Protein AF-0000000074736321 (afdb_homodimer)

Sequence (574 aa):
MISENGTYMIAEVGINHNGDLDKALEMIRQAKQAGCDAVKFQKRTVEIVYTAEELARARENVFGPTNGDLKRGLEFGRAEYDAIDRTARNLQIDWFASPWDEPSVDFLMAYETPYIKIASAMVTDRQFLEYCAAAGRPLLVSTGMSDLGMIRRSVDIIEKAGGQIACLYHCTSTYPTLDEEINLLGIKTLQKAFPHLEIGFSGHEQGILPSICAATLGACSVERHVTLDRSDWGSDQKASLEMAEMAELVGKVRRFEVVRGDGVLRFYEDEKPIAEKLRRNDTLSAAMISENGTYMIAEVGINHNGDLDKALEMIRQAKQAGCDAVKFQKRTVEIVYTAEELARARENVFGPTNGDLKRGLEFGRAEYDAIDRTARNLQIDWFASPWDEPSVDFLMAYETPYIKIASAMVTDRQFLEYCAAAGRPLLVSTGMSDLGMIRRSVDIIEKAGGQIACLYHCTSTYPTLDEEINLLGIKTLQKAFPHLEIGFSGHEQGILPSICAATLGACSVERHVTLDRSDWGSDQKASLEMAEMAELVGKVRRFEVVRGDGVLRFYEDEKPIAEKLRRNDTLSAA

Organism: NCBI:txid2562239

Nearest PDB structures (foldseek):
  6ppw-assembly1_A  TM=8.979E-01  e=3.698E-22  Neisseria meningitidis serogroup B
  4ipj-assembly1_A-2  TM=8.999E-01  e=3.929E-22  Neisseria meningitidis
  1vli-assembly1_A  TM=8.460E-01  e=2.024E-21  Bacillus subtilis
  8h2c-assembly1_B  TM=8.829E-01  e=2.033E-20  Campylobacter jejuni
  3g8r-assembly1_B  TM=8.635E-01  e=8.803E-18  Chromobacterium violaceum ATCC 12472

Foldseek 3Di:
DQQPPHAQEEAEAELQCQLPLVQVLVVLVLCVVLVHQEYEYAAEDLPVLDPPVQQADADDDPQGGGPVSSVVSSHDDDVSVVVVLVSCVVSVHAYYYEYPDLVRLVVRLVHPGQEHEHDQVCLQPLVVLLSNLVSAHAYEYENEPHDPVSVVVSVVSSVVSVGHHAEYEYEHPDAQDDPVRQPLCVQVVCCVVCVPYQYAYEHQHPAQVSVLVSSVVPHSYYYFYEHCALPDDDDRSVSGHYSVRSSVNVVSSVVCVVVVDDPDDDDDPVCVVVCVVPPDDDCPPVD/DQQPPFAQ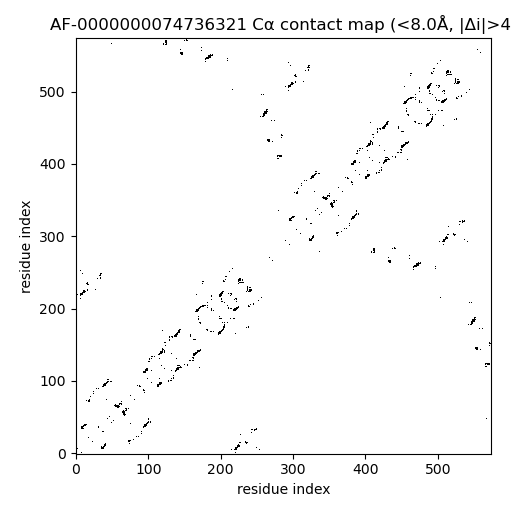EEAEAELLCQLPLVQVLVVLVLCVVLVHQEYEYAAEDLPVLDPPVQQADADDDPQGGGPVSSVVSSHDDDVSVVVVLVSCVVSVHAYYYEYPDLVRLVVRLVGPGQEHEHDQVCLQPLVVLLSNQVSAHAYEYENEPHDPVSVVVSVVSSVVSVGHHAEYEYEHPDAQDDPVRQPLCVQVVCCVVCVPYQYAYEHQHPAQVSVLVSSVVPHSYYYFYEHCALPDDDDRSVSGHYSVRSSVNVVSSVVCVVVVDDPDDDDDPVCVVVCVVPPDDDCPPVD

pLDDT: mean 96.56, std 5.76, range [45.38, 98.94]

Solvent-accessible surface area (backbone atoms only — not comparable to full-atom values): 29345 Å² total; per-residue (Å²): 119,87,34,82,88,44,64,38,32,32,37,28,39,49,64,65,36,67,54,33,64,69,52,40,55,49,50,51,53,47,36,50,72,29,63,34,50,27,38,31,37,62,40,64,47,65,80,74,72,40,51,72,67,59,32,62,35,83,36,82,53,98,62,34,58,20,40,36,32,43,54,56,48,45,52,77,54,70,69,53,50,51,51,49,50,51,51,28,59,76,68,70,33,47,48,37,36,27,45,68,42,71,69,27,46,56,58,53,64,75,47,92,47,77,42,39,35,41,48,32,44,46,55,30,19,46,68,58,39,35,52,52,15,61,69,68,48,35,25,35,37,36,44,15,66,31,29,60,68,54,49,50,49,37,53,48,48,24,46,76,48,64,23,48,68,60,29,41,20,40,33,42,60,36,83,53,29,51,55,81,59,51,23,50,34,30,43,55,42,48,40,68,75,38,71,90,45,45,40,19,34,40,52,23,42,77,77,52,63,67,60,48,44,36,45,61,67,59,26,38,26,42,36,37,38,34,30,92,49,53,84,49,85,65,91,59,26,77,29,24,36,36,54,68,55,46,23,50,43,41,50,53,45,56,50,44,66,44,26,34,48,86,28,72,56,57,58,47,78,79,20,46,67,49,42,69,71,60,34,83,45,82,44,63,78,75,116,118,86,35,79,87,43,67,36,33,31,37,28,39,50,65,65,35,67,56,34,63,69,50,41,54,49,50,51,54,47,37,48,73,28,62,34,50,28,38,31,37,62,37,63,46,64,81,73,73,39,51,72,66,59,32,62,35,83,36,79,53,98,61,34,59,20,41,35,32,43,55,55,48,46,51,76,53,70,70,53,51,50,50,48,51,52,51,29,58,74,68,70,34,48,49,36,36,26,46,66,42,70,70,27,45,57,59,53,65,76,48,92,47,77,42,38,34,41,47,32,46,49,56,32,19,45,69,57,37,35,51,51,16,61,68,67,47,36,25,35,37,36,43,15,67,30,30,60,69,54,49,51,48,36,53,49,48,25,46,76,48,66,22,44,70,60,29,41,20,39,34,43,58,34,84,52,29,50,54,80,58,53,23,51,34,28,43,54,44,46,40,68,76,36,72,91,46,47,38,17,35,41,54,24,41,76,77,53,63,68,59,48,44,36,46,60,67,59,24,36,25,42,35,36,36,33,27,94,49,52,85,49,87,66,90,59,26,76,30,24,35,37,55,69,54,46,22,50,44,43,51,52,47,56,49,45,65,44,27,34,50,85,29,74,57,57,58,48,78,79,21,47,68,48,41,69,70,58,33,82,44,83,43,63,79,76,116

Structure (mmCIF, N/CA/C/O backbone):
data_AF-0000000074736321-model_v1
#
loop_
_entity.id
_entity.type
_entity.pdbx_description
1 polymer 'N-acetylneuraminic acid synthase N-terminal domain-containing protein'
#
loop_
_atom_site.group_PDB
_atom_site.id
_atom_site.type_symbol
_atom_site.label_atom_id
_atom_site.label_alt_id
_atom_site.label_comp_id
_atom_site.label_asym_id
_atom_site.label_entity_id
_atom_site.label_seq_id
_atom_site.pdbx_PDB_ins_code
_atom_site.Cartn_x
_atom_site.Cartn_y
_atom_site.Cartn_z
_atom_site.occupancy
_atom_site.B_iso_or_equiv
_atom_site.auth_seq_id
_atom_site.auth_comp_id
_atom_site.auth_asym_id
_atom_site.auth_atom_id
_atom_site.pdbx_PDB_model_num
ATOM 1 N N . MET A 1 1 ? 19.25 -15.938 -1.344 1 64.81 1 MET A N 1
ATOM 2 C CA . MET A 1 1 ? 18.016 -16.109 -0.595 1 64.81 1 MET A CA 1
ATOM 3 C C . MET A 1 1 ? 16.969 -15.078 -1.022 1 64.81 1 MET A C 1
ATOM 5 O O . MET A 1 1 ? 17.328 -13.977 -1.445 1 64.81 1 MET A O 1
ATOM 9 N N . ILE A 1 2 ? 15.617 -15.531 -0.937 1 76.44 2 ILE A N 1
ATOM 10 C CA . ILE A 1 2 ? 14.523 -14.656 -1.34 1 76.44 2 ILE A CA 1
ATOM 11 C C . ILE A 1 2 ? 14.547 -13.383 -0.496 1 76.44 2 ILE A C 1
ATOM 13 O O . ILE A 1 2 ? 14.805 -13.43 0.71 1 76.44 2 ILE A O 1
ATOM 17 N N . SER A 1 3 ? 14.68 -12.117 -1.034 1 67.38 3 SER A N 1
ATOM 18 C CA . SER A 1 3 ? 14.383 -10.836 -0.403 1 67.38 3 SER A CA 1
ATOM 19 C C . SER A 1 3 ? 15.641 -10.203 0.18 1 67.38 3 SER A C 1
ATOM 21 O O . SER A 1 3 ? 15.562 -9.25 0.965 1 67.38 3 SER A O 1
ATOM 23 N N . GLU A 1 4 ? 16.828 -10.766 0.009 1 70.56 4 GLU A N 1
ATOM 24 C CA . GLU A 1 4 ? 18.031 -10.195 0.586 1 70.56 4 GLU A CA 1
ATOM 25 C C . GLU A 1 4 ? 18.156 -8.711 0.275 1 70.56 4 GLU A C 1
ATOM 27 O O . GLU A 1 4 ? 18.578 -7.922 1.125 1 70.56 4 GLU A O 1
ATOM 32 N N . ASN A 1 5 ? 17.625 -8.344 -0.771 1 73.5 5 ASN A N 1
ATOM 33 C CA . ASN A 1 5 ? 17.828 -6.961 -1.199 1 73.5 5 ASN A CA 1
ATOM 34 C C . ASN A 1 5 ? 16.5 -6.234 -1.369 1 73.5 5 ASN A C 1
ATOM 36 O O . ASN A 1 5 ? 16.438 -5.176 -1.996 1 73.5 5 ASN A O 1
ATOM 40 N N . GLY A 1 6 ? 15.5 -6.812 -0.915 1 92.5 6 GLY A N 1
ATOM 41 C CA . GLY A 1 6 ? 14.18 -6.258 -1.157 1 92.5 6 GLY A CA 1
ATOM 42 C C . GLY A 1 6 ? 13.172 -7.289 -1.628 1 92.5 6 GLY A C 1
ATOM 43 O O . GLY A 1 6 ? 13.445 -8.492 -1.581 1 92.5 6 GLY A O 1
ATOM 44 N N . THR A 1 7 ? 12.062 -6.852 -2.051 1 98.19 7 THR A N 1
ATOM 45 C CA . THR A 1 7 ? 11.008 -7.75 -2.506 1 98.19 7 THR A CA 1
ATOM 46 C C . THR A 1 7 ? 11.43 -8.477 -3.779 1 98.19 7 THR A C 1
ATOM 48 O O . THR A 1 7 ? 11.828 -7.848 -4.758 1 98.19 7 THR A O 1
ATOM 51 N N . TYR A 1 8 ? 11.453 -9.797 -3.777 1 98.62 8 TYR A N 1
ATOM 52 C CA . TYR A 1 8 ? 11.781 -10.633 -4.922 1 98.62 8 TYR A CA 1
ATOM 53 C C . TYR A 1 8 ? 10.641 -10.648 -5.934 1 98.62 8 TYR A C 1
ATOM 55 O O . TYR A 1 8 ? 9.578 -11.211 -5.668 1 98.62 8 TYR A O 1
ATOM 63 N N . MET A 1 9 ? 10.867 -9.992 -7.125 1 98.62 9 MET A N 1
ATOM 64 C CA . MET A 1 9 ? 9.812 -9.789 -8.125 1 98.62 9 MET A CA 1
ATOM 65 C C . MET A 1 9 ? 9.891 -10.852 -9.219 1 98.62 9 MET A C 1
ATOM 67 O O . MET A 1 9 ? 10.906 -10.977 -9.898 1 98.62 9 MET A O 1
ATOM 71 N N . ILE A 1 10 ? 8.773 -11.578 -9.406 1 98.81 10 ILE A N 1
ATOM 72 C CA . ILE A 1 10 ? 8.773 -12.695 -10.344 1 98.81 10 ILE A CA 1
ATOM 73 C C . ILE A 1 10 ? 7.781 -12.422 -11.469 1 98.81 10 ILE A C 1
ATOM 75 O O . ILE A 1 10 ? 6.586 -12.242 -11.227 1 98.81 10 ILE A O 1
ATOM 79 N N . ALA A 1 11 ? 8.289 -12.391 -12.688 1 98.81 11 ALA A N 1
ATOM 80 C CA . ALA A 1 11 ? 7.434 -12.391 -13.875 1 98.81 11 ALA A CA 1
ATOM 81 C C . ALA A 1 11 ? 7.07 -13.812 -14.289 1 98.81 11 ALA A C 1
ATOM 83 O O . ALA A 1 11 ? 7.906 -14.547 -14.828 1 98.81 11 ALA A O 1
ATOM 84 N N . GLU A 1 12 ? 5.863 -14.125 -14.078 1 98.62 12 GLU A N 1
ATOM 85 C CA . GLU A 1 12 ? 5.391 -15.445 -14.5 1 98.62 12 GLU A CA 1
ATOM 86 C C . GLU A 1 12 ? 4.996 -15.445 -15.969 1 98.62 12 GLU A C 1
ATOM 88 O O . GLU A 1 12 ? 3.908 -14.992 -16.328 1 98.62 12 GLU A O 1
ATOM 93 N N . VAL A 1 13 ? 5.781 -16.062 -16.734 1 98.19 13 VAL A N 1
ATOM 94 C CA . VAL A 1 13 ? 5.508 -16.219 -18.156 1 98.19 13 VAL A CA 1
ATOM 95 C C . VAL A 1 13 ? 4.492 -17.344 -18.359 1 98.19 13 VAL A C 1
ATOM 97 O O . VAL A 1 13 ? 3.551 -17.203 -19.141 1 98.19 13 VAL A O 1
ATOM 100 N N . GLY A 1 14 ? 4.734 -18.375 -17.531 1 96.69 14 GLY A N 1
ATOM 101 C CA . GLY A 1 14 ? 3.879 -19.547 -17.703 1 96.69 14 GLY A CA 1
ATOM 102 C C . GLY A 1 14 ? 3.877 -20.062 -19.125 1 96.69 14 GLY A C 1
ATOM 103 O O . GLY A 1 14 ? 4.93 -20.406 -19.672 1 96.69 14 GLY A O 1
ATOM 104 N N . ILE A 1 15 ? 2.746 -20.062 -19.75 1 95.56 15 ILE A N 1
ATOM 105 C CA . ILE A 1 15 ? 2.604 -20.562 -21.109 1 95.56 15 ILE A CA 1
ATOM 106 C C . ILE A 1 15 ? 2.236 -19.406 -22.047 1 95.56 15 ILE A C 1
ATOM 108 O O . ILE A 1 15 ? 1.756 -19.625 -23.156 1 95.56 15 ILE A O 1
ATOM 112 N N . ASN A 1 16 ? 2.414 -18.188 -21.562 1 97.5 16 ASN A N 1
ATOM 113 C CA . ASN A 1 16 ? 2.021 -17.016 -22.344 1 97.5 16 ASN A CA 1
ATOM 114 C C . ASN A 1 16 ? 2.943 -16.812 -23.547 1 97.5 16 ASN A C 1
ATOM 116 O O . ASN A 1 16 ? 2.682 -15.953 -24.391 1 97.5 16 ASN A O 1
ATOM 120 N N . HIS A 1 17 ? 4.008 -17.594 -23.688 1 97.75 17 HIS A N 1
ATOM 121 C CA . HIS A 1 17 ? 4.867 -17.594 -24.859 1 97.75 17 HIS A CA 1
ATOM 122 C C . HIS A 1 17 ? 4.18 -18.266 -26.047 1 97.75 17 HIS A C 1
ATOM 124 O O . HIS A 1 17 ? 4.629 -18.141 -27.188 1 97.75 17 HIS A O 1
ATOM 130 N N . ASN A 1 18 ? 3.154 -19.031 -25.781 1 97.19 18 ASN A N 1
ATOM 131 C CA . ASN A 1 18 ? 2.314 -19.656 -26.812 1 97.19 18 ASN A CA 1
ATOM 132 C C . ASN A 1 18 ? 3.125 -20.547 -27.734 1 97.19 18 ASN A C 1
ATOM 134 O O . ASN A 1 18 ? 2.918 -20.547 -28.953 1 97.19 18 ASN A O 1
ATOM 138 N N . GLY A 1 19 ? 4.059 -21.234 -27.203 1 97.38 19 GLY A N 1
ATOM 139 C CA . GLY A 1 19 ? 4.852 -22.203 -27.938 1 97.38 19 GLY A CA 1
ATOM 140 C C . GLY A 1 19 ? 5.918 -21.562 -28.812 1 97.38 19 GLY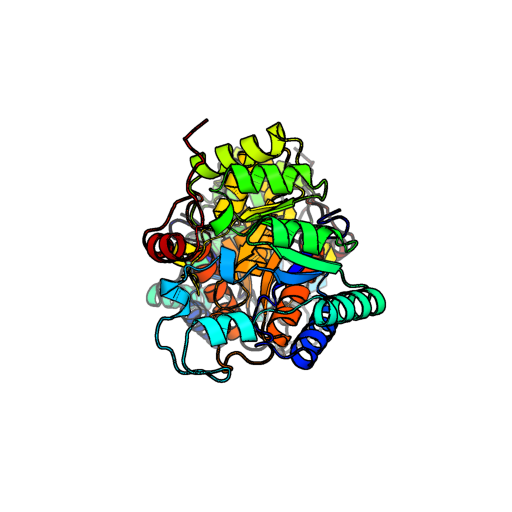 A C 1
ATOM 141 O O . GLY A 1 19 ? 6.586 -22.234 -29.594 1 97.38 19 GLY A O 1
ATOM 142 N N . ASP A 1 20 ? 6.078 -20.281 -28.672 1 97.88 20 ASP A N 1
ATOM 143 C CA . ASP A 1 20 ? 7.027 -19.5 -29.469 1 97.88 20 ASP A CA 1
ATOM 144 C C . ASP A 1 20 ? 8.258 -19.141 -28.641 1 97.88 20 ASP A C 1
ATOM 146 O O . ASP A 1 20 ? 8.188 -18.297 -27.75 1 97.88 20 ASP A O 1
ATOM 150 N N . LEU A 1 21 ? 9.383 -19.734 -29.016 1 98.56 21 LEU A N 1
ATOM 151 C CA . LEU A 1 21 ? 10.609 -19.531 -28.266 1 98.56 21 LEU A CA 1
ATOM 152 C C . LEU A 1 21 ? 11.047 -18.062 -28.328 1 98.56 21 LEU A C 1
ATOM 154 O O . LEU A 1 21 ? 11.5 -17.5 -27.328 1 98.56 21 LEU A O 1
ATOM 158 N N . ASP A 1 22 ? 10.93 -17.438 -29.469 1 98.56 22 ASP A N 1
ATOM 159 C CA . ASP A 1 22 ? 11.336 -16.047 -29.594 1 98.56 22 ASP A CA 1
ATOM 160 C C . ASP A 1 22 ? 10.523 -15.156 -28.656 1 98.56 22 ASP A C 1
ATOM 162 O O . ASP A 1 22 ? 11.062 -14.219 -28.062 1 98.56 22 ASP A O 1
ATOM 166 N N . LYS A 1 23 ? 9.25 -15.445 -28.578 1 98.19 23 LYS A N 1
ATOM 167 C CA . LYS A 1 23 ? 8.391 -14.711 -27.656 1 98.19 23 LYS A CA 1
ATOM 168 C C . LYS A 1 23 ? 8.852 -14.906 -26.219 1 98.19 23 LYS A C 1
ATOM 170 O O . LYS A 1 23 ? 8.914 -13.945 -25.438 1 98.19 23 LYS A O 1
ATOM 175 N N . ALA A 1 24 ? 9.148 -16.125 -25.891 1 98.75 24 ALA A N 1
ATOM 176 C CA . ALA A 1 24 ? 9.617 -16.422 -24.547 1 98.75 24 ALA A CA 1
ATOM 177 C C . ALA A 1 24 ? 10.883 -15.648 -24.203 1 98.75 24 ALA A C 1
ATOM 179 O O . ALA A 1 24 ? 10.992 -15.047 -23.141 1 98.75 24 ALA A O 1
ATOM 180 N N . LEU A 1 25 ? 11.836 -15.664 -25.125 1 98.88 25 LEU A N 1
ATOM 181 C CA . LEU A 1 25 ? 13.109 -14.984 -24.906 1 98.88 25 LEU A CA 1
ATOM 182 C C . LEU A 1 25 ? 12.898 -13.477 -24.797 1 98.88 25 LEU A C 1
ATOM 184 O O . LEU A 1 25 ? 13.547 -12.812 -23.984 1 98.88 25 LEU A O 1
ATOM 188 N N . GLU A 1 26 ? 12 -12.945 -25.609 1 98.81 26 GLU A N 1
ATOM 189 C CA . GLU A 1 26 ? 11.664 -11.531 -25.516 1 98.81 26 GLU A CA 1
ATOM 190 C C . GLU A 1 26 ? 11.055 -11.195 -24.156 1 98.81 26 GLU A C 1
ATOM 192 O O . GLU A 1 26 ? 11.352 -10.141 -23.578 1 98.81 26 GLU A O 1
ATOM 197 N N . MET A 1 27 ? 10.211 -12.047 -23.656 1 98.81 27 MET A N 1
ATOM 198 C CA . MET A 1 27 ? 9.586 -11.828 -22.359 1 98.81 27 MET A CA 1
ATOM 199 C C . MET A 1 27 ? 10.633 -11.836 -21.25 1 98.81 27 MET A C 1
ATOM 201 O O . MET A 1 27 ? 10.531 -11.078 -20.281 1 98.81 27 MET A O 1
ATOM 205 N N . ILE A 1 28 ? 11.672 -12.688 -21.359 1 98.94 28 ILE A N 1
ATOM 206 C CA . ILE A 1 28 ? 12.758 -12.688 -20.391 1 98.94 28 ILE A CA 1
ATOM 207 C C . ILE A 1 28 ? 13.477 -11.344 -20.422 1 98.94 28 ILE A C 1
ATOM 209 O O . ILE A 1 28 ? 13.719 -10.734 -19.375 1 98.94 28 ILE A O 1
ATOM 213 N N . ARG A 1 29 ? 13.773 -10.859 -21.625 1 98.88 29 ARG A N 1
ATOM 214 C CA . ARG A 1 29 ? 14.484 -9.594 -21.781 1 98.88 29 ARG A CA 1
ATOM 215 C C . ARG A 1 29 ? 13.688 -8.445 -21.172 1 98.88 29 ARG A C 1
ATOM 217 O O . ARG A 1 29 ? 14.234 -7.621 -20.438 1 98.88 29 ARG A O 1
ATOM 224 N N . GLN A 1 30 ? 12.414 -8.422 -21.453 1 98.88 30 GLN A N 1
ATOM 225 C CA . GLN A 1 30 ? 11.578 -7.332 -20.969 1 98.88 30 GLN A CA 1
ATOM 226 C C . GLN A 1 30 ? 11.367 -7.43 -19.453 1 98.88 30 GLN A C 1
ATOM 228 O O . GLN A 1 30 ? 11.258 -6.41 -18.781 1 98.88 30 GLN A O 1
ATOM 233 N N . ALA A 1 31 ? 11.266 -8.641 -18.969 1 98.88 31 ALA A N 1
ATOM 234 C CA . ALA A 1 31 ? 11.18 -8.812 -17.516 1 98.88 31 ALA A CA 1
ATOM 235 C C . ALA A 1 31 ? 12.406 -8.234 -16.828 1 98.88 31 ALA A C 1
ATOM 237 O O . ALA A 1 31 ? 12.289 -7.539 -15.812 1 98.88 31 ALA A O 1
ATOM 238 N N . LYS A 1 32 ? 13.578 -8.539 -17.359 1 98.81 32 LYS A N 1
ATOM 239 C CA . LYS A 1 32 ? 14.812 -7.973 -16.828 1 98.81 32 LYS A CA 1
ATOM 240 C C . LYS A 1 32 ? 14.797 -6.449 -16.875 1 98.81 32 LYS A C 1
ATOM 242 O O . LYS A 1 32 ? 15.148 -5.785 -15.906 1 98.81 32 LYS A O 1
ATOM 247 N N . GLN A 1 33 ? 14.383 -5.938 -17.984 1 98.75 33 GLN A N 1
ATOM 248 C CA . GLN A 1 33 ? 14.312 -4.492 -18.172 1 98.75 33 GLN A CA 1
ATOM 249 C C . GLN A 1 33 ? 13.328 -3.867 -17.172 1 98.75 33 GLN A C 1
ATOM 251 O O . GLN A 1 33 ? 13.547 -2.748 -16.703 1 98.75 33 GLN A O 1
ATOM 256 N N . ALA A 1 34 ? 12.281 -4.59 -16.875 1 98.69 34 ALA A N 1
ATOM 257 C CA . ALA A 1 34 ? 11.258 -4.121 -15.945 1 98.69 34 ALA A CA 1
ATOM 258 C C . ALA A 1 34 ? 11.781 -4.133 -14.516 1 98.69 34 ALA A C 1
ATOM 260 O O . ALA A 1 34 ? 11.156 -3.566 -13.617 1 98.69 34 ALA A O 1
ATOM 261 N N . GLY A 1 35 ? 12.922 -4.805 -14.289 1 98 35 GLY A N 1
ATOM 262 C CA . GLY A 1 35 ? 13.531 -4.848 -12.969 1 98 35 GLY A CA 1
ATOM 263 C C . GLY A 1 35 ? 13.164 -6.098 -12.18 1 98 35 GLY A C 1
ATOM 264 O O . GLY A 1 35 ? 13.383 -6.16 -10.969 1 98 35 GLY A O 1
ATOM 265 N N . CYS A 1 36 ? 12.625 -7.094 -12.844 1 98.31 36 CYS A N 1
ATOM 266 C CA . CYS A 1 36 ? 12.289 -8.336 -12.164 1 98.31 36 CYS A CA 1
ATOM 267 C C . CYS A 1 36 ? 13.539 -9.102 -11.758 1 98.31 36 CYS A C 1
ATOM 269 O O . CYS A 1 36 ? 14.586 -8.961 -12.391 1 98.31 36 CYS A O 1
ATOM 271 N N . ASP A 1 37 ? 13.383 -9.867 -10.727 1 98.06 37 ASP A N 1
ATOM 272 C CA . ASP A 1 37 ? 14.477 -10.688 -10.227 1 98.06 37 ASP A CA 1
ATOM 273 C C . ASP A 1 37 ? 14.477 -12.062 -10.883 1 98.06 37 ASP A C 1
ATOM 275 O O . ASP A 1 37 ? 15.516 -12.727 -10.945 1 98.06 37 ASP A O 1
ATOM 279 N N . ALA A 1 38 ? 13.281 -12.453 -11.383 1 98.56 38 ALA A N 1
ATOM 280 C CA . ALA A 1 38 ? 13.164 -13.789 -11.953 1 98.56 38 ALA A CA 1
ATOM 281 C C . ALA A 1 38 ? 12.023 -13.852 -12.969 1 98.56 38 ALA A C 1
ATOM 283 O O . ALA A 1 38 ? 11.109 -13.023 -12.945 1 98.56 38 ALA A O 1
ATOM 284 N N . VAL A 1 39 ? 12.148 -14.82 -13.836 1 98.81 39 VAL A N 1
ATOM 285 C CA . VAL A 1 39 ? 11.055 -15.266 -14.688 1 98.81 39 VAL A CA 1
ATOM 286 C C . VAL A 1 39 ? 10.688 -16.719 -14.352 1 98.81 39 VAL A C 1
ATOM 288 O O . VAL A 1 39 ? 11.555 -17.5 -13.984 1 98.81 39 VAL A O 1
ATOM 291 N N . LYS A 1 40 ? 9.477 -16.938 -14.445 1 98.88 40 LYS A N 1
ATOM 292 C CA . LYS A 1 40 ? 9.016 -18.281 -14.125 1 98.88 40 LYS A CA 1
ATOM 293 C C . LYS A 1 40 ? 8.234 -18.891 -15.281 1 98.88 40 LYS A C 1
ATOM 295 O O . LYS A 1 40 ? 7.441 -18.203 -15.93 1 98.88 40 LYS A O 1
ATOM 300 N N . PHE A 1 41 ? 8.445 -20.172 -15.531 1 98.75 41 PHE A N 1
ATOM 301 C CA . PHE A 1 4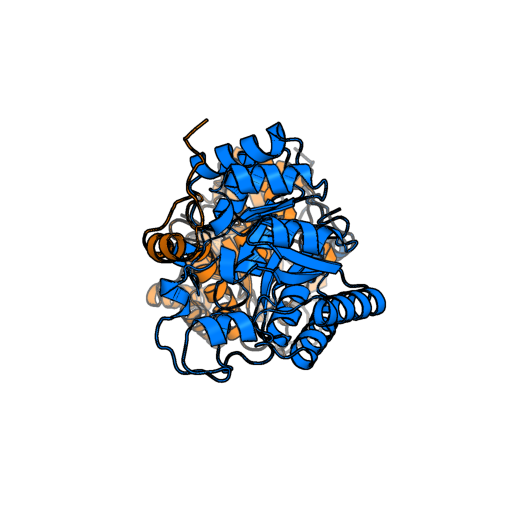1 ? 7.746 -20.938 -16.547 1 98.75 41 PHE A CA 1
ATOM 302 C C . PHE A 1 41 ? 6.988 -22.109 -15.922 1 98.75 41 PHE A C 1
ATOM 304 O O . PHE A 1 41 ? 6.82 -22.156 -14.703 1 98.75 41 PHE A O 1
ATOM 311 N N . GLN A 1 42 ? 6.406 -22.938 -16.766 1 98.31 42 GLN A N 1
ATOM 312 C CA . GLN A 1 42 ? 5.754 -24.188 -16.375 1 98.31 42 GLN A CA 1
ATOM 313 C C . GLN A 1 42 ? 6.305 -25.375 -17.172 1 98.31 42 GLN A C 1
ATOM 315 O O . GLN A 1 42 ? 6.641 -25.234 -18.344 1 98.31 42 GLN A O 1
ATOM 320 N N . LYS A 1 43 ? 6.434 -26.453 -16.547 1 98.56 43 LYS A N 1
ATOM 321 C CA . LYS A 1 43 ? 6.895 -27.672 -17.219 1 98.56 43 LYS A CA 1
ATOM 322 C C . LYS A 1 43 ? 5.996 -28.859 -16.891 1 98.56 43 LYS A C 1
ATOM 324 O O . LYS A 1 43 ? 5.684 -29.094 -15.719 1 98.56 43 LYS A O 1
ATOM 329 N N . ARG A 1 44 ? 5.504 -29.531 -17.844 1 97.56 44 ARG A N 1
ATOM 330 C CA . ARG A 1 44 ? 4.676 -30.719 -17.609 1 97.56 44 ARG A CA 1
ATOM 331 C C . ARG A 1 44 ? 4.961 -31.797 -18.656 1 97.56 44 ARG A C 1
ATOM 333 O O . ARG A 1 44 ? 5.469 -31.5 -19.734 1 97.56 44 ARG A O 1
ATOM 340 N N . THR A 1 45 ? 4.812 -33.031 -18.266 1 97.88 45 THR A N 1
ATOM 341 C CA . THR A 1 45 ? 4.652 -34.125 -19.234 1 97.88 45 THR A CA 1
ATOM 342 C C . THR A 1 45 ? 3.186 -34.281 -19.609 1 97.88 45 THR A C 1
ATOM 344 O O . THR A 1 45 ? 2.377 -34.75 -18.812 1 97.88 45 THR A O 1
ATOM 347 N N . VAL A 1 46 ? 2.932 -33.969 -20.891 1 97.44 46 VAL A N 1
ATOM 348 C CA . VAL A 1 46 ? 1.556 -33.812 -21.344 1 97.44 46 VAL A CA 1
ATOM 349 C C . VAL A 1 46 ? 0.775 -35.094 -21.109 1 97.44 46 VAL A C 1
ATOM 351 O O . VAL A 1 46 ? -0.335 -35.062 -20.562 1 97.44 46 VAL A O 1
ATOM 354 N N . GLU A 1 47 ? 1.378 -36.219 -21.328 1 96.44 47 GLU A N 1
ATOM 355 C CA . GLU A 1 47 ? 0.696 -37.5 -21.281 1 96.44 47 GLU A CA 1
ATOM 356 C C . GLU A 1 47 ? 0.51 -37.969 -19.844 1 96.44 47 GLU A C 1
ATOM 358 O O . GLU A 1 47 ? -0.24 -38.906 -19.578 1 96.44 47 GLU A O 1
ATOM 363 N N . ILE A 1 48 ? 1.146 -37.281 -18.922 1 95.88 48 ILE A N 1
ATOM 364 C CA . ILE A 1 48 ? 0.991 -37.625 -17.5 1 95.88 48 ILE A CA 1
ATOM 365 C C . ILE A 1 48 ? -0.044 -36.688 -16.859 1 95.88 48 ILE A C 1
ATOM 367 O O . ILE A 1 48 ? -0.881 -37.156 -16.078 1 95.88 48 ILE A O 1
ATOM 371 N N . VAL A 1 49 ? -0.04 -35.438 -17.234 1 95.31 49 VAL A N 1
ATOM 372 C CA . VAL A 1 49 ? -0.875 -34.438 -16.609 1 95.31 49 VAL A CA 1
ATOM 373 C C . VAL A 1 49 ? -2.305 -34.531 -17.125 1 95.31 49 VAL A C 1
ATOM 375 O O . VAL A 1 49 ? -3.264 -34.281 -16.406 1 95.31 49 VAL A O 1
ATOM 378 N N . TYR A 1 50 ? -2.436 -34.969 -18.391 1 95.06 50 TYR A N 1
ATOM 379 C CA . TYR A 1 50 ? -3.756 -35.031 -19.016 1 95.06 50 TYR A CA 1
ATOM 380 C C . TYR A 1 50 ? -4.113 -36.469 -19.391 1 95.06 50 TYR A C 1
ATOM 382 O O . TYR A 1 50 ? -3.256 -37.219 -19.859 1 95.06 50 TYR A O 1
ATOM 390 N N . THR A 1 51 ? -5.371 -36.75 -19.25 1 95.06 51 THR A N 1
ATOM 391 C CA . THR A 1 51 ? -5.84 -38.094 -19.641 1 95.06 51 THR A CA 1
ATOM 392 C C . THR A 1 51 ? -5.914 -38.219 -21.156 1 95.06 51 THR A C 1
ATOM 394 O O . THR A 1 51 ? -5.977 -37.188 -21.875 1 95.06 51 THR A O 1
ATOM 397 N N . ALA A 1 52 ? -5.938 -39.438 -21.547 1 96.62 52 ALA A N 1
ATOM 398 C CA . ALA A 1 52 ? -6.086 -39.688 -22.984 1 96.62 52 ALA A CA 1
ATOM 399 C C . ALA A 1 52 ? -7.383 -39.094 -23.516 1 96.62 52 ALA A C 1
ATOM 401 O O 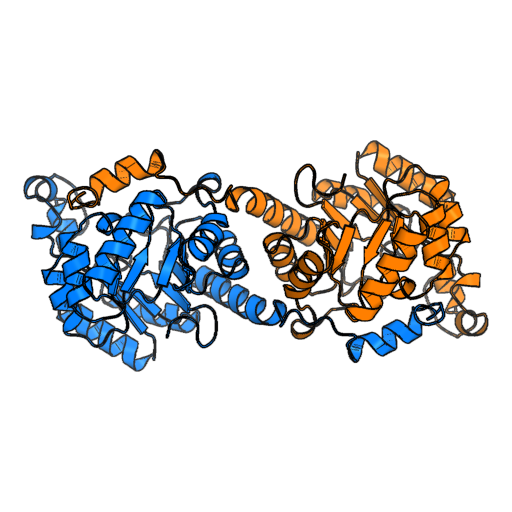. ALA A 1 52 ? -7.422 -38.594 -24.641 1 96.62 52 ALA A O 1
ATOM 402 N N . GLU A 1 53 ? -8.391 -39.188 -22.719 1 96.5 53 GLU A N 1
ATOM 403 C CA . GLU A 1 53 ? -9.688 -38.625 -23.094 1 96.5 53 GLU A CA 1
ATOM 404 C C . GLU A 1 53 ? -9.609 -37.125 -23.281 1 96.5 53 GLU A C 1
ATOM 406 O O . GLU A 1 53 ? -10.117 -36.562 -24.266 1 96.5 53 GLU A O 1
ATOM 411 N N . GLU A 1 54 ? -9.008 -36.438 -22.344 1 95.5 54 GLU A N 1
ATOM 412 C CA . GLU A 1 54 ? -8.852 -35 -22.438 1 95.5 54 GLU A CA 1
ATOM 413 C C . GLU A 1 54 ? -8.016 -34.594 -23.656 1 95.5 54 GLU A C 1
ATOM 415 O O . GLU A 1 54 ? -8.336 -33.625 -24.344 1 95.5 54 GLU A O 1
ATOM 420 N N . LEU A 1 55 ? -7.02 -35.312 -23.953 1 97.38 55 LEU A N 1
ATOM 421 C CA . LEU A 1 55 ? -6.125 -35 -25.078 1 97.38 55 LEU A CA 1
ATOM 422 C C . LEU A 1 55 ? -6.828 -35.25 -26.406 1 97.38 55 LEU A C 1
ATOM 424 O O . LEU A 1 55 ? -6.543 -34.562 -27.391 1 97.38 55 LEU A O 1
ATOM 428 N N . ALA A 1 56 ? -7.785 -36.125 -26.375 1 97.56 56 ALA A N 1
ATOM 429 C CA . ALA A 1 56 ? -8.477 -36.469 -27.609 1 97.56 56 ALA A CA 1
ATOM 430 C C . ALA A 1 56 ? -9.656 -35.531 -27.859 1 97.56 56 ALA A C 1
ATOM 432 O O . ALA A 1 56 ? -10.211 -35.531 -28.969 1 97.56 56 ALA A O 1
ATOM 433 N N . ARG A 1 57 ? -9.984 -34.812 -26.859 1 97.44 57 ARG A N 1
ATOM 434 C CA . ARG A 1 57 ? -11.125 -33.906 -27 1 97.44 57 ARG A CA 1
ATOM 435 C C . ARG A 1 57 ? -10.938 -32.969 -28.172 1 97.44 57 ARG A C 1
ATOM 437 O O . ARG A 1 57 ? -9.852 -32.406 -28.344 1 97.44 57 ARG A O 1
ATOM 444 N N . ALA A 1 58 ? -12.047 -32.781 -28.953 1 97.25 58 ALA A N 1
ATOM 445 C CA . ALA A 1 58 ? -12 -31.859 -30.094 1 97.25 58 ALA A CA 1
ATOM 446 C C . ALA A 1 58 ? -11.906 -30.406 -29.641 1 97.25 58 ALA A C 1
ATOM 448 O O . ALA A 1 58 ? -12.742 -29.953 -28.844 1 97.25 58 ALA A O 1
ATOM 449 N N . ARG A 1 59 ? -10.859 -29.734 -30.141 1 95.88 59 ARG A N 1
ATOM 450 C CA . ARG A 1 59 ? -10.602 -28.328 -29.875 1 95.88 59 ARG A CA 1
ATOM 451 C C . ARG A 1 59 ? -9.719 -27.719 -30.969 1 95.88 59 ARG A C 1
ATOM 453 O O . ARG A 1 59 ? -8.5 -27.859 -30.938 1 95.88 59 ARG A O 1
ATOM 460 N N . GLU A 1 60 ? -10.375 -27.016 -31.875 1 96.12 60 GLU A N 1
ATOM 461 C CA . GLU A 1 60 ? -9.609 -26.391 -32.969 1 96.12 60 GLU A CA 1
ATOM 462 C C . GLU A 1 60 ? -8.68 -25.312 -32.406 1 96.12 60 GLU A C 1
ATOM 464 O O . GLU A 1 60 ? -9.102 -24.438 -31.656 1 96.12 60 GLU A O 1
ATOM 469 N N . ASN A 1 61 ? -7.379 -25.328 -32.75 1 94.94 61 ASN A N 1
ATOM 470 C CA . ASN A 1 61 ? -6.387 -24.344 -32.344 1 94.94 61 ASN A CA 1
ATOM 471 C C . ASN A 1 61 ? -5.234 -24.234 -33.344 1 94.94 61 ASN A C 1
ATOM 473 O O . ASN A 1 61 ? -5.246 -24.891 -34.375 1 94.94 61 ASN A O 1
ATOM 477 N N . VAL A 1 62 ? -4.281 -23.484 -33.094 1 94.88 62 VAL A N 1
ATOM 478 C CA . VAL A 1 62 ? -3.223 -23.141 -34.031 1 94.88 62 VAL A CA 1
ATOM 479 C C . VAL A 1 62 ? -2.312 -24.344 -34.25 1 94.88 62 VAL A C 1
ATOM 481 O O . VAL A 1 62 ? -1.588 -24.422 -35.219 1 94.88 62 VAL A O 1
ATOM 484 N N . PHE A 1 63 ? -2.334 -25.391 -33.344 1 97.25 63 PHE A N 1
ATOM 485 C CA . PHE A 1 63 ? -1.414 -26.516 -33.406 1 97.25 63 PHE A CA 1
ATOM 486 C C . PHE A 1 63 ? -2.107 -27.75 -33.969 1 97.25 63 PHE A C 1
ATOM 488 O O . PHE A 1 63 ? -1.456 -28.75 -34.281 1 97.25 63 PHE A O 1
ATOM 495 N N . GLY A 1 64 ? -3.461 -27.688 -34.062 1 97.62 64 GLY A N 1
ATOM 496 C CA . GLY A 1 64 ? -4.199 -28.828 -34.562 1 97.62 64 GLY A CA 1
ATOM 497 C C . GLY A 1 64 ? -5.633 -28.891 -34.062 1 97.62 64 GLY A C 1
ATOM 498 O O . GLY A 1 64 ? -6.133 -27.922 -33.5 1 97.62 64 GLY A O 1
ATOM 499 N N . PRO A 1 65 ? -6.309 -30 -34.25 1 97.81 65 PRO A N 1
ATOM 500 C CA . PRO A 1 65 ? -7.754 -30.078 -34.031 1 97.81 65 PRO A CA 1
ATOM 501 C C . PRO A 1 65 ? -8.109 -30.594 -32.625 1 97.81 65 PRO A C 1
ATOM 503 O O . PRO A 1 65 ? -9.289 -30.688 -32.281 1 97.81 65 PRO A O 1
ATOM 506 N N . THR A 1 66 ? -7.117 -30.938 -31.797 1 97.94 66 THR A N 1
ATOM 507 C CA . THR A 1 66 ? -7.453 -31.531 -30.5 1 97.94 66 THR A CA 1
ATOM 508 C C . THR A 1 66 ? -6.832 -30.734 -29.375 1 97.94 66 THR A C 1
ATOM 510 O O . THR A 1 66 ? -5.91 -29.938 -29.594 1 97.94 66 THR A O 1
ATOM 513 N N . ASN A 1 67 ? -7.383 -30.984 -28.172 1 97 67 ASN A N 1
ATOM 514 C CA . ASN A 1 67 ? -6.77 -30.391 -27 1 97 67 ASN A CA 1
ATOM 515 C C . ASN A 1 67 ? -5.328 -30.859 -26.812 1 97 67 ASN A C 1
ATOM 517 O O . ASN A 1 67 ? -4.48 -30.094 -26.344 1 97 67 ASN A O 1
ATOM 521 N N . GLY A 1 68 ? -5.102 -32.062 -27.172 1 97.75 68 GLY A N 1
ATOM 522 C CA . GLY A 1 68 ? -3.756 -32.625 -27.109 1 97.75 68 GLY A CA 1
ATOM 523 C C . GLY A 1 68 ? -2.768 -31.875 -27.984 1 97.75 68 GLY A C 1
ATOM 524 O O . GLY A 1 68 ? -1.626 -31.641 -27.578 1 97.75 68 GLY A O 1
ATOM 525 N N . ASP A 1 69 ? -3.223 -31.5 -29.141 1 97.94 69 ASP A N 1
ATOM 526 C CA . ASP A 1 69 ? -2.371 -30.719 -30.031 1 97.94 69 ASP A CA 1
ATOM 527 C C . ASP A 1 69 ? -1.973 -29.391 -29.375 1 97.94 69 ASP A C 1
ATOM 529 O O . ASP A 1 69 ? -0.809 -28.984 -29.438 1 97.94 69 ASP A O 1
ATOM 533 N N . LEU A 1 70 ? -2.922 -28.828 -28.766 1 97.25 70 LEU A N 1
ATOM 534 C CA . LEU A 1 70 ? -2.672 -27.562 -28.109 1 97.25 70 LEU A CA 1
ATOM 535 C C . LEU A 1 70 ? -1.66 -27.719 -26.984 1 97.25 70 LEU A C 1
ATOM 537 O O . LEU A 1 70 ? -0.687 -26.969 -26.891 1 97.25 70 LEU A O 1
ATOM 541 N N . LYS A 1 71 ? -1.903 -28.734 -26.125 1 97.31 71 LYS A N 1
ATOM 542 C CA . LYS A 1 71 ? -1.039 -28.953 -24.969 1 97.31 71 LYS A CA 1
ATOM 543 C C . LYS A 1 71 ? 0.387 -29.281 -25.391 1 97.31 71 LYS A C 1
ATOM 545 O O . LYS A 1 71 ? 1.349 -28.766 -24.828 1 97.31 71 LYS A O 1
ATOM 550 N N . ARG A 1 72 ? 0.543 -30.078 -26.406 1 97.81 72 ARG A N 1
ATOM 551 C CA . ARG A 1 72 ? 1.862 -30.438 -26.906 1 97.81 72 ARG A CA 1
ATOM 552 C C . ARG A 1 72 ? 2.539 -29.266 -27.594 1 97.81 72 ARG A C 1
ATOM 554 O O . ARG A 1 72 ? 3.752 -29.078 -27.469 1 97.81 72 ARG A O 1
ATOM 561 N N . GLY A 1 73 ? 1.744 -28.484 -28.297 1 97.25 73 GLY A N 1
ATOM 562 C CA . GLY A 1 73 ? 2.277 -27.312 -28.969 1 97.25 73 GLY A CA 1
ATOM 563 C C . GLY A 1 73 ? 2.783 -26.25 -28 1 97.25 73 GLY A C 1
ATOM 564 O O . GLY A 1 73 ? 3.717 -25.516 -28.328 1 97.25 73 GLY A O 1
ATOM 565 N N . LEU A 1 74 ? 2.232 -26.188 -26.797 1 97.12 74 LEU A N 1
ATOM 566 C CA . LEU A 1 74 ? 2.572 -25.188 -25.797 1 97.12 74 LEU A CA 1
ATOM 567 C C . LEU A 1 74 ? 3.744 -25.656 -24.938 1 97.12 74 LEU A C 1
ATOM 569 O O . LEU A 1 74 ? 4.336 -24.859 -24.203 1 97.12 74 LEU A O 1
ATOM 573 N N . GLU A 1 75 ? 4.062 -26.922 -25.031 1 97.94 75 GLU A N 1
ATOM 574 C CA . GLU A 1 75 ? 5.074 -27.5 -24.156 1 97.94 75 GLU A CA 1
ATOM 575 C C . GLU A 1 75 ? 6.469 -27.391 -24.766 1 97.94 75 GLU A C 1
ATOM 577 O O . GLU A 1 75 ? 6.715 -27.891 -25.859 1 97.94 75 GLU A O 1
ATOM 582 N N . PHE A 1 76 ? 7.352 -26.703 -24.047 1 98.25 76 PHE A N 1
ATOM 583 C CA . PHE A 1 76 ? 8.742 -26.609 -24.469 1 98.25 76 PHE A CA 1
ATOM 584 C C . PHE A 1 76 ? 9.523 -27.844 -24.078 1 98.25 76 PHE A C 1
ATOM 586 O O . PHE A 1 76 ? 9.195 -28.5 -23.078 1 98.25 76 PHE A O 1
ATOM 593 N N . GLY A 1 77 ? 10.508 -28.188 -24.875 1 97.75 77 GLY A N 1
ATOM 594 C CA . GLY A 1 77 ? 11.422 -29.281 -24.594 1 97.75 77 GLY A CA 1
ATOM 595 C C . GLY A 1 77 ? 12.82 -28.812 -24.219 1 97.75 77 GLY A C 1
ATOM 596 O O . GLY A 1 77 ? 13.008 -27.672 -23.812 1 97.75 77 GLY A O 1
ATOM 597 N N . ARG A 1 78 ? 13.75 -29.719 -24.281 1 98.31 78 ARG A N 1
ATOM 598 C CA . ARG A 1 78 ? 15.125 -29.484 -23.844 1 98.31 78 ARG A CA 1
ATOM 599 C C . ARG A 1 78 ? 15.758 -28.328 -24.609 1 98.31 78 ARG A C 1
ATOM 601 O O . ARG A 1 78 ? 16.391 -27.453 -24 1 98.31 78 ARG A O 1
ATOM 608 N N . ALA A 1 79 ? 15.531 -28.25 -25.875 1 98.44 79 ALA A N 1
ATOM 609 C CA . ALA A 1 79 ? 16.156 -27.219 -26.688 1 98.44 79 ALA A CA 1
ATOM 610 C C . ALA A 1 79 ? 15.695 -25.828 -26.266 1 98.44 79 ALA A C 1
ATOM 612 O O . ALA A 1 79 ? 16.516 -24.906 -26.141 1 98.44 79 ALA A O 1
ATOM 613 N N . GLU A 1 80 ? 14.414 -25.672 -26.109 1 98.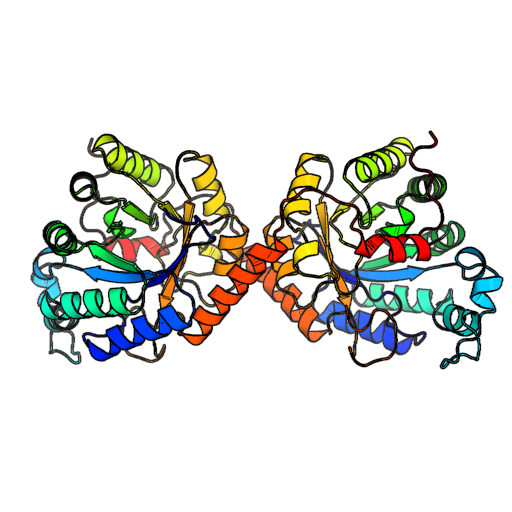62 80 GLU A N 1
ATOM 614 C CA . GLU A 1 80 ? 13.852 -24.391 -25.703 1 98.62 80 GLU A CA 1
ATOM 615 C C . GLU A 1 80 ? 14.359 -24 -24.312 1 98.62 80 GLU A C 1
ATOM 617 O O . GLU A 1 80 ? 14.758 -22.844 -24.094 1 98.62 80 GLU A O 1
ATOM 622 N N . TYR A 1 81 ? 14.414 -24.922 -23.344 1 98.81 81 TYR A N 1
ATOM 623 C CA . TYR A 1 81 ? 14.836 -24.594 -21.984 1 98.81 81 TYR A CA 1
ATOM 624 C C . TYR A 1 81 ? 16.328 -24.328 -21.922 1 98.81 81 TYR A C 1
ATOM 626 O O . TYR A 1 81 ? 16.797 -23.531 -21.109 1 98.81 81 TYR A O 1
ATOM 634 N N . ASP A 1 82 ? 17.109 -25.016 -22.828 1 98.88 82 ASP A N 1
ATOM 635 C CA . ASP A 1 82 ? 18.516 -24.656 -22.953 1 98.88 82 ASP A CA 1
ATOM 636 C C . ASP A 1 82 ? 18.688 -23.203 -23.359 1 98.88 82 ASP A C 1
ATOM 638 O O . ASP A 1 82 ? 19.562 -22.5 -22.828 1 98.88 82 ASP A O 1
ATOM 642 N N . ALA A 1 83 ? 17.891 -22.781 -24.312 1 98.81 83 ALA A N 1
ATOM 643 C CA . ALA A 1 83 ? 17.938 -21.391 -24.766 1 98.81 83 ALA A CA 1
ATOM 644 C C . ALA A 1 83 ? 17.5 -20.438 -23.672 1 98.81 83 ALA A C 1
ATOM 646 O O . ALA A 1 83 ? 18.094 -19.375 -23.484 1 98.81 83 ALA A O 1
ATOM 647 N N . ILE A 1 84 ? 16.484 -20.781 -22.953 1 98.88 84 ILE A N 1
ATOM 648 C CA . ILE A 1 84 ? 16 -19.984 -21.828 1 98.88 84 ILE A CA 1
ATOM 649 C C . ILE A 1 84 ? 17.109 -19.844 -20.781 1 98.88 84 ILE A C 1
ATOM 651 O O . ILE A 1 84 ? 17.391 -18.734 -20.312 1 98.88 84 ILE A O 1
ATOM 655 N N . ASP A 1 85 ? 17.734 -20.938 -20.422 1 98.88 85 ASP A N 1
ATOM 656 C CA . ASP A 1 85 ? 18.797 -20.969 -19.422 1 98.88 85 ASP A CA 1
ATOM 657 C C . ASP A 1 85 ? 19.953 -20.047 -19.844 1 98.88 85 ASP A C 1
ATOM 659 O O . ASP A 1 85 ? 20.422 -19.234 -19.047 1 98.88 85 ASP A O 1
ATOM 663 N N . ARG A 1 86 ? 20.344 -20.203 -21.062 1 98.69 86 ARG A N 1
ATOM 664 C CA . ARG A 1 86 ? 21.438 -19.406 -21.594 1 98.69 86 ARG A CA 1
ATOM 665 C C . ARG A 1 86 ? 21.094 -17.922 -21.562 1 98.69 86 ARG A C 1
ATOM 667 O O . ARG A 1 86 ? 21.891 -17.094 -21.141 1 98.69 86 ARG A O 1
ATOM 674 N N . THR A 1 87 ? 19.906 -17.609 -22.047 1 98.81 87 THR A N 1
ATOM 675 C CA . THR A 1 87 ? 19.469 -16.219 -22.094 1 98.81 87 THR A CA 1
ATOM 676 C C . THR A 1 87 ? 19.391 -15.617 -20.703 1 98.81 87 THR A C 1
ATOM 678 O O . THR A 1 87 ? 19.859 -14.5 -20.469 1 98.81 87 THR A O 1
ATOM 681 N N . ALA A 1 88 ? 18.812 -16.312 -19.797 1 98.69 88 ALA A N 1
ATOM 682 C CA . ALA A 1 88 ? 18.672 -15.844 -18.422 1 98.69 88 ALA A CA 1
ATOM 683 C C . ALA A 1 88 ? 20.047 -15.617 -17.781 1 98.69 88 ALA A C 1
ATOM 685 O O . ALA A 1 88 ? 20.25 -14.609 -17.094 1 98.69 88 ALA A O 1
ATOM 686 N N . ARG A 1 89 ? 20.953 -16.516 -17.969 1 98.31 89 ARG A N 1
ATOM 687 C CA . ARG A 1 89 ? 22.312 -16.391 -17.438 1 98.31 89 ARG A CA 1
ATOM 688 C C . ARG A 1 89 ? 23 -15.133 -18 1 98.31 89 ARG A C 1
ATOM 690 O O . ARG A 1 89 ? 23.609 -14.375 -17.25 1 98.31 89 ARG A O 1
ATOM 697 N N . ASN A 1 90 ? 22.859 -14.969 -19.25 1 98.56 90 ASN A N 1
ATOM 698 C CA . ASN A 1 90 ? 23.469 -13.805 -19.906 1 98.56 90 ASN A CA 1
ATOM 699 C C . ASN A 1 90 ? 22.906 -12.5 -19.359 1 98.56 90 ASN A C 1
ATOM 701 O O . ASN A 1 90 ? 23.641 -11.516 -19.203 1 98.56 90 ASN A O 1
ATOM 705 N N . LEU A 1 91 ? 21.641 -12.461 -19.094 1 98.62 91 LEU A N 1
ATOM 706 C CA . LEU A 1 91 ? 20.969 -11.258 -18.609 1 98.62 91 LEU A CA 1
ATOM 707 C C . LEU A 1 91 ? 21.062 -11.133 -17.094 1 98.62 91 LEU A C 1
ATOM 709 O O . LEU A 1 91 ? 20.641 -10.133 -16.531 1 98.62 91 LEU A O 1
ATOM 713 N N . GLN A 1 92 ? 21.516 -12.148 -16.469 1 97.81 92 GLN A N 1
ATOM 714 C CA . GLN A 1 92 ? 21.641 -12.195 -15.008 1 97.81 92 GLN A CA 1
ATOM 715 C C . GLN A 1 92 ? 20.281 -12.047 -14.336 1 97.81 92 GLN A C 1
ATOM 717 O O . GLN A 1 92 ? 20.109 -11.219 -13.438 1 97.81 92 GLN A O 1
ATOM 722 N N . ILE A 1 93 ? 19.391 -12.789 -14.773 1 98.25 93 ILE A N 1
ATOM 723 C CA . ILE A 1 93 ? 18.062 -12.922 -14.172 1 98.25 93 ILE A CA 1
ATOM 724 C C . ILE A 1 93 ? 17.797 -14.391 -13.828 1 98.25 93 ILE A C 1
ATOM 726 O O . ILE A 1 93 ? 18.172 -15.281 -14.586 1 98.25 93 ILE A O 1
ATOM 730 N N . ASP A 1 94 ? 17.203 -14.633 -12.703 1 98.25 94 ASP A N 1
ATOM 731 C CA . ASP A 1 94 ? 16.859 -16 -12.336 1 98.25 94 ASP A CA 1
ATOM 732 C C . ASP A 1 94 ? 15.742 -16.547 -13.219 1 98.25 94 ASP A C 1
ATOM 734 O O . ASP A 1 94 ? 14.898 -15.781 -13.695 1 98.25 94 ASP A O 1
ATOM 738 N N . TRP A 1 95 ? 15.789 -17.797 -13.445 1 98.69 95 TRP A N 1
ATOM 739 C CA . TRP A 1 95 ? 14.617 -18.469 -14.008 1 98.69 95 TRP A CA 1
ATOM 740 C C . TRP A 1 95 ? 14.352 -19.797 -13.305 1 98.69 95 TRP A C 1
ATOM 742 O O . TRP A 1 95 ? 15.273 -20.391 -12.734 1 98.69 95 TRP A O 1
ATOM 752 N N . PHE A 1 96 ? 13.172 -20.141 -13.195 1 98.69 96 PHE A N 1
ATOM 753 C CA . PHE A 1 96 ? 12.727 -21.453 -12.719 1 98.69 96 PHE A CA 1
ATOM 754 C C . PHE A 1 96 ? 11.344 -21.781 -13.266 1 98.69 96 PHE A C 1
ATOM 756 O O . PHE A 1 96 ? 10.828 -21.078 -14.141 1 98.69 96 PHE A O 1
ATOM 763 N N . ALA A 1 97 ? 10.773 -22.891 -12.852 1 98.81 97 ALA A N 1
ATOM 764 C CA . ALA A 1 97 ? 9.477 -23.297 -13.383 1 98.81 97 ALA A CA 1
ATOM 765 C C . ALA A 1 97 ? 8.68 -24.094 -12.352 1 98.81 97 ALA A C 1
ATOM 767 O O . ALA A 1 97 ? 9.227 -24.516 -11.328 1 98.81 97 ALA A O 1
ATOM 768 N N . SER A 1 98 ? 7.473 -24.188 -12.578 1 98.69 98 SER A N 1
ATOM 769 C CA . SER A 1 98 ? 6.598 -25.094 -11.852 1 98.69 98 SER A CA 1
ATOM 770 C C . SER A 1 98 ? 6.469 -26.438 -12.578 1 98.69 98 SER A C 1
ATOM 772 O O . SER A 1 98 ? 5.867 -26.516 -13.648 1 98.69 98 SER A O 1
ATOM 774 N N . PRO A 1 99 ? 7.016 -27.484 -12 1 98.69 99 PRO A N 1
ATOM 775 C CA . PRO A 1 99 ? 6.73 -28.812 -12.547 1 98.69 99 PRO A CA 1
ATOM 776 C C . PRO A 1 99 ? 5.355 -29.328 -12.148 1 98.69 99 PRO A C 1
ATOM 778 O O . PRO A 1 99 ? 4.906 -29.109 -11.023 1 98.69 99 PRO A O 1
ATOM 781 N N . TRP A 1 100 ? 4.754 -30.078 -13.078 1 98.38 100 TRP A N 1
ATOM 782 C CA . TRP A 1 100 ? 3.402 -30.562 -12.82 1 98.38 100 TRP A CA 1
ATOM 783 C C . TRP A 1 100 ? 3.383 -32.094 -12.688 1 98.38 100 TRP A C 1
ATOM 785 O O . TRP A 1 100 ? 2.312 -32.688 -12.641 1 98.38 100 TRP A O 1
ATOM 795 N N . ASP A 1 101 ? 4.57 -32.688 -12.711 1 98.06 101 ASP A N 1
ATOM 796 C CA . ASP A 1 101 ? 4.75 -34.125 -12.539 1 98.06 101 ASP A CA 1
ATOM 797 C C . ASP A 1 101 ? 6.203 -34.469 -12.195 1 98.06 101 ASP A C 1
ATOM 799 O O . ASP A 1 101 ? 7.086 -33.625 -12.32 1 98.06 101 ASP A O 1
ATOM 803 N N . GLU A 1 102 ? 6.441 -35.656 -11.742 1 98.31 102 GLU A N 1
ATOM 804 C CA . GLU A 1 102 ? 7.758 -36.062 -11.25 1 98.31 102 GLU A CA 1
ATOM 805 C C . GLU A 1 102 ? 8.805 -36 -12.359 1 98.31 102 GLU A C 1
ATOM 807 O O . GLU A 1 102 ? 9.898 -35.469 -12.164 1 98.31 102 GLU A O 1
ATOM 812 N N . PRO A 1 103 ? 8.5 -36.469 -13.594 1 98.62 103 PRO A N 1
ATOM 813 C CA . PRO A 1 103 ? 9.492 -36.344 -14.664 1 98.62 103 PRO A CA 1
ATOM 814 C C . PRO A 1 103 ? 9.867 -34.906 -14.945 1 98.62 103 PRO A C 1
ATOM 816 O O . PRO A 1 103 ? 11 -34.625 -15.328 1 98.62 103 PRO A O 1
ATOM 819 N N . SER A 1 104 ? 8.906 -34 -14.82 1 98.69 104 SER A N 1
ATOM 820 C CA . SER A 1 104 ? 9.188 -32.594 -15.023 1 98.69 104 SER A CA 1
ATOM 821 C C . SER A 1 104 ? 10.109 -32.031 -13.938 1 98.69 104 SER A C 1
ATOM 823 O O . SER A 1 104 ? 10.922 -31.156 -14.195 1 98.69 104 SER A O 1
ATOM 825 N N . VAL A 1 105 ? 10 -32.531 -12.68 1 98.75 105 VAL A N 1
ATOM 826 C CA . VAL A 1 105 ? 10.953 -32.188 -11.633 1 98.75 105 VAL A CA 1
ATOM 827 C C . VAL A 1 105 ? 12.359 -32.625 -12.047 1 98.75 105 VAL A C 1
ATOM 829 O O . VAL A 1 105 ? 13.297 -31.828 -12 1 98.75 105 VAL A O 1
ATOM 832 N N . ASP A 1 106 ? 12.445 -33.875 -12.5 1 98.62 106 ASP A N 1
ATOM 833 C CA . ASP A 1 106 ? 13.742 -34.406 -12.93 1 98.62 106 ASP A CA 1
ATOM 834 C C . ASP A 1 106 ? 14.32 -33.562 -14.07 1 98.62 106 ASP A C 1
ATOM 836 O O . ASP A 1 106 ? 15.523 -33.281 -14.086 1 98.62 106 ASP A O 1
ATOM 840 N N . PHE A 1 107 ? 13.477 -33.219 -14.977 1 98.56 107 PHE A N 1
ATOM 841 C CA . PHE A 1 107 ? 13.883 -32.375 -16.094 1 98.56 107 PHE A CA 1
ATOM 842 C C . PHE A 1 107 ? 14.508 -31.078 -15.602 1 98.56 107 PHE A C 1
ATOM 844 O O . PHE A 1 107 ? 15.57 -30.672 -16.094 1 98.56 107 PHE A O 1
ATOM 851 N N . LEU A 1 108 ? 13.891 -30.422 -14.664 1 98.5 108 LEU A N 1
ATOM 852 C CA . LEU A 1 108 ? 14.32 -29.125 -14.18 1 98.5 108 LEU A CA 1
ATOM 853 C C . LEU A 1 108 ? 15.602 -29.234 -13.367 1 98.5 108 LEU A C 1
ATOM 855 O O . LEU A 1 108 ? 16.391 -28.281 -13.297 1 98.5 108 LEU A O 1
ATOM 859 N N . MET A 1 109 ? 15.836 -30.422 -12.75 1 98.12 109 MET A N 1
ATOM 860 C CA . MET A 1 109 ? 17.031 -30.625 -11.93 1 98.12 109 MET A CA 1
ATOM 861 C C . MET A 1 109 ? 18.281 -30.672 -12.789 1 98.12 109 MET A C 1
ATOM 863 O O . MET A 1 109 ? 19.406 -30.594 -12.281 1 98.12 109 MET A O 1
ATOM 867 N N . ALA A 1 110 ? 18.078 -30.781 -14.07 1 97.44 110 ALA A N 1
ATOM 868 C CA . ALA A 1 110 ? 19.219 -30.75 -14.984 1 97.44 110 ALA A CA 1
ATOM 869 C C . ALA A 1 110 ? 19.781 -29.328 -15.094 1 97.44 110 ALA A C 1
ATOM 871 O O . ALA A 1 110 ? 20.891 -29.141 -15.609 1 97.44 110 ALA A O 1
ATOM 872 N N . TYR A 1 111 ? 19.047 -28.375 -14.633 1 98.38 111 TYR A N 1
ATOM 873 C CA . TYR A 1 111 ? 19.469 -26.969 -14.648 1 98.38 111 TYR A CA 1
ATOM 874 C C . TYR A 1 111 ? 19.812 -26.484 -13.25 1 98.38 111 TYR A C 1
ATOM 876 O O . TYR A 1 111 ? 19.438 -27.125 -12.258 1 98.38 111 TYR A O 1
ATOM 884 N N . GLU A 1 112 ? 20.547 -25.406 -13.156 1 97.06 112 GLU A N 1
ATOM 885 C CA . GLU A 1 112 ? 20.906 -24.828 -11.867 1 97.06 112 GLU A CA 1
ATOM 886 C C . GLU A 1 112 ? 19.969 -23.688 -11.492 1 97.06 112 GLU A C 1
ATOM 888 O O . GLU A 1 112 ? 20.406 -22.594 -11.141 1 97.06 112 GLU A O 1
ATOM 893 N N . THR A 1 113 ? 18.703 -23.984 -11.555 1 97 113 THR A N 1
ATOM 894 C CA . THR A 1 113 ? 17.719 -23 -11.141 1 97 113 THR A CA 1
ATOM 895 C C . THR A 1 113 ? 17.703 -22.859 -9.625 1 97 113 THR A C 1
ATOM 897 O O . THR A 1 113 ? 17.906 -23.828 -8.898 1 97 113 THR A O 1
ATOM 900 N N . PRO A 1 114 ? 17.438 -21.672 -9.117 1 97.5 114 PRO A N 1
ATOM 901 C CA . PRO A 1 114 ? 17.5 -21.469 -7.668 1 97.5 114 PRO A CA 1
ATOM 902 C C . PRO A 1 114 ? 16.328 -22.094 -6.926 1 97.5 114 PRO A C 1
ATOM 904 O O . PRO A 1 114 ? 16.438 -22.406 -5.734 1 97.5 114 PRO A O 1
ATOM 907 N N . TYR A 1 115 ? 15.18 -22.344 -7.684 1 98.31 115 TYR A N 1
ATOM 908 C CA . TYR A 1 115 ? 13.969 -22.797 -6.996 1 98.31 115 TYR A CA 1
ATOM 909 C C . TYR A 1 115 ? 13.18 -23.766 -7.867 1 98.31 115 TYR A C 1
ATOM 911 O O . TYR A 1 115 ? 13.359 -23.797 -9.086 1 98.31 115 TYR A O 1
ATOM 919 N N . ILE A 1 116 ? 12.375 -24.547 -7.199 1 98.56 116 ILE A N 1
ATOM 920 C CA . ILE A 1 116 ? 11.219 -25.219 -7.793 1 98.56 116 ILE A CA 1
ATOM 921 C C . ILE A 1 116 ? 9.938 -24.578 -7.27 1 98.56 116 ILE A C 1
ATOM 923 O O . ILE A 1 116 ? 9.773 -24.391 -6.059 1 98.56 116 ILE A O 1
ATOM 927 N N . LYS A 1 117 ? 9.117 -24.188 -8.172 1 98.75 117 LYS A N 1
ATOM 928 C CA . LYS A 1 117 ? 7.84 -23.609 -7.754 1 98.75 117 LYS A CA 1
ATOM 929 C C . LYS A 1 117 ? 6.746 -24.672 -7.715 1 98.75 117 LYS A C 1
ATOM 931 O O . LYS A 1 117 ? 6.559 -25.406 -8.688 1 98.75 117 LYS A O 1
ATOM 936 N N . ILE A 1 118 ? 6.07 -24.766 -6.609 1 98.75 118 ILE A N 1
ATOM 937 C CA . ILE A 1 118 ? 4.914 -25.656 -6.496 1 98.75 118 ILE A CA 1
ATOM 938 C C . ILE A 1 118 ? 3.631 -24.844 -6.711 1 98.75 118 ILE A C 1
ATOM 940 O O . ILE A 1 118 ? 3.291 -23.984 -5.906 1 98.75 118 ILE A O 1
ATOM 944 N N . ALA A 1 119 ? 2.957 -25.188 -7.785 1 98.19 119 ALA A N 1
ATOM 945 C CA . ALA A 1 119 ? 1.691 -24.516 -8.086 1 98.19 119 ALA A CA 1
ATOM 946 C C . ALA A 1 119 ? 0.631 -24.859 -7.043 1 98.19 119 ALA A C 1
ATOM 948 O O . ALA A 1 119 ? 0.64 -25.953 -6.473 1 98.19 119 ALA A O 1
ATOM 949 N N . SER A 1 120 ? -0.312 -23.969 -6.891 1 98.06 120 SER A N 1
ATOM 950 C CA . SER A 1 120 ? -1.385 -24.141 -5.914 1 98.06 120 SER A CA 1
ATOM 951 C C . SER A 1 120 ? -2.104 -25.469 -6.117 1 98.06 120 SER A C 1
ATOM 953 O O . SER A 1 120 ? -2.438 -26.156 -5.145 1 98.06 120 SER A O 1
ATOM 955 N N . ALA A 1 121 ? -2.289 -25.859 -7.324 1 97.06 121 ALA A N 1
ATOM 956 C CA . ALA A 1 121 ? -3.051 -27.062 -7.633 1 97.06 121 ALA A CA 1
ATOM 957 C C . ALA A 1 121 ? -2.322 -28.312 -7.148 1 97.06 121 ALA A C 1
ATOM 959 O O . ALA A 1 121 ? -2.943 -29.359 -6.922 1 97.06 121 ALA A O 1
ATOM 960 N N . MET A 1 122 ? -1.019 -28.188 -6.926 1 97.31 122 MET A N 1
ATOM 961 C CA . MET A 1 122 ? -0.198 -29.375 -6.68 1 97.31 122 MET A CA 1
ATOM 962 C C . MET A 1 122 ? 0.011 -29.594 -5.184 1 97.31 122 MET A C 1
ATOM 964 O O . MET A 1 122 ? 0.566 -30.609 -4.773 1 97.31 122 MET A O 1
ATOM 968 N N . VAL A 1 123 ? -0.473 -28.703 -4.348 1 97.06 123 VAL A N 1
ATOM 969 C CA . VAL A 1 123 ? -0.103 -28.719 -2.936 1 97.06 123 VAL A CA 1
ATOM 970 C C . VAL A 1 123 ? -0.912 -29.781 -2.203 1 97.06 123 VAL A C 1
ATOM 972 O O . VAL A 1 123 ? -0.655 -30.078 -1.031 1 97.06 123 VAL A O 1
ATOM 975 N N . THR A 1 124 ? -1.854 -30.406 -2.908 1 96.38 124 THR A N 1
ATOM 976 C CA . THR A 1 124 ? -2.643 -31.453 -2.266 1 96.38 124 THR A CA 1
ATOM 977 C C . THR A 1 124 ? -2.066 -32.844 -2.574 1 96.38 124 THR A C 1
ATOM 979 O O . THR A 1 124 ? -2.541 -33.844 -2.047 1 96.38 124 THR A O 1
ATOM 982 N N . ASP A 1 125 ? -1.116 -32.938 -3.42 1 97.38 125 ASP A N 1
ATOM 983 C CA . ASP A 1 125 ? -0.529 -34.188 -3.875 1 97.38 125 ASP A CA 1
ATOM 984 C C . ASP A 1 125 ? 0.673 -34.594 -3.018 1 97.38 125 ASP A C 1
ATOM 986 O O . ASP A 1 125 ? 1.807 -34.188 -3.318 1 97.38 125 ASP A O 1
ATOM 990 N N . ARG A 1 126 ? 0.422 -35.375 -2 1 97.75 126 ARG A N 1
ATOM 991 C CA . ARG A 1 126 ? 1.456 -35.719 -1.033 1 97.75 126 ARG A CA 1
ATOM 992 C C . ARG A 1 126 ? 2.684 -36.312 -1.729 1 97.75 126 ARG A C 1
ATOM 994 O O . ARG A 1 126 ? 3.811 -35.906 -1.458 1 97.75 126 ARG A O 1
ATOM 1001 N N . GLN A 1 127 ? 2.467 -37.281 -2.561 1 97.44 127 GLN A N 1
ATOM 1002 C CA . GLN A 1 127 ? 3.578 -37.938 -3.236 1 97.44 127 GLN A CA 1
ATOM 1003 C C . GLN A 1 127 ? 4.406 -36.938 -4.039 1 97.44 127 GLN A C 1
ATOM 1005 O O . GLN A 1 127 ? 5.637 -37 -4.027 1 97.44 127 GLN A O 1
ATOM 1010 N N . PHE A 1 128 ? 3.746 -36.094 -4.734 1 98.19 128 PHE A N 1
ATOM 1011 C CA . PHE A 1 128 ? 4.43 -35.062 -5.531 1 98.19 128 PHE A CA 1
ATOM 1012 C C . PHE A 1 128 ? 5.234 -34.125 -4.637 1 98.19 128 PHE A C 1
ATOM 1014 O O . PHE A 1 128 ? 6.379 -33.781 -4.949 1 98.19 128 PHE A O 1
ATOM 1021 N N . LEU A 1 129 ? 4.625 -33.688 -3.545 1 98.56 129 LEU A N 1
ATOM 1022 C CA . LEU A 1 129 ? 5.301 -32.812 -2.605 1 98.56 129 LEU A CA 1
ATOM 1023 C C . LEU A 1 129 ? 6.559 -33.469 -2.045 1 98.56 129 LEU A C 1
ATOM 1025 O O . LEU A 1 129 ? 7.609 -32.844 -1.963 1 98.56 129 LEU A O 1
ATOM 1029 N N . GLU A 1 130 ? 6.441 -34.719 -1.68 1 98.5 130 GLU A N 1
ATOM 1030 C CA . GLU A 1 130 ? 7.59 -35.469 -1.166 1 98.5 130 GLU A CA 1
ATOM 1031 C C . GLU A 1 130 ? 8.672 -35.594 -2.229 1 98.5 130 GLU A C 1
ATOM 1033 O O . GLU A 1 130 ? 9.867 -35.5 -1.924 1 98.5 130 GLU A O 1
ATOM 1038 N N . TYR A 1 131 ? 8.211 -35.812 -3.439 1 98.62 131 TYR A N 1
ATOM 1039 C CA . TYR A 1 131 ? 9.148 -35.938 -4.551 1 98.62 131 TYR A CA 1
ATOM 1040 C C . TYR A 1 131 ? 9.922 -34.625 -4.742 1 98.62 131 TYR A C 1
ATOM 1042 O O . TYR A 1 131 ? 11.141 -34.656 -4.898 1 98.62 131 TYR A O 1
ATOM 1050 N N . CYS A 1 132 ? 9.25 -33.5 -4.75 1 98.69 132 CYS A N 1
ATOM 1051 C CA . CYS A 1 132 ? 9.883 -32.188 -4.879 1 98.69 132 CYS A CA 1
ATOM 1052 C C . CYS A 1 132 ? 10.828 -31.938 -3.713 1 98.69 132 CYS A C 1
ATOM 1054 O O . CYS A 1 132 ? 11.93 -31.406 -3.906 1 98.69 132 CYS A O 1
ATOM 1056 N N . ALA A 1 133 ? 10.406 -32.281 -2.537 1 98.56 133 ALA A N 1
ATOM 1057 C CA . ALA A 1 133 ? 11.242 -32.125 -1.352 1 98.56 133 ALA A CA 1
ATOM 1058 C C . ALA A 1 133 ? 12.547 -32.875 -1.486 1 98.56 133 ALA A C 1
ATOM 1060 O O . ALA A 1 133 ? 13.617 -32.375 -1.147 1 98.56 133 ALA A O 1
ATOM 1061 N N . ALA A 1 134 ? 12.461 -34.031 -1.98 1 98.12 134 ALA A N 1
ATOM 1062 C CA . ALA A 1 134 ? 13.609 -34.938 -2.086 1 98.12 134 ALA A CA 1
ATOM 1063 C C . ALA A 1 134 ? 14.586 -34.438 -3.146 1 98.12 134 ALA A C 1
ATOM 1065 O O . ALA A 1 134 ? 15.766 -34.812 -3.137 1 98.12 134 ALA A O 1
ATOM 1066 N N . ALA A 1 135 ? 14.102 -33.625 -4.062 1 97.69 135 ALA A N 1
ATOM 1067 C CA . ALA A 1 135 ? 14.945 -33.125 -5.145 1 97.69 135 ALA A CA 1
ATOM 1068 C C . ALA A 1 135 ? 16.047 -32.219 -4.602 1 97.69 135 ALA A C 1
ATOM 1070 O O . ALA A 1 135 ? 17.047 -31.969 -5.277 1 97.69 135 ALA A O 1
ATOM 1071 N N . GLY A 1 136 ? 15.82 -31.578 -3.441 1 96.75 136 GLY A N 1
ATOM 1072 C CA . GLY A 1 136 ? 16.875 -30.859 -2.744 1 96.75 136 GLY A CA 1
ATOM 1073 C C . GLY A 1 136 ? 16.938 -29.391 -3.104 1 96.75 136 GLY A C 1
ATOM 1074 O O . GLY A 1 136 ? 17.75 -28.641 -2.547 1 96.75 136 GLY A O 1
ATOM 1075 N N . ARG A 1 137 ? 16.203 -28.969 -4.023 1 97.81 137 ARG A N 1
ATOM 1076 C CA . ARG A 1 137 ? 16.125 -27.562 -4.395 1 97.81 137 ARG A CA 1
ATOM 1077 C C . ARG A 1 137 ? 15.109 -26.812 -3.529 1 97.81 137 ARG A C 1
ATOM 1079 O O . ARG A 1 137 ? 14.031 -27.344 -3.24 1 97.81 137 ARG A O 1
ATOM 1086 N N . PRO A 1 138 ? 15.484 -25.562 -3 1 98.44 138 PRO A N 1
ATOM 1087 C CA . PRO A 1 138 ? 14.477 -24.812 -2.234 1 98.44 138 PRO A CA 1
ATOM 1088 C C . PRO A 1 138 ? 13.164 -24.641 -2.99 1 98.44 138 PRO A C 1
ATOM 1090 O O . PRO A 1 138 ? 13.172 -24.438 -4.207 1 98.44 138 PRO A O 1
ATOM 1093 N N . LEU A 1 139 ? 12.055 -24.703 -2.223 1 98.81 139 LEU A N 1
ATOM 1094 C CA . LEU A 1 139 ? 10.727 -24.703 -2.834 1 98.81 139 LEU A CA 1
ATOM 1095 C C . LEU A 1 139 ? 10.031 -23.359 -2.613 1 98.81 139 LEU A C 1
ATOM 1097 O O . LEU A 1 139 ? 10.125 -22.781 -1.529 1 98.81 139 LEU A O 1
ATOM 1101 N N . LEU A 1 140 ? 9.469 -22.812 -3.646 1 98.81 140 LEU A N 1
ATOM 1102 C CA . LEU A 1 140 ? 8.453 -21.781 -3.566 1 98.81 140 LEU A CA 1
ATOM 1103 C C . LEU A 1 140 ? 7.055 -22.375 -3.688 1 98.81 140 LEU A C 1
ATOM 1105 O O . LEU A 1 140 ? 6.75 -23.062 -4.66 1 98.81 140 LEU A O 1
ATOM 1109 N N . VAL A 1 141 ? 6.168 -22.109 -2.697 1 98.88 141 VAL A N 1
ATOM 1110 C CA . VAL A 1 141 ? 4.922 -22.859 -2.633 1 98.88 141 VAL A CA 1
ATOM 1111 C C . VAL A 1 141 ? 3.734 -21.891 -2.615 1 98.88 141 VAL A C 1
ATOM 1113 O O . VAL A 1 141 ? 3.584 -21.109 -1.685 1 98.88 141 VAL A O 1
ATOM 1116 N N . SER A 1 142 ? 2.896 -21.953 -3.604 1 98.62 142 SER A N 1
ATOM 1117 C CA . SER A 1 142 ? 1.649 -21.203 -3.596 1 98.62 142 SER A CA 1
ATOM 1118 C C . SER A 1 142 ? 0.537 -21.969 -2.895 1 98.62 142 SER A C 1
ATOM 1120 O O . SER A 1 142 ? 0.494 -23.203 -2.955 1 98.62 142 SER A O 1
ATOM 1122 N N . THR A 1 143 ? -0.407 -21.25 -2.383 1 97.94 143 THR A N 1
ATOM 1123 C CA . THR A 1 143 ? -1.351 -21.906 -1.488 1 97.94 143 THR A CA 1
ATOM 1124 C C . THR A 1 143 ? -2.789 -21.625 -1.916 1 97.94 143 THR A C 1
ATOM 1126 O O . THR A 1 143 ? -3.695 -21.594 -1.082 1 97.94 143 THR A O 1
ATOM 1129 N N . GLY A 1 144 ? -3.025 -21.297 -3.162 1 97.69 144 GLY A N 1
ATOM 1130 C CA . GLY A 1 144 ? -4.383 -21.141 -3.66 1 97.69 144 GLY A CA 1
ATOM 1131 C C . GLY A 1 144 ? -5.207 -22.406 -3.574 1 97.69 144 GLY A C 1
ATOM 1132 O O . GLY A 1 144 ? -4.656 -23.5 -3.41 1 97.69 144 GLY A O 1
ATOM 1133 N N . MET A 1 145 ? -6.488 -22.234 -3.557 1 97.44 145 MET A N 1
ATOM 1134 C CA . MET A 1 145 ? -7.426 -23.359 -3.49 1 97.44 145 MET A CA 1
ATOM 1135 C C . MET A 1 145 ? -7.215 -24.172 -2.215 1 97.44 145 MET A C 1
ATOM 1137 O O . MET A 1 145 ? -7.199 -25.391 -2.254 1 97.44 145 MET A O 1
ATOM 1141 N N . SER A 1 146 ? -6.875 -23.562 -1.157 1 97.31 146 SER A N 1
ATOM 1142 C CA . SER A 1 146 ? -6.613 -24.234 0.109 1 97.31 146 SER A CA 1
ATOM 1143 C C . SER A 1 146 ? -7.055 -23.375 1.293 1 97.31 146 SER A C 1
ATOM 1145 O O . SER A 1 146 ? -6.965 -22.156 1.247 1 97.31 146 SER A O 1
ATOM 1147 N N . ASP A 1 147 ? -7.582 -24 2.363 1 97.25 147 ASP A N 1
ATOM 1148 C CA . ASP A 1 147 ? -7.742 -23.344 3.654 1 97.25 147 ASP A CA 1
ATOM 1149 C C . ASP A 1 147 ? -6.5 -23.531 4.527 1 97.25 147 ASP A C 1
ATOM 1151 O O . ASP A 1 147 ? -5.535 -24.172 4.109 1 97.25 147 ASP A O 1
ATOM 1155 N N . LEU A 1 148 ? -6.504 -22.984 5.688 1 98.25 148 LEU A N 1
ATOM 1156 C CA . LEU A 1 148 ? -5.316 -22.969 6.535 1 98.25 148 LEU A CA 1
ATOM 1157 C C . LEU A 1 148 ? -4.938 -24.391 6.945 1 98.25 148 LEU A C 1
ATOM 1159 O O . LEU A 1 148 ? -3.75 -24.719 7.051 1 98.25 148 LEU A O 1
ATOM 1163 N N . GLY A 1 149 ? -5.934 -25.234 7.234 1 97.94 149 GLY A N 1
ATOM 1164 C CA . GLY A 1 149 ? -5.652 -26.609 7.574 1 97.94 149 GLY A CA 1
ATOM 1165 C C . GLY A 1 149 ? -4.914 -27.359 6.477 1 97.94 149 GLY A C 1
ATOM 1166 O O . GLY A 1 149 ? -3.953 -28.078 6.75 1 97.94 149 GLY A O 1
ATOM 1167 N N . MET A 1 150 ? -5.316 -27.188 5.27 1 97.5 150 MET A N 1
ATOM 1168 C CA . MET A 1 150 ? -4.664 -27.812 4.117 1 97.5 150 MET A CA 1
ATOM 1169 C C . MET A 1 150 ? -3.232 -27.312 3.971 1 97.5 150 MET A C 1
ATOM 1171 O O . MET A 1 150 ? -2.316 -28.094 3.73 1 97.5 150 MET A O 1
ATOM 1175 N N . ILE A 1 151 ? -3.033 -26.031 4.16 1 98.5 151 ILE A N 1
ATOM 1176 C CA . ILE A 1 151 ? -1.711 -25.422 4.035 1 98.5 151 ILE A CA 1
ATOM 1177 C C . ILE A 1 151 ? -0.779 -26 5.098 1 98.5 151 ILE A C 1
ATOM 1179 O O . ILE A 1 151 ? 0.362 -26.359 4.801 1 98.5 151 ILE A O 1
ATOM 1183 N N . ARG A 1 152 ? -1.271 -26.156 6.285 1 98.31 152 ARG A N 1
ATOM 1184 C CA . ARG A 1 152 ? -0.481 -26.734 7.367 1 98.31 152 ARG A CA 1
ATOM 1185 C C . ARG A 1 152 ? -0.025 -28.141 7.016 1 98.31 152 ARG A C 1
ATOM 1187 O O . ARG A 1 152 ? 1.137 -28.5 7.227 1 98.31 152 ARG A O 1
ATOM 1194 N N . ARG A 1 153 ? -0.929 -28.891 6.504 1 98.06 153 ARG A N 1
ATOM 1195 C CA . ARG A 1 153 ? -0.6 -30.266 6.137 1 98.06 153 ARG A CA 1
ATOM 1196 C C . ARG A 1 153 ? 0.445 -30.297 5.027 1 98.06 153 ARG A C 1
ATOM 1198 O O . ARG A 1 153 ? 1.374 -31.109 5.066 1 98.06 153 ARG A O 1
ATOM 1205 N N . SER A 1 154 ? 0.281 -29.422 4.027 1 98.25 154 SER A N 1
ATOM 1206 C CA . SER A 1 154 ? 1.237 -29.375 2.926 1 98.25 154 SER A CA 1
ATOM 1207 C C . SER A 1 154 ? 2.631 -29 3.422 1 98.25 154 SER A C 1
ATOM 1209 O O . SER A 1 154 ? 3.621 -29.625 3.031 1 98.25 154 SER A O 1
ATOM 1211 N N . VAL A 1 155 ? 2.709 -27.953 4.273 1 98.69 155 VAL A N 1
ATOM 1212 C CA . VAL A 1 155 ? 3.979 -27.516 4.84 1 98.69 155 VAL A CA 1
ATOM 1213 C C . VAL A 1 155 ? 4.605 -28.641 5.648 1 98.69 155 VAL A C 1
ATOM 1215 O O . VAL A 1 155 ? 5.797 -28.922 5.508 1 98.69 155 VAL A O 1
ATOM 1218 N N . ASP A 1 156 ? 3.779 -29.344 6.426 1 98.12 156 ASP A N 1
ATOM 1219 C CA . ASP A 1 156 ? 4.254 -30.453 7.25 1 98.12 156 ASP A CA 1
ATOM 1220 C C . ASP A 1 156 ? 4.84 -31.562 6.387 1 98.12 156 ASP A C 1
ATOM 1222 O O . ASP A 1 156 ? 5.922 -32.094 6.68 1 98.12 156 ASP A O 1
ATOM 1226 N N . ILE A 1 157 ? 4.172 -31.922 5.355 1 98.12 157 ILE A N 1
ATOM 1227 C CA . ILE A 1 157 ? 4.602 -33 4.461 1 98.12 157 ILE A CA 1
ATOM 1228 C C . ILE A 1 157 ? 5.957 -32.625 3.852 1 98.12 157 ILE A C 1
ATOM 1230 O O . ILE A 1 157 ? 6.871 -33.469 3.84 1 98.12 157 ILE A O 1
ATOM 1234 N N . ILE A 1 158 ? 6.117 -31.406 3.359 1 98.62 158 ILE A N 1
ATOM 1235 C CA . ILE A 1 158 ? 7.344 -30.969 2.707 1 98.62 158 ILE A CA 1
ATOM 1236 C C . ILE A 1 158 ? 8.5 -31 3.705 1 98.62 158 ILE A C 1
ATOM 1238 O O . ILE A 1 158 ? 9.562 -31.547 3.414 1 98.62 158 ILE A O 1
ATOM 1242 N N . GLU A 1 159 ? 8.242 -30.469 4.855 1 98.38 159 GLU A N 1
ATOM 1243 C CA . GLU A 1 159 ? 9.312 -30.344 5.84 1 98.38 159 GLU A CA 1
ATOM 1244 C C . GLU A 1 159 ? 9.695 -31.703 6.406 1 98.38 159 GLU A C 1
ATOM 1246 O O . GLU A 1 159 ? 10.883 -31.984 6.605 1 98.38 159 GLU A O 1
ATOM 1251 N N . LYS A 1 160 ? 8.742 -32.562 6.672 1 97.69 160 LYS A N 1
ATOM 1252 C CA . LYS A 1 160 ? 9.023 -33.906 7.172 1 97.69 160 LYS A CA 1
ATOM 1253 C C . LYS A 1 160 ? 9.828 -34.719 6.152 1 97.69 160 LYS A C 1
ATOM 1255 O O . LYS A 1 160 ? 10.633 -35.562 6.527 1 97.69 160 LYS A O 1
ATOM 1260 N N . ALA A 1 161 ? 9.602 -34.438 4.91 1 98 161 ALA A N 1
ATOM 1261 C CA . ALA A 1 161 ? 10.32 -35.125 3.84 1 98 161 ALA A CA 1
ATOM 1262 C C . ALA A 1 161 ? 11.711 -34.531 3.631 1 98 161 ALA A C 1
ATOM 1264 O O . ALA A 1 161 ? 12.453 -34.969 2.748 1 98 161 ALA A O 1
ATOM 1265 N N . GLY A 1 162 ? 12.055 -33.5 4.363 1 98.06 162 GLY A N 1
ATOM 1266 C CA . GLY A 1 162 ? 13.375 -32.906 4.312 1 98.06 162 GLY A CA 1
ATOM 1267 C C . GLY A 1 162 ? 13.469 -31.734 3.344 1 98.06 162 GLY A C 1
ATOM 1268 O O . GLY A 1 162 ? 14.555 -31.234 3.066 1 98.06 162 GLY A O 1
ATOM 1269 N N . GLY A 1 163 ? 12.336 -31.344 2.824 1 98.44 163 GLY A N 1
ATOM 1270 C CA . GLY A 1 163 ? 12.32 -30.234 1.889 1 98.44 163 GLY A CA 1
ATOM 1271 C C . GLY A 1 163 ? 12.484 -28.891 2.562 1 98.44 163 GLY A C 1
ATOM 1272 O O . GLY A 1 163 ? 12.117 -28.719 3.73 1 98.44 163 GLY A O 1
ATOM 1273 N N . GLN A 1 164 ? 13.062 -27.938 1.831 1 98 164 GLN A N 1
ATOM 1274 C CA . GLN A 1 164 ? 13.195 -26.547 2.285 1 98 164 GLN A CA 1
ATOM 1275 C C . GLN A 1 164 ? 12.195 -25.641 1.579 1 98 164 GLN A C 1
ATOM 1277 O O . GLN A 1 164 ? 12.227 -25.516 0.354 1 98 164 GLN A O 1
ATOM 1282 N N . ILE A 1 165 ? 11.391 -25.062 2.357 1 98.56 165 ILE A N 1
ATOM 1283 C CA . ILE A 1 165 ? 10.492 -24.047 1.81 1 98.56 165 ILE A CA 1
ATOM 1284 C C . ILE A 1 165 ? 11.141 -22.672 1.905 1 98.56 165 ILE A C 1
ATOM 1286 O O . ILE A 1 165 ? 11.305 -22.125 3.002 1 98.56 165 ILE A O 1
ATOM 1290 N N . ALA A 1 166 ? 11.484 -22.141 0.771 1 98.06 166 ALA A N 1
ATOM 1291 C CA . ALA A 1 166 ? 12.109 -20.812 0.733 1 98.06 166 ALA A CA 1
ATOM 1292 C C . ALA A 1 166 ? 11.078 -19.703 0.928 1 98.06 166 ALA A C 1
ATOM 1294 O O . ALA A 1 166 ? 11.391 -18.641 1.472 1 98.06 166 ALA A O 1
ATOM 1295 N N . CYS A 1 167 ? 9.844 -19.938 0.421 1 98.44 167 CYS A N 1
ATOM 1296 C CA . CYS A 1 167 ? 8.781 -18.953 0.526 1 98.44 167 CYS A CA 1
ATOM 1297 C C . CYS A 1 167 ? 7.414 -19.609 0.328 1 98.44 167 CYS A C 1
ATOM 1299 O O . CYS A 1 167 ? 7.25 -20.469 -0.538 1 98.44 167 CYS A O 1
ATOM 1301 N N . LEU A 1 168 ? 6.523 -19.281 1.147 1 98.69 168 LEU A N 1
ATOM 1302 C CA . LEU A 1 168 ? 5.113 -19.641 1.039 1 98.69 168 LEU A CA 1
ATOM 1303 C C . LEU A 1 168 ? 4.293 -18.484 0.507 1 98.69 168 LEU A C 1
ATOM 1305 O O . LEU A 1 168 ? 4.355 -17.375 1.045 1 98.69 168 LEU A O 1
ATOM 1309 N N . TYR A 1 169 ? 3.521 -18.703 -0.574 1 98.81 169 TYR A N 1
ATOM 1310 C CA . TYR A 1 169 ? 2.828 -17.594 -1.219 1 98.81 169 TYR A CA 1
ATOM 1311 C C . TYR A 1 169 ? 1.338 -17.625 -0.905 1 98.81 169 TYR A C 1
ATOM 1313 O O . TYR A 1 169 ? 0.656 -18.609 -1.195 1 98.81 169 TYR A O 1
ATOM 1321 N N . HIS A 1 170 ? 0.851 -16.5 -0.344 1 98.88 170 HIS A N 1
ATOM 1322 C CA . HIS A 1 170 ? -0.592 -16.281 -0.369 1 98.88 170 HIS A CA 1
ATOM 1323 C C . HIS A 1 170 ? -1.104 -16.141 -1.798 1 98.88 170 HIS A C 1
ATOM 1325 O O . HIS A 1 170 ? -0.515 -15.414 -2.602 1 98.88 170 HIS A O 1
ATOM 1331 N N . CYS A 1 171 ? -2.166 -16.859 -2.086 1 98.06 171 CYS A N 1
ATOM 1332 C CA . CYS A 1 171 ? -2.689 -16.906 -3.447 1 98.06 171 CYS A CA 1
ATOM 1333 C C . CYS A 1 171 ? -4.164 -17.297 -3.453 1 98.06 171 CYS A C 1
ATOM 1335 O O . CYS A 1 171 ? -4.59 -18.141 -2.662 1 98.06 171 CYS A O 1
ATOM 1337 N N . THR A 1 172 ? -4.93 -16.609 -4.23 1 96.69 172 THR A N 1
ATOM 1338 C CA . THR A 1 172 ? -6.254 -17.047 -4.645 1 96.69 172 THR A CA 1
ATOM 1339 C C . THR A 1 172 ? -6.262 -17.422 -6.129 1 96.69 172 THR A C 1
ATOM 1341 O O . THR A 1 172 ? -5.914 -16.594 -6.977 1 96.69 172 THR A O 1
ATOM 1344 N N . SER A 1 173 ? -6.684 -18.609 -6.367 1 95.19 173 SER A N 1
ATOM 1345 C CA . SER A 1 173 ? -6.5 -19.141 -7.707 1 95.19 173 SER A CA 1
ATOM 1346 C C . SER A 1 173 ? -7.766 -19 -8.547 1 95.19 173 SER A C 1
ATOM 1348 O O . SER A 1 173 ? -8.352 -19.984 -8.984 1 95.19 173 SER A O 1
ATOM 1350 N N . THR A 1 174 ? -8.227 -17.812 -8.789 1 93.81 174 THR A N 1
ATOM 1351 C CA . THR A 1 174 ? -9.195 -17.422 -9.797 1 93.81 174 THR A CA 1
ATOM 1352 C C . THR A 1 174 ? -8.578 -16.422 -10.773 1 93.81 174 THR A C 1
ATOM 1354 O O . THR A 1 174 ? -7.645 -15.695 -10.422 1 93.81 174 THR A O 1
ATOM 1357 N N . TYR A 1 175 ? -9.078 -16.422 -12.094 1 89.44 175 TYR A N 1
ATOM 1358 C CA . TYR A 1 175 ? -8.336 -15.742 -13.156 1 89.44 175 TYR A CA 1
ATOM 1359 C C . TYR A 1 175 ? -9.273 -14.922 -14.039 1 89.44 175 TYR A C 1
ATOM 1361 O O . TYR A 1 175 ? -9.828 -15.445 -15.008 1 89.44 175 TYR A O 1
ATOM 1369 N N . PRO A 1 176 ? -9.422 -13.695 -13.836 1 93.25 176 PRO A N 1
ATOM 1370 C CA . PRO A 1 176 ? -8.781 -12.898 -12.789 1 93.25 176 PRO A CA 1
ATOM 1371 C C . PRO A 1 176 ? -9.453 -13.047 -11.43 1 93.25 176 PRO A C 1
ATOM 1373 O O . PRO A 1 176 ? -10.633 -13.391 -11.359 1 93.25 176 PRO A O 1
ATOM 1376 N N . THR A 1 177 ? -8.641 -12.852 -10.445 1 96.38 177 THR A N 1
ATOM 1377 C CA . THR A 1 177 ? -9.203 -12.883 -9.102 1 96.38 177 THR A CA 1
ATOM 1378 C C . THR A 1 177 ? -10.055 -11.648 -8.844 1 96.38 177 THR A C 1
ATOM 1380 O O . THR A 1 177 ? -9.609 -10.523 -9.086 1 96.38 177 THR A O 1
ATOM 1383 N N . LEU A 1 178 ? -11.289 -11.883 -8.344 1 96.75 178 LEU A N 1
ATOM 1384 C CA . LEU A 1 178 ? -12.141 -10.758 -7.957 1 96.75 178 LEU A CA 1
ATOM 1385 C C . LEU A 1 178 ? -11.594 -10.07 -6.707 1 96.75 178 LEU A C 1
ATOM 1387 O O . LEU A 1 178 ? -11.031 -10.727 -5.832 1 96.75 178 LEU A O 1
ATOM 1391 N N . ASP A 1 179 ? -11.852 -8.781 -6.633 1 98.12 179 ASP A N 1
ATOM 1392 C CA . ASP A 1 179 ? -11.344 -7.996 -5.512 1 98.12 179 ASP A CA 1
ATOM 1393 C C . ASP A 1 179 ? -11.742 -8.625 -4.18 1 98.12 179 ASP A C 1
ATOM 1395 O O . ASP A 1 179 ? -10.922 -8.742 -3.268 1 98.12 179 ASP A O 1
ATOM 1399 N N . GLU A 1 180 ? -12.953 -9.125 -4.043 1 97.81 180 GLU A N 1
ATOM 1400 C CA . GLU A 1 180 ? -13.508 -9.641 -2.795 1 97.81 180 GLU A CA 1
ATOM 1401 C C . GLU A 1 180 ? -12.867 -10.977 -2.416 1 97.81 180 GLU A C 1
ATOM 1403 O O . GLU A 1 180 ? -13.023 -11.438 -1.283 1 97.81 180 GLU A O 1
ATOM 1408 N N . GLU A 1 181 ? -12.078 -11.516 -3.367 1 97.88 181 GLU A N 1
ATOM 1409 C CA . GLU A 1 181 ? -11.484 -12.828 -3.131 1 97.88 181 GLU A CA 1
ATOM 1410 C C . GLU A 1 181 ? -9.984 -12.727 -2.889 1 97.88 181 GLU A C 1
ATOM 1412 O O . GLU A 1 181 ? -9.352 -13.695 -2.473 1 97.88 181 GLU A O 1
ATOM 1417 N N . ILE A 1 182 ? -9.375 -11.594 -3.127 1 98.31 182 ILE A N 1
ATOM 1418 C CA . ILE A 1 182 ? -7.926 -11.438 -3.053 1 98.31 182 ILE A CA 1
ATOM 1419 C C . ILE A 1 182 ? -7.453 -11.68 -1.621 1 98.31 182 ILE A C 1
ATOM 1421 O O . ILE A 1 182 ? -6.531 -12.461 -1.389 1 98.31 182 ILE A O 1
ATOM 1425 N N . ASN A 1 183 ? -8.109 -11 -0.621 1 98.44 183 ASN A N 1
ATOM 1426 C CA . ASN A 1 183 ? -7.902 -11.219 0.807 1 98.44 183 ASN A CA 1
ATOM 1427 C C . ASN A 1 183 ? -6.43 -11.078 1.19 1 98.44 183 ASN A C 1
ATOM 1429 O O . ASN A 1 183 ? -5.844 -12 1.765 1 98.44 183 ASN A O 1
ATOM 1433 N N . LEU A 1 184 ? -5.848 -9.906 1.055 1 98.81 184 LEU A N 1
ATOM 1434 C CA . LEU A 1 184 ? -4.422 -9.664 1.254 1 98.81 184 LEU A CA 1
ATOM 1435 C C . LEU 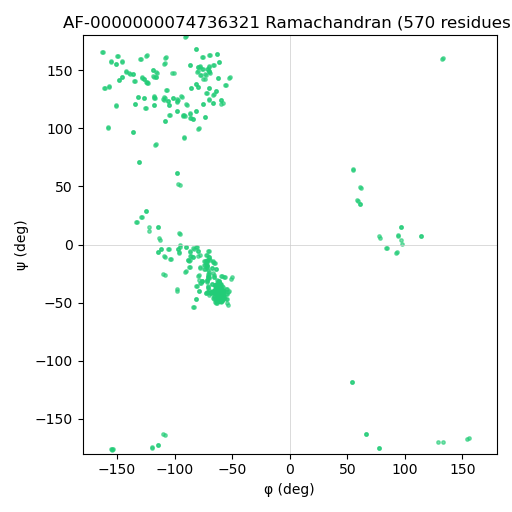A 1 184 ? -4.027 -9.922 2.703 1 98.81 184 LEU A C 1
ATOM 1437 O O . LEU A 1 184 ? -2.863 -10.219 2.99 1 98.81 184 LEU A O 1
ATOM 1441 N N . LEU A 1 185 ? -5.008 -9.883 3.627 1 98.69 185 LEU A N 1
ATOM 1442 C CA . LEU A 1 185 ? -4.676 -10.148 5.023 1 98.69 185 LEU A CA 1
ATOM 1443 C C . LEU A 1 185 ? -4.32 -11.617 5.23 1 98.69 185 LEU A C 1
ATOM 1445 O O . LEU A 1 185 ? -3.787 -11.984 6.281 1 98.69 185 LEU A O 1
ATOM 1449 N N . GLY A 1 186 ? -4.57 -12.414 4.215 1 98.75 186 GLY A N 1
ATOM 1450 C CA . GLY A 1 186 ? -4.047 -13.766 4.23 1 98.75 186 GLY A CA 1
ATOM 1451 C C . GLY A 1 186 ? -2.539 -13.82 4.387 1 98.75 186 GLY A C 1
ATOM 1452 O O . GLY A 1 186 ? -2.002 -14.781 4.941 1 98.75 186 GLY A O 1
ATOM 1453 N N . ILE A 1 187 ? -1.817 -12.805 3.949 1 98.81 187 ILE A N 1
ATOM 1454 C CA . ILE A 1 187 ? -0.372 -12.703 4.121 1 98.81 187 ILE A CA 1
ATOM 1455 C C . ILE A 1 187 ? -0.027 -12.695 5.609 1 98.81 187 ILE A C 1
ATOM 1457 O O . ILE A 1 187 ? 0.838 -13.453 6.055 1 98.81 187 ILE A O 1
ATOM 1461 N N . LYS A 1 188 ? -0.75 -11.898 6.359 1 98.62 188 LYS A N 1
ATOM 1462 C CA . LYS A 1 188 ? -0.522 -11.812 7.801 1 98.62 188 LYS A CA 1
ATOM 1463 C C . LYS A 1 188 ? -0.881 -13.125 8.492 1 98.62 188 LYS A C 1
ATOM 1465 O O . LYS A 1 188 ? -0.194 -13.555 9.422 1 98.62 188 LYS A O 1
ATOM 1470 N N . THR A 1 189 ? -1.957 -13.742 8.055 1 98.88 189 THR A N 1
ATOM 1471 C CA . THR A 1 189 ? -2.361 -15.031 8.609 1 98.88 189 THR A CA 1
ATOM 1472 C C . THR A 1 189 ? -1.256 -16.062 8.43 1 98.88 189 THR A C 1
ATOM 1474 O O . THR A 1 189 ? -0.91 -16.781 9.375 1 98.88 189 THR A O 1
ATOM 1477 N N . LEU A 1 190 ? -0.684 -16.109 7.285 1 98.88 190 LEU A N 1
ATOM 1478 C CA . LEU A 1 190 ? 0.385 -17.062 7.016 1 98.88 190 LEU A CA 1
ATOM 1479 C C . LEU A 1 190 ? 1.634 -16.719 7.82 1 98.88 190 LEU A C 1
ATOM 1481 O O . LEU A 1 190 ? 2.305 -17.609 8.344 1 98.88 190 LEU A O 1
ATOM 1485 N N . GLN A 1 191 ? 1.987 -15.414 7.91 1 98.69 191 GLN A N 1
ATOM 1486 C CA . GLN A 1 191 ? 3.137 -15 8.703 1 98.69 191 GLN A CA 1
ATOM 1487 C C . GLN A 1 191 ? 2.99 -15.453 10.156 1 98.69 191 GLN A C 1
ATOM 1489 O O . GLN A 1 191 ? 3.965 -15.875 10.781 1 98.69 191 GLN A O 1
ATOM 1494 N N . LYS A 1 192 ? 1.789 -15.352 10.68 1 98.62 192 LYS A N 1
ATOM 1495 C CA . LYS A 1 192 ? 1.523 -15.75 12.055 1 98.62 192 LYS A CA 1
ATOM 1496 C C . LYS A 1 192 ? 1.548 -17.266 12.203 1 98.62 192 LYS A C 1
ATOM 1498 O O . LYS A 1 192 ? 2.09 -17.797 13.18 1 98.62 192 LYS A O 1
ATOM 1503 N N . ALA A 1 193 ? 0.973 -17.984 11.258 1 98.75 193 ALA A N 1
ATOM 1504 C CA . ALA A 1 193 ? 0.851 -19.438 11.32 1 98.75 193 ALA A CA 1
ATOM 1505 C C . ALA A 1 193 ? 2.203 -20.109 11.109 1 98.75 193 ALA A C 1
ATOM 1507 O O . ALA A 1 193 ? 2.459 -21.188 11.656 1 98.75 193 ALA A O 1
ATOM 1508 N N . PHE A 1 194 ? 3.07 -19.5 10.32 1 98.75 194 PHE A N 1
ATOM 1509 C CA . PHE A 1 194 ? 4.367 -20.062 9.977 1 98.75 194 PHE A CA 1
ATOM 1510 C C . PHE A 1 194 ? 5.48 -19.047 10.188 1 98.75 194 PHE A C 1
ATOM 1512 O O . PHE A 1 194 ? 6.137 -18.625 9.227 1 98.75 194 PHE A O 1
ATOM 1519 N N . PRO A 1 195 ? 5.82 -18.719 11.391 1 98.19 195 PRO A N 1
ATOM 1520 C CA . PRO A 1 195 ? 6.781 -17.641 11.68 1 98.19 195 PRO A CA 1
ATOM 1521 C C . PRO A 1 195 ? 8.195 -17.984 11.211 1 98.19 195 PRO A C 1
ATOM 1523 O O . PRO A 1 195 ? 9.039 -17.094 11.094 1 98.19 195 PRO A O 1
ATOM 1526 N N . HIS A 1 196 ? 8.422 -19.266 10.922 1 97.88 196 HIS A N 1
ATOM 1527 C CA . HIS A 1 196 ? 9.75 -19.688 10.5 1 97.88 196 HIS A CA 1
ATOM 1528 C C . HIS A 1 196 ? 9.906 -19.609 8.984 1 97.88 196 HIS A C 1
ATOM 1530 O O . HIS A 1 196 ? 10.984 -19.859 8.453 1 97.88 196 HIS A O 1
ATOM 1536 N N . LEU A 1 197 ? 8.828 -19.219 8.25 1 98.12 197 LEU A N 1
ATOM 1537 C CA . LEU A 1 197 ? 8.867 -19.188 6.793 1 98.12 197 LEU A CA 1
ATOM 1538 C C . LEU A 1 197 ? 8.703 -17.75 6.285 1 98.12 197 LEU A C 1
ATOM 1540 O O . LEU A 1 197 ? 8.031 -16.938 6.922 1 98.12 197 LEU A O 1
ATOM 1544 N N . GLU A 1 198 ? 9.344 -17.469 5.148 1 97.5 198 GLU A N 1
ATOM 1545 C CA . GLU A 1 198 ? 9.055 -16.234 4.418 1 97.5 198 GLU A CA 1
ATOM 1546 C C . GLU A 1 198 ? 7.719 -16.328 3.684 1 97.5 198 GLU A C 1
ATOM 1548 O O . GLU A 1 198 ? 7.375 -17.391 3.15 1 97.5 198 GLU A O 1
ATOM 1553 N N . ILE A 1 199 ? 6.977 -15.234 3.658 1 98.56 199 ILE A N 1
ATOM 1554 C CA . ILE A 1 199 ? 5.656 -15.234 3.035 1 98.56 199 ILE A CA 1
ATOM 1555 C C . ILE A 1 199 ? 5.641 -14.266 1.853 1 98.56 199 ILE A C 1
ATOM 1557 O O . ILE A 1 199 ? 6.094 -13.125 1.97 1 98.56 199 ILE A O 1
ATOM 1561 N N . GLY A 1 200 ? 5.246 -14.727 0.701 1 98.62 200 GLY A N 1
ATOM 1562 C CA . GLY A 1 200 ? 5.078 -13.914 -0.494 1 98.62 200 GLY A CA 1
ATOM 1563 C C . GLY A 1 200 ? 3.637 -13.82 -0.955 1 98.62 200 GLY A C 1
ATOM 1564 O O . GLY A 1 200 ? 2.721 -14.219 -0.23 1 98.62 200 GLY A O 1
ATOM 1565 N N . PHE A 1 201 ? 3.457 -13.219 -2.137 1 98.88 201 PHE A N 1
ATOM 1566 C CA . PHE A 1 201 ? 2.141 -13.055 -2.742 1 98.88 201 PHE A CA 1
ATOM 1567 C C . PHE A 1 201 ? 2.174 -13.43 -4.219 1 98.88 201 PHE A C 1
ATOM 1569 O O . PHE A 1 201 ? 3.025 -12.945 -4.969 1 98.88 201 PHE A O 1
ATOM 1576 N N . SER A 1 202 ? 1.398 -14.375 -4.621 1 98.69 202 SER A N 1
ATOM 1577 C CA . SER A 1 202 ? 1.181 -14.742 -6.02 1 98.69 202 SER A CA 1
ATOM 1578 C C . SER A 1 202 ? -0.213 -14.336 -6.484 1 98.69 202 SER A C 1
ATOM 1580 O O . SER A 1 202 ? -1.203 -14.984 -6.133 1 98.69 202 SER A O 1
ATOM 1582 N N . GLY A 1 203 ? -0.259 -13.289 -7.289 1 97.44 203 GLY A N 1
ATOM 1583 C CA . GLY A 1 203 ? -1.542 -12.672 -7.59 1 97.44 203 GLY A CA 1
ATOM 1584 C C . GLY A 1 203 ? -2.002 -12.922 -9.016 1 97.44 203 GLY A C 1
ATOM 1585 O O . GLY A 1 203 ? -1.184 -13.156 -9.906 1 97.44 203 GLY A O 1
ATOM 1586 N N . HIS A 1 204 ? -3.332 -12.852 -9.219 1 97.25 204 HIS A N 1
ATOM 1587 C CA . HIS A 1 204 ? -3.992 -12.984 -10.516 1 97.25 204 HIS A CA 1
ATOM 1588 C C . HIS A 1 204 ? -5.023 -11.875 -10.719 1 97.25 204 HIS A C 1
ATOM 1590 O O . HIS A 1 204 ? -5.969 -12.039 -11.5 1 97.25 204 HIS A O 1
ATOM 1596 N N . GLU A 1 205 ? -4.887 -10.836 -9.977 1 96.81 205 GLU A N 1
ATOM 1597 C CA . GLU A 1 205 ? -5.859 -9.75 -9.977 1 96.81 205 GLU A CA 1
ATOM 1598 C C . GLU A 1 205 ? -5.637 -8.805 -11.148 1 96.81 205 GLU A C 1
ATOM 1600 O O . GLU A 1 205 ? -4.605 -8.875 -11.82 1 96.81 205 GLU A O 1
ATOM 1605 N N . GLN A 1 206 ? -6.641 -7.973 -11.312 1 95.75 206 GLN A N 1
ATOM 1606 C CA . GLN A 1 206 ? -6.488 -6.891 -12.273 1 95.75 206 GLN A CA 1
ATOM 1607 C C . GLN A 1 206 ? -5.719 -5.719 -11.672 1 95.75 206 GLN A C 1
ATOM 1609 O O . GLN A 1 206 ? -5.926 -5.367 -10.508 1 95.75 206 GLN A O 1
ATOM 1614 N N . GLY A 1 207 ? -4.82 -5.188 -12.508 1 96.81 207 GLY A N 1
ATOM 1615 C CA . GLY A 1 207 ? -4.086 -4.012 -12.07 1 96.81 207 GLY A CA 1
ATOM 1616 C C . GLY A 1 207 ? -2.975 -4.336 -11.094 1 96.81 207 GLY A C 1
ATOM 1617 O O . GLY A 1 207 ? -2.717 -5.504 -10.797 1 96.81 207 GLY A O 1
ATOM 1618 N N . ILE A 1 208 ? -2.316 -3.299 -10.57 1 98.62 208 ILE A N 1
ATOM 1619 C CA . ILE A 1 208 ? -1.097 -3.561 -9.812 1 98.62 208 ILE A CA 1
ATOM 1620 C C . ILE A 1 208 ? -1.308 -3.184 -8.352 1 98.62 208 ILE A C 1
ATOM 1622 O O . ILE A 1 208 ? -0.492 -3.527 -7.492 1 98.62 208 ILE A O 1
ATOM 1626 N N . LEU A 1 209 ? -2.498 -2.555 -7.969 1 98.81 209 LEU A N 1
ATOM 1627 C CA . LEU A 1 209 ? -2.691 -2.012 -6.625 1 98.81 209 LEU A CA 1
ATOM 1628 C C . LEU A 1 209 ? -2.588 -3.111 -5.574 1 98.81 209 LEU A C 1
ATOM 1630 O O . LEU A 1 209 ? -1.834 -2.982 -4.605 1 98.81 209 LEU A O 1
ATOM 1634 N N . PRO A 1 210 ? -3.285 -4.254 -5.762 1 98.81 210 PRO A N 1
ATOM 1635 C CA . PRO A 1 210 ? -3.193 -5.277 -4.723 1 98.81 210 PRO A CA 1
ATOM 1636 C C . PRO A 1 210 ? -1.771 -5.801 -4.531 1 98.81 210 PRO A C 1
ATOM 1638 O O . PRO A 1 210 ? -1.374 -6.121 -3.406 1 98.81 210 PRO A O 1
ATOM 1641 N N . SER A 1 211 ? -0.984 -5.84 -5.617 1 98.88 211 SER A N 1
ATOM 1642 C CA . SER A 1 211 ? 0.396 -6.301 -5.527 1 98.88 211 SER A CA 1
ATOM 1643 C C . SER A 1 211 ? 1.256 -5.328 -4.73 1 98.88 211 SER A C 1
ATOM 1645 O O . SER A 1 211 ? 2.094 -5.742 -3.928 1 98.88 211 SER A O 1
ATOM 1647 N N . ILE A 1 212 ? 1.033 -4.047 -4.961 1 98.94 212 ILE A N 1
ATOM 1648 C CA . ILE A 1 212 ? 1.736 -3.027 -4.191 1 98.94 212 ILE A CA 1
ATOM 1649 C C . ILE A 1 212 ? 1.395 -3.172 -2.709 1 98.94 212 ILE A C 1
ATOM 1651 O O . ILE A 1 212 ? 2.285 -3.152 -1.854 1 98.94 212 ILE A O 1
ATOM 1655 N N . CYS A 1 213 ? 0.11 -3.34 -2.428 1 98.94 213 CYS A N 1
ATOM 1656 C CA . CYS A 1 213 ? -0.354 -3.48 -1.053 1 98.94 213 CYS A CA 1
ATOM 1657 C C . CYS A 1 213 ? 0.193 -4.754 -0.42 1 98.94 213 CYS A C 1
ATOM 1659 O O . CYS A 1 213 ? 0.501 -4.777 0.773 1 98.94 213 CYS A O 1
ATOM 1661 N N . ALA A 1 214 ? 0.329 -5.809 -1.226 1 98.94 214 ALA A N 1
ATOM 1662 C CA . ALA A 1 214 ? 0.906 -7.051 -0.717 1 98.94 214 ALA A CA 1
ATOM 1663 C C . ALA A 1 214 ? 2.338 -6.832 -0.234 1 98.94 214 ALA A C 1
ATOM 1665 O O . ALA A 1 214 ? 2.697 -7.25 0.869 1 98.94 214 ALA A O 1
ATOM 1666 N N . ALA A 1 215 ? 3.133 -6.191 -1.056 1 98.69 215 ALA A N 1
ATOM 1667 C CA . ALA A 1 215 ? 4.496 -5.855 -0.646 1 98.69 215 ALA A CA 1
ATOM 1668 C C . ALA A 1 215 ? 4.492 -4.984 0.608 1 98.69 215 ALA A C 1
ATOM 1670 O O . ALA A 1 215 ? 5.305 -5.188 1.512 1 98.69 215 ALA A O 1
ATOM 1671 N N . THR A 1 216 ? 3.541 -4.07 0.645 1 98.75 216 THR A N 1
ATOM 1672 C CA . THR A 1 216 ? 3.406 -3.162 1.778 1 98.75 216 THR A CA 1
ATOM 1673 C C . THR A 1 216 ? 3.092 -3.936 3.057 1 98.75 216 THR A C 1
ATOM 1675 O O . THR A 1 216 ? 3.576 -3.584 4.133 1 98.75 216 THR A O 1
ATOM 1678 N N . LEU A 1 217 ? 2.354 -5.027 2.947 1 98.56 217 LEU A N 1
ATOM 1679 C CA . LEU A 1 217 ? 1.938 -5.828 4.094 1 98.56 217 LEU A CA 1
ATOM 1680 C C . LEU A 1 217 ? 3.033 -6.812 4.496 1 98.56 217 LEU A C 1
ATOM 1682 O O . LEU A 1 217 ? 2.869 -7.578 5.445 1 98.56 217 LEU A O 1
ATOM 1686 N N . GLY A 1 218 ? 4.129 -6.848 3.734 1 97.25 218 GLY A N 1
ATOM 1687 C CA . GLY A 1 218 ? 5.281 -7.617 4.176 1 97.25 218 GLY A CA 1
ATOM 1688 C C . GLY A 1 218 ? 5.574 -8.812 3.291 1 97.25 218 GLY A C 1
ATOM 1689 O O . GLY A 1 218 ? 6.398 -9.664 3.639 1 97.25 218 GLY A O 1
ATOM 1690 N N . ALA A 1 219 ? 4.867 -8.938 2.17 1 98.5 219 ALA A N 1
ATOM 1691 C CA . ALA A 1 219 ? 5.25 -9.992 1.238 1 98.5 219 ALA A CA 1
ATOM 1692 C C . ALA A 1 219 ? 6.691 -9.812 0.765 1 98.5 219 ALA A C 1
ATOM 1694 O O . ALA A 1 219 ? 7.043 -8.766 0.216 1 98.5 219 ALA A O 1
ATOM 1695 N N . CYS A 1 220 ? 7.5 -10.828 0.957 1 97.94 220 CYS A N 1
ATOM 1696 C CA . CYS A 1 220 ? 8.914 -10.719 0.62 1 97.94 220 CYS A CA 1
ATOM 1697 C C . CYS A 1 220 ? 9.148 -11 -0.86 1 97.94 220 CYS A C 1
ATOM 1699 O O . CYS A 1 220 ? 10.234 -10.758 -1.379 1 97.94 220 CYS A O 1
ATOM 1701 N N . SER A 1 221 ? 8.109 -11.5 -1.521 1 98.69 221 SER A N 1
ATOM 1702 C CA . SER A 1 221 ? 8.133 -11.797 -2.949 1 98.69 221 SER A CA 1
ATOM 1703 C C . SER A 1 221 ? 6.762 -11.594 -3.578 1 98.69 221 SER A C 1
ATOM 1705 O O . SER A 1 221 ? 5.738 -11.867 -2.949 1 98.69 221 SER A O 1
ATOM 1707 N N . VAL A 1 222 ? 6.754 -11.07 -4.789 1 98.81 222 VAL A N 1
ATOM 1708 C CA . VAL A 1 222 ? 5.52 -10.867 -5.539 1 98.81 222 VAL A CA 1
ATOM 1709 C C . VAL A 1 222 ? 5.633 -11.531 -6.91 1 98.81 222 VAL A C 1
ATOM 1711 O O . VAL A 1 222 ? 6.617 -11.32 -7.625 1 98.81 222 VAL A O 1
ATOM 1714 N N . GLU A 1 223 ? 4.688 -12.352 -7.18 1 98.81 223 GLU A N 1
ATOM 1715 C CA . GLU A 1 223 ? 4.621 -13.047 -8.461 1 98.81 223 GLU A CA 1
ATOM 1716 C C . GLU A 1 223 ? 3.355 -12.664 -9.227 1 98.81 223 GLU A C 1
ATOM 1718 O O . GLU A 1 223 ? 2.254 -12.703 -8.68 1 98.81 223 GLU A O 1
ATOM 1723 N N . ARG A 1 224 ? 3.523 -12.25 -10.469 1 98.69 224 ARG A N 1
ATOM 1724 C CA . ARG A 1 224 ? 2.412 -11.906 -11.352 1 98.69 224 ARG A CA 1
ATOM 1725 C C . ARG A 1 224 ? 2.611 -12.508 -12.742 1 98.69 224 ARG A C 1
ATOM 1727 O O . ARG A 1 224 ? 3.725 -12.5 -13.273 1 98.69 224 ARG A O 1
ATOM 1734 N N . HIS A 1 225 ? 1.492 -13.008 -13.344 1 98.56 225 HIS A N 1
ATOM 1735 C CA . HIS A 1 225 ? 1.544 -13.359 -14.758 1 98.56 225 HIS A CA 1
ATOM 1736 C C . HIS A 1 225 ? 1.845 -12.133 -15.617 1 98.56 225 HIS A C 1
ATOM 1738 O O . HIS A 1 225 ? 1.334 -11.039 -15.352 1 98.56 225 HIS A O 1
ATOM 1744 N N . VAL A 1 226 ? 2.635 -12.391 -16.688 1 98.69 226 VAL A N 1
ATOM 1745 C CA . VAL A 1 226 ? 2.957 -11.305 -17.609 1 98.69 226 VAL A CA 1
ATOM 1746 C C . VAL A 1 226 ? 2.68 -11.742 -19.047 1 98.69 226 VAL A C 1
ATOM 1748 O O . VAL A 1 226 ? 2.596 -12.938 -19.328 1 98.69 226 VAL A O 1
ATOM 1751 N N . THR A 1 227 ? 2.529 -10.773 -19.906 1 98.31 227 THR A N 1
ATOM 1752 C CA . THR A 1 227 ? 2.326 -10.992 -21.344 1 98.31 227 THR A CA 1
ATOM 1753 C C . THR A 1 227 ? 2.879 -9.828 -22.156 1 98.31 227 THR A C 1
ATOM 1755 O O . THR A 1 227 ? 3.07 -8.734 -21.625 1 98.31 227 THR A O 1
ATOM 1758 N N . LEU A 1 228 ? 3.203 -10.117 -23.375 1 97.75 228 LEU A N 1
ATOM 1759 C CA . LEU A 1 228 ? 3.578 -9.047 -24.297 1 97.75 228 LEU A CA 1
ATOM 1760 C C . LEU A 1 228 ? 2.346 -8.297 -24.781 1 97.75 228 LEU A C 1
ATOM 1762 O O . LEU A 1 228 ? 2.422 -7.109 -25.094 1 97.75 228 LEU A O 1
ATOM 1766 N N . ASP A 1 229 ? 1.257 -9.078 -24.859 1 95.88 229 ASP A N 1
ATOM 1767 C CA . ASP A 1 229 ? -0.004 -8.539 -25.359 1 95.88 229 ASP A CA 1
ATOM 1768 C C . ASP A 1 229 ? -1.196 -9.258 -24.734 1 95.88 229 ASP A C 1
ATOM 1770 O O . ASP A 1 229 ? -1.446 -10.43 -25.016 1 95.88 229 ASP A O 1
ATOM 1774 N N . ARG A 1 230 ? -2.002 -8.484 -24.047 1 94.12 230 ARG A N 1
ATOM 1775 C CA . ARG A 1 230 ? -3.109 -9.078 -23.297 1 94.12 230 ARG A CA 1
ATOM 1776 C C . ARG A 1 230 ? -4.199 -9.57 -24.25 1 94.12 230 ARG A C 1
ATOM 1778 O O . ARG A 1 230 ? -5.023 -10.406 -23.875 1 94.12 230 ARG A O 1
ATOM 1785 N N . SER A 1 231 ? -4.246 -9.125 -25.453 1 93.25 231 SER A N 1
ATOM 1786 C CA . SER A 1 231 ? -5.27 -9.508 -26.422 1 93.25 231 SER A CA 1
ATOM 1787 C C . SER A 1 231 ? -4.883 -10.781 -27.172 1 93.25 231 SER A C 1
ATOM 1789 O O . SER A 1 231 ? -5.664 -11.305 -27.969 1 93.25 231 SER A O 1
ATOM 1791 N N . ASP A 1 232 ? -3.707 -11.25 -26.938 1 93.5 232 ASP A N 1
ATOM 1792 C CA . ASP A 1 232 ? -3.273 -12.5 -27.562 1 93.5 232 ASP A CA 1
ATOM 1793 C C . ASP A 1 232 ? -4.141 -13.672 -27.109 1 93.5 232 ASP A C 1
ATOM 1795 O O . ASP A 1 232 ? -4.887 -13.562 -26.141 1 93.5 232 ASP A O 1
ATOM 1799 N N . TRP A 1 233 ? -4.074 -14.75 -27.828 1 91.75 233 TRP A N 1
ATOM 1800 C CA . TRP A 1 233 ? -4.859 -15.922 -27.453 1 91.75 233 TRP A CA 1
ATOM 1801 C C . TRP A 1 233 ? -4.195 -16.656 -26.297 1 91.75 233 TRP A C 1
ATOM 1803 O O . TRP A 1 233 ? -2.975 -16.594 -26.125 1 91.75 233 TRP A O 1
ATOM 1813 N N . GLY A 1 234 ? -4.988 -17.359 -25.516 1 90 234 GLY A N 1
ATOM 1814 C CA . GLY A 1 234 ? -4.484 -18.109 -24.375 1 90 234 GLY A CA 1
ATOM 1815 C C . GLY A 1 234 ? -5.285 -17.891 -23.109 1 90 234 GLY A C 1
ATOM 1816 O O . GLY A 1 234 ? -5.891 -16.844 -22.922 1 90 234 GLY A O 1
ATOM 1817 N N . SER A 1 235 ? -5.164 -18.766 -22.219 1 82.44 235 SER A N 1
ATOM 1818 C CA . SER A 1 235 ? -6.035 -18.812 -21.047 1 82.44 235 SER A CA 1
ATOM 1819 C C . SER A 1 235 ? -5.602 -17.781 -20 1 82.44 235 SER A C 1
ATOM 1821 O O . SER A 1 235 ? -6.43 -17.281 -19.234 1 82.44 235 SER A O 1
ATOM 1823 N N . ASP A 1 236 ? -4.301 -17.438 -20.016 1 87.38 236 ASP A N 1
ATOM 1824 C CA . ASP A 1 236 ? -3.803 -16.656 -18.875 1 87.38 236 ASP A CA 1
ATOM 1825 C C . ASP A 1 236 ? -3.584 -15.195 -19.266 1 87.38 236 ASP A C 1
ATOM 1827 O O . ASP A 1 236 ? -3.262 -14.359 -18.422 1 87.38 236 ASP A O 1
ATOM 1831 N N . GLN A 1 237 ? -3.793 -14.867 -20.547 1 88.81 237 GLN A N 1
ATOM 1832 C CA . GLN A 1 237 ? -3.439 -13.547 -21.062 1 88.81 237 GLN A CA 1
ATOM 1833 C C . GLN A 1 237 ? -4.227 -12.453 -20.344 1 88.81 237 GLN A C 1
ATOM 1835 O O . GLN A 1 237 ? -3.66 -11.43 -19.953 1 88.81 237 GLN A O 1
ATOM 1840 N N . LYS A 1 238 ? -5.477 -12.758 -20.078 1 86.88 238 LYS A N 1
ATOM 1841 C CA . LYS A 1 238 ? -6.375 -11.742 -19.547 1 86.88 238 LYS A CA 1
ATOM 1842 C C . LYS A 1 238 ? -6.004 -11.383 -18.109 1 86.88 238 LYS A C 1
ATOM 1844 O O . LYS A 1 238 ? -6.191 -10.242 -17.672 1 86.88 238 LYS A O 1
ATOM 1849 N N . ALA A 1 239 ? -5.438 -12.305 -17.406 1 90.81 239 ALA A N 1
ATOM 1850 C CA . ALA A 1 239 ? -5.082 -12.078 -16 1 90.81 239 ALA A CA 1
ATOM 1851 C C . ALA A 1 239 ? -3.631 -11.633 -15.867 1 90.81 239 ALA A C 1
ATOM 1853 O O . ALA A 1 239 ? -3.111 -11.516 -14.758 1 90.81 239 ALA A O 1
ATOM 1854 N N . SER A 1 240 ? -2.992 -11.344 -16.984 1 97.31 240 SER A N 1
ATOM 1855 C CA . SER A 1 240 ? -1.565 -11.039 -17 1 97.31 240 SER A CA 1
ATOM 1856 C C . SER A 1 240 ? -1.326 -9.531 -17.078 1 97.31 240 SER A C 1
ATOM 1858 O O . SER A 1 240 ? -2.133 -8.797 -17.656 1 97.31 240 SER A O 1
ATOM 1860 N N . LEU A 1 241 ? -0.281 -9.078 -16.484 1 98.38 241 LEU A N 1
ATOM 1861 C CA . LEU A 1 241 ? 0.214 -7.723 -16.688 1 98.38 241 LEU A CA 1
ATOM 1862 C C . LEU A 1 241 ? 1 -7.613 -17.984 1 98.38 241 LEU A C 1
ATOM 1864 O O . LEU A 1 241 ? 1.789 -8.5 -18.312 1 98.38 241 LEU A O 1
ATOM 1868 N N . GLU A 1 242 ? 0.718 -6.57 -18.688 1 98.5 242 GLU A N 1
ATOM 1869 C CA . GLU A 1 242 ? 1.685 -6.258 -19.734 1 98.5 242 GLU A CA 1
ATOM 1870 C C . GLU A 1 242 ? 3.004 -5.77 -19.141 1 98.5 242 GLU A C 1
ATOM 1872 O O . GLU A 1 242 ? 3.045 -5.328 -17.984 1 98.5 242 GLU A O 1
ATOM 1877 N N . MET A 1 243 ? 4.055 -5.805 -19.984 1 98.62 243 MET A N 1
ATOM 1878 C CA . MET A 1 243 ? 5.402 -5.609 -19.453 1 98.62 243 MET A CA 1
ATOM 1879 C C . MET A 1 243 ? 5.566 -4.203 -18.891 1 98.62 243 MET A C 1
ATOM 1881 O O . MET A 1 243 ? 6.258 -4.012 -17.891 1 98.62 243 MET A O 1
ATOM 1885 N N . ALA A 1 244 ? 4.938 -3.25 -19.484 1 98.5 244 ALA A N 1
ATOM 1886 C CA . ALA A 1 244 ? 4.996 -1.887 -18.969 1 98.5 244 ALA A CA 1
ATOM 1887 C C . ALA A 1 244 ? 4.344 -1.799 -17.594 1 98.5 244 ALA A C 1
ATOM 1889 O O . ALA A 1 244 ? 4.82 -1.065 -16.719 1 98.5 244 ALA A O 1
ATOM 1890 N N . GLU A 1 245 ? 3.244 -2.477 -17.391 1 98.69 245 GLU A N 1
ATOM 1891 C CA . GLU A 1 245 ? 2.58 -2.521 -16.094 1 98.69 245 GLU A CA 1
ATOM 1892 C C . GLU A 1 245 ? 3.453 -3.215 -15.047 1 98.69 245 GLU A C 1
ATOM 1894 O O . GLU A 1 245 ? 3.486 -2.803 -13.883 1 98.69 245 GLU A O 1
ATOM 1899 N N . MET A 1 246 ? 4.148 -4.277 -15.492 1 98.88 246 MET A N 1
ATOM 1900 C CA . MET A 1 246 ? 5.074 -4.953 -14.586 1 98.88 246 MET A CA 1
ATOM 1901 C C . MET A 1 246 ? 6.203 -4.016 -14.172 1 98.88 246 MET A C 1
ATOM 1903 O O . MET A 1 246 ? 6.586 -3.984 -13 1 98.88 246 MET A O 1
ATOM 1907 N N . ALA A 1 247 ? 6.707 -3.271 -15.102 1 98.88 247 ALA A N 1
ATOM 1908 C CA . ALA A 1 247 ? 7.75 -2.297 -14.797 1 98.88 247 ALA A CA 1
ATOM 1909 C C . ALA A 1 247 ? 7.258 -1.259 -13.789 1 98.88 247 ALA A C 1
ATOM 1911 O O . ALA A 1 247 ? 7.98 -0.888 -12.867 1 98.88 247 ALA A O 1
ATOM 1912 N N . GLU A 1 248 ? 6.039 -0.83 -14.023 1 98.88 248 GLU A N 1
ATOM 1913 C CA . GLU A 1 248 ? 5.434 0.116 -13.094 1 98.88 248 GLU A CA 1
ATOM 1914 C C . GLU A 1 248 ? 5.316 -0.486 -11.695 1 98.88 248 GLU A C 1
ATOM 1916 O O . GLU A 1 248 ? 5.633 0.17 -10.703 1 98.88 248 GLU A O 1
ATOM 1921 N N . LEU A 1 249 ? 4.867 -1.698 -11.648 1 98.88 249 LEU A N 1
ATOM 1922 C CA . LEU A 1 249 ? 4.734 -2.391 -10.367 1 98.88 249 LEU A CA 1
ATOM 1923 C C . LEU A 1 249 ? 6.078 -2.479 -9.656 1 98.88 249 LEU A C 1
ATOM 1925 O O . LEU A 1 249 ? 6.184 -2.145 -8.477 1 98.88 249 LEU A O 1
ATOM 1929 N N . VAL A 1 250 ? 7.113 -2.879 -10.352 1 98.75 250 VAL A N 1
ATOM 1930 C CA . VAL A 1 250 ? 8.445 -2.996 -9.766 1 98.75 250 VAL A CA 1
ATOM 1931 C C . VAL A 1 250 ? 8.906 -1.635 -9.242 1 98.75 250 VAL A C 1
ATOM 1933 O O . VAL A 1 250 ? 9.398 -1.526 -8.117 1 98.75 250 VAL A O 1
ATOM 1936 N N . GLY A 1 251 ? 8.719 -0.66 -10.078 1 98.69 251 GLY A N 1
ATOM 1937 C CA . GLY A 1 251 ? 9.094 0.683 -9.664 1 98.69 251 GLY A CA 1
ATOM 1938 C C . GLY A 1 251 ? 8.406 1.134 -8.391 1 98.69 251 GLY A C 1
ATOM 1939 O O . GLY A 1 251 ? 9.039 1.712 -7.508 1 98.69 251 GLY A O 1
ATOM 1940 N N . LYS A 1 252 ? 7.102 0.912 -8.289 1 98.81 252 LYS A N 1
ATOM 1941 C CA . LYS A 1 252 ? 6.328 1.305 -7.113 1 98.81 252 LYS A CA 1
ATOM 1942 C C . LYS A 1 252 ? 6.777 0.529 -5.879 1 98.81 252 LYS A C 1
ATOM 1944 O O . LYS A 1 252 ? 6.875 1.093 -4.785 1 98.81 252 LYS A O 1
ATOM 1949 N N . VAL A 1 253 ? 7.07 -0.741 -6.035 1 98.81 253 VAL A N 1
ATOM 1950 C CA . VAL A 1 253 ? 7.535 -1.556 -4.918 1 98.81 253 VAL A CA 1
ATOM 1951 C C . VAL A 1 253 ? 8.898 -1.06 -4.449 1 98.81 253 VAL A C 1
ATOM 1953 O O . VAL A 1 253 ? 9.156 -0.959 -3.246 1 98.81 253 VAL A O 1
ATOM 1956 N N . ARG A 1 254 ? 9.828 -0.773 -5.379 1 98.5 254 ARG A N 1
ATOM 1957 C CA . ARG A 1 254 ? 11.133 -0.242 -5.016 1 98.5 254 ARG A CA 1
ATOM 1958 C C . ARG A 1 254 ? 11 1.087 -4.281 1 98.5 254 ARG A C 1
ATOM 1960 O O . ARG A 1 254 ? 11.711 1.334 -3.303 1 98.5 254 ARG A O 1
ATOM 1967 N N . ARG A 1 255 ? 10.078 1.979 -4.734 1 98.56 255 ARG A N 1
ATOM 1968 C CA . ARG A 1 255 ? 9.859 3.227 -4.012 1 98.56 255 ARG A CA 1
ATOM 1969 C C . ARG A 1 255 ? 9.32 2.961 -2.609 1 98.56 255 ARG A C 1
ATOM 1971 O O . ARG A 1 255 ? 9.742 3.598 -1.644 1 98.56 255 ARG A O 1
ATOM 1978 N N . PHE A 1 256 ? 8.398 2.045 -2.514 1 98.69 256 PHE A N 1
ATOM 1979 C CA . PHE A 1 256 ? 7.883 1.697 -1.192 1 98.69 256 PHE A CA 1
ATOM 1980 C C . PHE A 1 256 ? 9.023 1.297 -0.26 1 98.69 256 PHE A C 1
ATOM 1982 O O . PHE A 1 256 ? 9.031 1.676 0.913 1 98.69 256 PHE A O 1
ATOM 1989 N N . GLU A 1 257 ? 9.938 0.531 -0.771 1 98.31 257 GLU A N 1
ATOM 1990 C CA . GLU A 1 257 ? 11.047 0.05 0.046 1 98.31 257 GLU A CA 1
ATOM 1991 C C . GLU A 1 257 ? 11.852 1.21 0.618 1 98.31 257 GLU A C 1
ATOM 1993 O O . GLU A 1 257 ? 12.438 1.094 1.696 1 98.31 257 GLU A O 1
ATOM 1998 N N . VAL A 1 258 ? 11.836 2.289 -0.057 1 98.38 258 VAL A N 1
ATOM 1999 C CA . VAL A 1 258 ? 12.523 3.48 0.436 1 98.38 258 VAL A CA 1
ATOM 2000 C C . VAL A 1 258 ? 11.641 4.199 1.454 1 98.38 258 VAL A C 1
ATOM 2002 O O . VAL A 1 258 ? 12.078 4.488 2.57 1 98.38 258 VAL A O 1
ATOM 2005 N N . VAL A 1 259 ? 10.328 4.406 1.139 1 98.5 259 VAL A N 1
ATOM 2006 C CA . VAL A 1 259 ? 9.461 5.254 1.953 1 98.5 259 VAL A CA 1
ATOM 2007 C C . VAL A 1 259 ? 9.023 4.496 3.205 1 98.5 259 VAL A C 1
ATOM 2009 O O . VAL A 1 259 ? 8.57 5.105 4.176 1 98.5 259 VAL A O 1
ATOM 2012 N N . ARG A 1 260 ? 9.102 3.203 3.197 1 97.88 260 ARG A N 1
ATOM 2013 C CA . ARG A 1 260 ? 8.75 2.383 4.352 1 97.88 260 ARG A CA 1
ATOM 2014 C C . ARG A 1 260 ? 9.586 2.768 5.57 1 97.88 260 ARG A C 1
ATOM 2016 O O . ARG A 1 260 ? 9.078 2.809 6.691 1 97.88 260 ARG A O 1
ATOM 2023 N N . GLY A 1 261 ? 10.945 3.057 5.367 1 97.38 261 GLY A N 1
ATOM 2024 C CA . GLY A 1 261 ? 11.859 3.475 6.414 1 97.38 261 GLY A CA 1
ATOM 2025 C C . GLY A 1 261 ? 12.109 2.4 7.457 1 97.38 261 GLY A C 1
ATOM 2026 O O . GLY A 1 261 ? 11.914 1.213 7.191 1 97.38 261 GLY A O 1
ATOM 2027 N N . ASP A 1 262 ? 12.648 2.779 8.656 1 97.56 262 ASP A N 1
ATOM 2028 C CA . ASP A 1 262 ? 13.078 1.815 9.664 1 97.56 262 ASP A CA 1
ATOM 2029 C C . ASP A 1 262 ? 12.188 1.87 10.898 1 97.56 262 ASP A C 1
ATOM 2031 O O . ASP A 1 262 ? 12.367 1.099 11.844 1 97.56 262 ASP A O 1
ATOM 2035 N N . GLY A 1 263 ? 11.211 2.799 10.945 1 98.06 263 GLY A N 1
ATOM 2036 C CA . GLY A 1 263 ? 10.234 2.879 12.023 1 98.06 263 GLY A CA 1
ATOM 2037 C C . GLY A 1 263 ? 10.742 3.641 13.234 1 98.06 263 GLY A C 1
ATOM 2038 O O . GLY A 1 263 ? 10 3.852 14.195 1 98.06 263 GLY A O 1
ATOM 2039 N N . VAL A 1 264 ? 12 4.078 13.195 1 98.25 264 VAL A N 1
ATOM 2040 C CA . VAL A 1 264 ? 12.523 4.871 14.297 1 98.25 264 VAL A CA 1
ATOM 2041 C C . VAL A 1 264 ? 12.094 6.328 14.141 1 98.25 264 VAL A C 1
ATOM 2043 O O . VAL A 1 264 ? 12.477 6.992 13.172 1 98.25 264 VAL A O 1
ATOM 2046 N N . LEU A 1 265 ? 11.289 6.793 15.055 1 97.81 265 LEU A N 1
ATOM 2047 C CA . LEU A 1 265 ? 10.805 8.164 14.992 1 97.81 265 LEU A CA 1
ATOM 2048 C C . LEU A 1 265 ? 11.898 9.148 15.414 1 97.81 265 LEU A C 1
ATOM 2050 O O . LEU A 1 265 ? 12.445 9.031 16.516 1 97.81 265 LEU A O 1
ATOM 2054 N N . ARG A 1 266 ? 12.195 10.031 14.438 1 96.19 266 ARG A N 1
ATOM 2055 C CA . ARG A 1 266 ? 13.289 10.977 14.633 1 96.19 266 ARG A CA 1
ATOM 2056 C C . ARG A 1 266 ? 12.828 12.406 14.359 1 96.19 266 ARG A C 1
ATOM 2058 O O . ARG A 1 266 ? 11.922 12.633 13.562 1 96.19 266 ARG A O 1
ATOM 2065 N N . PHE A 1 267 ? 13.406 13.297 15.172 1 97.12 267 PHE A N 1
ATOM 2066 C CA . PHE A 1 267 ? 13.375 14.703 14.789 1 97.12 267 PHE A CA 1
ATOM 2067 C C . PHE A 1 267 ? 14.445 15 13.742 1 97.12 267 PHE A C 1
ATOM 2069 O O . PHE A 1 267 ? 15.602 15.242 14.078 1 97.12 267 PHE A O 1
ATOM 2076 N N . TYR A 1 268 ? 14.031 15.055 12.477 1 96.69 268 TYR A N 1
ATOM 2077 C CA . TYR A 1 268 ? 14.977 15.141 11.367 1 96.69 268 TYR A CA 1
ATOM 2078 C C . TYR A 1 268 ? 15.648 16.516 11.328 1 96.69 268 TYR A C 1
ATOM 2080 O O . TYR A 1 268 ? 15.039 17.516 11.68 1 96.69 268 TYR A O 1
ATOM 2088 N N . GLU A 1 269 ? 16.875 16.531 10.82 1 97.06 269 GLU A N 1
ATOM 2089 C CA . GLU A 1 269 ? 17.625 17.766 10.672 1 97.06 269 GLU A CA 1
ATOM 2090 C C . GLU A 1 269 ? 16.875 18.75 9.773 1 97.06 269 GLU A C 1
ATOM 2092 O O . GLU A 1 269 ? 16.844 19.953 10.055 1 97.06 269 GLU A O 1
ATOM 2097 N N . ASP A 1 270 ? 16.188 18.219 8.742 1 96.69 270 ASP A N 1
ATOM 2098 C CA . ASP A 1 270 ? 15.484 19.062 7.781 1 96.69 270 ASP A CA 1
ATOM 2099 C C . ASP A 1 270 ? 14.211 19.641 8.391 1 96.69 270 ASP A C 1
ATOM 2101 O O . ASP A 1 270 ? 13.633 20.594 7.852 1 96.69 270 ASP A O 1
ATOM 2105 N N . GLU A 1 271 ? 13.758 19.109 9.547 1 97.31 271 GLU A N 1
ATOM 2106 C CA . GLU A 1 271 ? 12.562 19.594 10.219 1 97.31 271 GLU A CA 1
ATOM 2107 C C . GLU A 1 271 ? 12.906 20.75 11.172 1 97.31 271 GLU A C 1
ATOM 2109 O O . GLU A 1 271 ? 12.023 21.516 11.562 1 97.31 271 GLU A O 1
ATOM 2114 N N . LYS A 1 272 ? 14.156 20.875 11.547 1 96.75 272 LYS A N 1
ATOM 2115 C CA . LYS A 1 272 ? 14.555 21.797 12.602 1 96.75 272 LYS A CA 1
ATOM 2116 C C . LYS A 1 272 ? 14.266 23.25 12.195 1 96.75 272 LYS A C 1
ATOM 2118 O O . LYS A 1 272 ? 13.672 24 12.961 1 96.75 272 LYS A O 1
ATOM 2123 N N . PRO A 1 273 ? 14.672 23.625 10.93 1 96.06 273 PRO A N 1
ATOM 2124 C CA . PRO A 1 273 ? 14.328 25 10.547 1 96.06 273 PRO A CA 1
ATOM 2125 C C . PRO A 1 273 ? 12.828 25.25 10.523 1 96.06 273 PRO A C 1
ATOM 2127 O O . PRO A 1 273 ? 12.375 26.359 10.797 1 96.06 273 PRO A O 1
ATOM 2130 N N . ILE A 1 274 ? 12.062 24.25 10.211 1 95.12 274 ILE A N 1
ATOM 2131 C CA . ILE A 1 274 ? 10.602 24.359 10.188 1 95.12 274 ILE A CA 1
ATOM 2132 C C . ILE A 1 274 ? 10.07 24.5 11.609 1 95.12 274 ILE A C 1
ATOM 2134 O O . ILE A 1 274 ? 9.227 25.359 11.875 1 95.12 274 ILE A O 1
ATOM 2138 N N . ALA A 1 275 ? 10.625 23.734 12.5 1 96.06 275 ALA A N 1
ATOM 2139 C CA . ALA A 1 275 ? 10.25 23.812 13.906 1 96.06 275 ALA A CA 1
ATOM 2140 C C . ALA A 1 275 ? 10.57 25.203 14.469 1 96.06 275 ALA A C 1
ATOM 2142 O O . ALA A 1 275 ? 9.758 25.781 15.195 1 96.06 275 ALA A O 1
ATOM 2143 N N . GLU A 1 276 ? 11.695 25.703 14.141 1 94.12 276 GLU A N 1
ATOM 2144 C CA . GLU A 1 276 ? 12.109 27.031 14.617 1 94.12 276 GLU A CA 1
ATOM 2145 C C . GLU A 1 276 ? 11.148 28.109 14.141 1 94.12 276 GLU A C 1
ATOM 2147 O O . GLU A 1 276 ? 10.852 29.062 14.875 1 94.12 276 GLU A O 1
ATOM 2152 N N . LYS A 1 277 ? 10.68 27.859 13 1 91 277 LYS A N 1
ATOM 2153 C CA . LYS A 1 277 ? 9.797 28.844 12.383 1 91 277 LYS A CA 1
ATOM 2154 C C . LYS A 1 277 ? 8.383 28.734 12.93 1 91 277 LYS A C 1
ATOM 2156 O O . LYS A 1 277 ? 7.703 29.75 13.141 1 91 277 LYS A O 1
ATOM 2161 N N . LEU A 1 278 ? 7.914 27.5 13.234 1 93.12 278 LEU A N 1
ATOM 2162 C CA . LEU A 1 278 ? 6.48 27.297 13.406 1 93.12 278 LEU A CA 1
ATOM 2163 C C . LEU A 1 278 ? 6.141 27.031 14.875 1 93.12 278 LEU A C 1
ATOM 2165 O O . LEU A 1 278 ? 5.012 27.281 15.305 1 93.12 278 LEU A O 1
ATOM 2169 N N . ARG A 1 279 ? 7.078 26.531 15.625 1 94.62 279 ARG A N 1
ATOM 2170 C CA . ARG A 1 279 ? 6.773 26.219 17.016 1 94.62 279 ARG A CA 1
ATOM 2171 C C . ARG A 1 279 ? 6.586 27.5 17.828 1 94.62 279 ARG A C 1
ATOM 2173 O O . ARG A 1 279 ? 7.387 28.438 17.719 1 94.62 279 ARG A O 1
ATOM 2180 N N . ARG A 1 280 ? 5.59 27.516 18.594 1 90.25 280 ARG A N 1
ATOM 2181 C CA . ARG A 1 280 ? 5.324 28.656 19.453 1 90.25 280 ARG A CA 1
ATOM 2182 C C . ARG A 1 280 ? 6.133 28.562 20.75 1 90.25 280 ARG A C 1
ATOM 2184 O O . ARG A 1 280 ? 6.812 29.516 21.141 1 90.25 280 ARG A O 1
ATOM 2191 N N . ASN A 1 281 ? 5.961 27.375 21.422 1 89.12 281 ASN A N 1
ATOM 2192 C CA . ASN A 1 281 ? 6.691 27.094 22.656 1 89.12 281 ASN A CA 1
ATOM 2193 C C . ASN A 1 281 ? 7.172 25.641 22.703 1 89.12 281 ASN A C 1
ATOM 2195 O O . ASN A 1 281 ? 6.582 24.766 22.062 1 89.12 281 ASN A O 1
ATOM 2199 N N . ASP A 1 282 ? 8.305 25.469 23.344 1 90.31 282 ASP A N 1
ATOM 2200 C CA . ASP A 1 282 ? 8.805 24.125 23.625 1 90.31 282 ASP A CA 1
ATOM 2201 C C . ASP A 1 282 ? 8.891 23.875 25.125 1 90.31 282 ASP A C 1
ATOM 2203 O O . ASP A 1 282 ? 9.961 24.047 25.719 1 90.31 282 ASP A O 1
ATOM 2207 N N . THR A 1 283 ? 7.762 23.438 25.719 1 91.44 283 THR A N 1
ATOM 2208 C CA . THR A 1 283 ? 7.664 23.312 27.172 1 91.44 283 THR A CA 1
ATOM 2209 C C . THR A 1 283 ? 7.254 21.891 27.562 1 91.44 283 THR A C 1
ATOM 2211 O O . THR A 1 283 ? 6.547 21.688 28.547 1 91.44 283 THR A O 1
ATOM 2214 N N . LEU A 1 284 ? 7.617 20.953 26.75 1 87.75 284 LEU A N 1
ATOM 2215 C CA . LEU A 1 284 ? 7.242 19.578 27.062 1 87.75 284 LEU A CA 1
ATOM 2216 C C . LEU A 1 284 ? 7.949 19.094 28.312 1 87.75 284 LEU A C 1
ATOM 2218 O O . LEU A 1 284 ? 7.375 18.344 29.094 1 87.75 284 LEU A O 1
ATOM 2222 N N . SER A 1 285 ? 9.344 19.359 28.406 1 73.5 285 SER A N 1
ATOM 2223 C CA . SER A 1 285 ? 10.172 18.859 29.5 1 73.5 285 SER A CA 1
ATOM 2224 C C . SER A 1 285 ? 9.844 19.547 30.812 1 73.5 285 SER A C 1
ATOM 2226 O O . SER A 1 285 ? 10.125 19.016 31.891 1 73.5 285 SER A O 1
ATOM 2228 N N . ALA A 1 286 ? 9.305 20.766 30.922 1 59.62 286 ALA A N 1
ATOM 2229 C CA . ALA A 1 286 ? 9.219 21.547 32.156 1 59.62 286 ALA A CA 1
ATOM 2230 C C . ALA A 1 286 ? 8.273 20.875 33.156 1 59.62 286 ALA A C 1
ATOM 2232 O O . ALA A 1 286 ? 8.258 21.219 34.344 1 59.62 286 ALA A O 1
ATOM 2233 N N . ALA A 1 287 ? 7.383 19.906 33 1 46.19 287 ALA A N 1
ATOM 2234 C CA . ALA A 1 287 ? 6.695 19.5 34.219 1 46.19 287 ALA A CA 1
ATOM 2235 C C . ALA A 1 287 ? 7.562 18.562 35.062 1 46.19 287 ALA A C 1
ATOM 2237 O O . ALA A 1 287 ? 8.242 17.688 34.531 1 46.19 287 ALA A O 1
ATOM 2238 N N . MET B 1 1 ? -17.172 8.461 14.758 1 65.69 1 MET B N 1
ATOM 2239 C CA . MET B 1 1 ? -15.789 8.156 15.141 1 65.69 1 MET B CA 1
ATOM 2240 C C . MET B 1 1 ? -14.93 7.914 13.906 1 65.69 1 MET B C 1
ATOM 2242 O O . MET B 1 1 ? -15.43 7.484 12.867 1 65.69 1 MET B O 1
ATOM 2246 N N . ILE B 1 2 ? -13.57 8.273 14.062 1 77.69 2 ILE B N 1
ATOM 2247 C CA . ILE B 1 2 ? -12.633 8.078 12.961 1 77.69 2 ILE B CA 1
ATOM 2248 C C . ILE B 1 2 ? -12.609 6.609 12.562 1 77.69 2 ILE B C 1
ATOM 2250 O O . ILE B 1 2 ? -12.68 5.723 13.414 1 77.69 2 ILE B O 1
ATOM 2254 N N . SER B 1 3 ? -12.906 6.172 11.281 1 67.44 3 SER B N 1
ATOM 2255 C CA . SER B 1 3 ? -12.617 4.871 10.688 1 67.44 3 SER B CA 1
ATOM 2256 C C . SER B 1 3 ? -13.828 3.949 10.758 1 67.44 3 SER B C 1
ATOM 2258 O O . SER B 1 3 ? -13.727 2.756 10.461 1 67.44 3 SER B O 1
ATOM 2260 N N . GLU B 1 4 ? -14.945 4.379 11.297 1 70.75 4 GLU B N 1
ATOM 2261 C CA . GLU B 1 4 ? -16.094 3.496 11.422 1 70.75 4 GLU B CA 1
ATOM 2262 C C . GLU B 1 4 ? -16.422 2.824 10.086 1 70.75 4 GLU B C 1
ATOM 2264 O O . GLU B 1 4 ? -16.781 1.645 10.055 1 70.75 4 GLU B O 1
ATOM 2269 N N . ASN B 1 5 ? -16.141 3.471 9.086 1 73.12 5 ASN B N 1
ATOM 2270 C CA . ASN B 1 5 ? -16.562 2.951 7.785 1 73.12 5 ASN B CA 1
ATOM 2271 C C . ASN B 1 5 ? -15.359 2.766 6.852 1 73.12 5 ASN B C 1
ATOM 2273 O O . ASN B 1 5 ? -15.523 2.697 5.633 1 73.12 5 ASN B O 1
ATOM 2277 N N . GLY B 1 6 ? -14.242 2.791 7.398 1 92.5 6 GLY B N 1
ATOM 2278 C CA . GLY B 1 6 ? -13.062 2.76 6.559 1 92.5 6 GLY B CA 1
ATOM 2279 C C . GLY B 1 6 ? -12.07 3.865 6.883 1 92.5 6 GLY B C 1
ATOM 2280 O O . GLY B 1 6 ? -12.211 4.555 7.895 1 92.5 6 GLY B O 1
ATOM 2281 N N . THR B 1 7 ? -11.109 4.027 6.07 1 98.19 7 THR B N 1
ATOM 2282 C CA . THR B 1 7 ? -10.086 5.043 6.293 1 98.19 7 THR B CA 1
ATOM 2283 C C . THR B 1 7 ? -10.68 6.445 6.176 1 98.19 7 THR B C 1
ATOM 2285 O O . THR B 1 7 ? -11.32 6.773 5.18 1 98.19 7 THR B O 1
ATOM 2288 N N . TYR B 1 8 ? -10.578 7.258 7.199 1 98.62 8 TYR B N 1
ATOM 2289 C CA . TYR B 1 8 ? -11.039 8.641 7.23 1 98.62 8 TYR B CA 1
ATOM 2290 C C . TYR B 1 8 ? -10.125 9.539 6.418 1 98.62 8 TYR B C 1
ATOM 2292 O O . TYR B 1 8 ? -8.977 9.781 6.801 1 98.62 8 TYR B O 1
ATOM 2300 N N . MET B 1 9 ? -10.633 10.039 5.238 1 98.69 9 MET B N 1
ATOM 2301 C CA . MET B 1 9 ? -9.828 10.781 4.277 1 98.69 9 MET B CA 1
ATOM 2302 C C . MET B 1 9 ? -10.016 12.289 4.461 1 98.69 9 MET B C 1
ATOM 2304 O O . MET B 1 9 ? -11.125 12.797 4.355 1 98.69 9 MET B O 1
ATOM 2308 N N . ILE B 1 10 ? -8.891 13 4.699 1 98.81 10 ILE B N 1
ATOM 2309 C CA . ILE B 1 10 ? -8.969 14.422 5.008 1 98.81 10 ILE B CA 1
ATOM 2310 C C . ILE B 1 10 ? -8.242 15.219 3.93 1 98.81 10 ILE B C 1
ATOM 2312 O O . ILE B 1 10 ? -7.047 15.031 3.705 1 98.81 10 ILE B O 1
ATOM 2316 N N . ALA B 1 11 ? -8.984 16.094 3.271 1 98.81 11 ALA B N 1
ATOM 2317 C CA . ALA B 1 11 ? -8.375 17.109 2.396 1 98.81 11 ALA B CA 1
ATOM 2318 C C . ALA B 1 11 ? -7.969 18.344 3.184 1 98.81 11 ALA B C 1
ATOM 2320 O O . ALA B 1 11 ? -8.82 19.141 3.596 1 98.81 11 ALA B O 1
ATOM 2321 N N . GLU B 1 12 ? -6.719 18.484 3.314 1 98.62 12 GLU B N 1
ATOM 2322 C CA . GLU B 1 12 ? -6.215 19.672 3.998 1 98.62 12 GLU B CA 1
ATOM 2323 C C . GLU B 1 12 ? -6.117 20.859 3.041 1 98.62 12 GLU B C 1
ATOM 2325 O O . GLU B 1 12 ? -5.16 20.969 2.27 1 98.62 12 GLU B O 1
ATOM 2330 N N . VAL B 1 13 ? -6.973 21.766 3.215 1 98.19 13 VAL B N 1
ATOM 2331 C CA . VAL B 1 13 ? -6.965 23 2.438 1 98.19 13 VAL B CA 1
ATOM 2332 C C . VAL B 1 13 ? -5.906 23.953 2.994 1 98.19 13 VAL B C 1
ATOM 2334 O O . VAL B 1 13 ? -5.152 24.562 2.232 1 98.19 13 VAL B O 1
ATOM 2337 N N . GLY B 1 14 ? -5.887 23.922 4.344 1 96.69 14 GLY B N 1
ATOM 2338 C CA . GLY B 1 14 ? -4.977 24.875 4.977 1 96.69 14 GLY B CA 1
ATOM 2339 C C . GLY B 1 14 ? -5.195 26.297 4.531 1 96.69 14 GLY B C 1
ATOM 2340 O O . GLY B 1 14 ? -6.301 26.828 4.66 1 96.69 14 GLY B O 1
ATOM 2341 N N . ILE B 1 15 ? -4.207 26.891 3.924 1 95.56 15 ILE B N 1
ATOM 2342 C CA . ILE B 1 15 ? -4.285 28.266 3.467 1 95.56 15 ILE B CA 1
ATOM 2343 C C . ILE B 1 15 ? -4.219 28.312 1.94 1 95.56 15 ILE B C 1
ATOM 2345 O O . ILE B 1 15 ? -3.953 29.359 1.354 1 95.56 15 ILE B O 1
ATOM 2349 N N . ASN B 1 16 ? -4.418 27.172 1.32 1 97.5 16 ASN B N 1
ATOM 2350 C CA . ASN B 1 16 ? -4.301 27.078 -0.132 1 97.5 16 ASN B CA 1
ATOM 2351 C C . ASN B 1 16 ? -5.457 27.797 -0.829 1 97.5 16 ASN B C 1
ATOM 2353 O O . ASN B 1 16 ? -5.445 27.953 -2.051 1 97.5 16 ASN B O 1
ATOM 2357 N N . HIS B 1 17 ? -6.449 28.297 -0.087 1 97.75 17 HIS B N 1
ATOM 2358 C CA . HIS B 1 17 ? -7.516 29.125 -0.628 1 97.75 17 HIS B CA 1
ATOM 2359 C C . HIS B 1 17 ? -7.016 30.531 -0.945 1 97.75 17 HIS B C 1
ATOM 2361 O O . HIS B 1 17 ? -7.688 31.297 -1.639 1 97.75 17 HIS B O 1
ATOM 2367 N N . ASN B 1 18 ? -5.891 30.906 -0.381 1 97.19 18 ASN B N 1
ATOM 2368 C CA . ASN B 1 18 ? -5.215 32.156 -0.675 1 97.19 18 ASN B CA 1
ATOM 2369 C C . ASN B 1 18 ? -6.105 33.375 -0.376 1 97.19 18 ASN B C 1
ATOM 2371 O O . ASN B 1 18 ? -6.145 34.312 -1.152 1 97.19 18 ASN B O 1
ATOM 2375 N N . GLY B 1 19 ? -6.848 33.281 0.662 1 97.38 19 GLY B N 1
ATOM 2376 C CA . GLY B 1 19 ? -7.68 34.406 1.116 1 97.38 19 GLY B CA 1
ATOM 2377 C C . GLY B 1 19 ? -8.945 34.562 0.3 1 97.38 19 GLY B C 1
ATOM 2378 O O . GLY B 1 19 ? -9.695 35.531 0.488 1 97.38 19 GLY B O 1
ATOM 2379 N N . ASP B 1 20 ? -9.195 33.656 -0.581 1 97.88 20 ASP B N 1
ATOM 2380 C CA . ASP B 1 20 ? -10.352 33.688 -1.475 1 97.88 20 ASP B CA 1
ATOM 2381 C C . ASP B 1 20 ? -11.43 32.688 -1.028 1 97.88 20 ASP B C 1
ATOM 2383 O O . ASP B 1 20 ? -11.258 31.484 -1.176 1 97.88 20 ASP B O 1
ATOM 2387 N N . LEU B 1 21 ? -12.539 33.25 -0.566 1 98.56 21 LEU B N 1
ATOM 2388 C CA . LEU B 1 21 ? -13.609 32.438 -0.04 1 98.56 21 LEU B CA 1
ATOM 2389 C C . LEU B 1 21 ? -14.18 31.516 -1.13 1 98.56 21 LEU B C 1
ATOM 2391 O O . LEU B 1 21 ? -14.484 30.359 -0.879 1 98.56 21 LEU B O 1
ATOM 2395 N N . ASP B 1 22 ? -14.352 32.031 -2.318 1 98.56 22 ASP B N 1
ATOM 2396 C CA . ASP B 1 22 ? -14.898 31.219 -3.404 1 98.56 22 ASP B CA 1
ATOM 2397 C C . ASP B 1 22 ? -14.008 30.016 -3.693 1 98.56 22 ASP B C 1
ATOM 2399 O O . ASP B 1 22 ? -14.508 28.922 -3.961 1 98.56 22 ASP B O 1
ATOM 2403 N N . LYS B 1 23 ? -12.734 30.25 -3.668 1 98.19 23 LYS B N 1
ATOM 2404 C CA . LYS B 1 23 ? -11.781 29.156 -3.846 1 98.19 23 LYS B CA 1
ATOM 2405 C C . LYS B 1 23 ? -11.93 28.109 -2.746 1 98.19 23 LYS B C 1
ATOM 2407 O O . LYS B 1 23 ? -11.93 26.922 -3.02 1 98.19 23 LYS B O 1
ATOM 2412 N N . ALA B 1 24 ? -12.039 28.594 -1.553 1 98.69 24 ALA B N 1
ATOM 2413 C CA . ALA B 1 24 ? -12.203 27.688 -0.418 1 98.69 24 ALA B CA 1
ATOM 2414 C C . ALA B 1 24 ? -13.453 26.828 -0.582 1 98.69 24 ALA B C 1
ATOM 2416 O O . ALA B 1 24 ? -13.406 25.609 -0.382 1 98.69 24 ALA B O 1
ATOM 2417 N N . LEU B 1 25 ? -14.562 27.469 -0.93 1 98.88 25 LEU B N 1
ATOM 2418 C CA . LEU B 1 25 ? -15.82 26.75 -1.081 1 98.88 25 LEU B CA 1
ATOM 2419 C C . LEU B 1 25 ? -15.742 25.734 -2.227 1 98.88 25 LEU B C 1
ATOM 2421 O O . LEU B 1 25 ? -16.281 24.641 -2.131 1 98.88 25 LEU B O 1
ATOM 2425 N N . GLU B 1 26 ? -15.055 26.141 -3.301 1 98.81 26 GLU B N 1
ATOM 2426 C CA . GLU B 1 26 ? -14.844 25.219 -4.414 1 98.81 26 GLU B CA 1
ATOM 2427 C C . GLU B 1 26 ? -14.023 24 -3.982 1 98.81 26 GLU B C 1
ATOM 2429 O O . GLU B 1 26 ? -14.297 22.875 -4.395 1 98.81 26 GLU B O 1
ATOM 2434 N N . MET B 1 27 ? -13.031 24.234 -3.182 1 98.81 27 MET B N 1
ATOM 2435 C CA . MET B 1 27 ? -12.188 23.141 -2.695 1 98.81 27 MET B CA 1
ATOM 2436 C C . MET B 1 27 ? -12.992 22.188 -1.82 1 98.81 27 MET B C 1
ATOM 2438 O O . MET B 1 27 ? -12.781 20.969 -1.854 1 98.81 27 MET B O 1
ATOM 2442 N N . ILE B 1 28 ? -13.945 22.703 -1.028 1 98.94 28 ILE B N 1
ATOM 2443 C CA . ILE B 1 28 ? -14.82 21.844 -0.237 1 98.94 28 ILE B CA 1
ATOM 2444 C C . ILE B 1 28 ? -15.656 20.969 -1.164 1 98.94 28 ILE B C 1
ATOM 2446 O O . ILE B 1 28 ? -15.75 19.75 -0.958 1 98.94 28 ILE B O 1
ATOM 2450 N N . ARG B 1 29 ? -16.219 21.562 -2.189 1 98.88 29 ARG B N 1
ATOM 2451 C CA . ARG B 1 29 ? -17.062 20.828 -3.133 1 98.88 29 ARG B CA 1
ATOM 2452 C C . ARG B 1 29 ? -16.281 19.719 -3.818 1 98.88 29 ARG B C 1
ATOM 2454 O O . ARG B 1 29 ? -16.75 18.594 -3.908 1 98.88 29 ARG B O 1
ATOM 2461 N N . GLN B 1 30 ? -15.094 20.047 -4.254 1 98.88 30 GLN B N 1
ATOM 2462 C CA . GLN B 1 30 ? -14.281 19.078 -4.973 1 98.88 30 GLN B CA 1
ATOM 2463 C C . GLN B 1 30 ? -13.781 17.984 -4.035 1 98.88 30 GLN B C 1
ATOM 2465 O O . GLN B 1 30 ? -13.641 16.828 -4.438 1 98.88 30 GLN B O 1
ATOM 2470 N N . ALA B 1 31 ? -13.469 18.359 -2.814 1 98.88 31 ALA B N 1
ATOM 2471 C CA . ALA B 1 31 ? -13.086 17.344 -1.837 1 98.88 31 ALA B CA 1
ATOM 2472 C C . ALA B 1 31 ? -14.203 16.328 -1.628 1 98.88 31 ALA B C 1
ATOM 2474 O O . ALA B 1 31 ? -13.961 15.125 -1.589 1 98.88 31 ALA B O 1
ATOM 2475 N N . LYS B 1 32 ? -15.422 16.828 -1.492 1 98.81 32 LYS B N 1
ATOM 2476 C CA . LYS B 1 32 ? -16.578 15.945 -1.368 1 98.81 32 LYS B CA 1
ATOM 2477 C C . LYS B 1 32 ? -16.719 15.039 -2.588 1 98.81 32 LYS B C 1
ATOM 2479 O O . LYS B 1 32 ? -16.938 13.836 -2.451 1 98.81 32 LYS B O 1
ATOM 2484 N N . GLN B 1 33 ? -16.578 15.625 -3.729 1 98.75 33 GLN B N 1
ATOM 2485 C CA . GLN B 1 33 ? -16.688 14.875 -4.973 1 98.75 33 GLN B CA 1
ATOM 2486 C C . GLN B 1 33 ? -15.594 13.805 -5.059 1 98.75 33 GLN B C 1
ATOM 2488 O O . GLN B 1 33 ? -15.812 12.727 -5.605 1 98.75 33 GLN B O 1
ATOM 2493 N N . ALA B 1 34 ? -14.438 14.125 -4.531 1 98.69 34 ALA B N 1
ATOM 2494 C CA . ALA B 1 34 ? -13.305 13.203 -4.535 1 98.69 34 ALA B CA 1
ATOM 2495 C C . ALA B 1 34 ? -13.531 12.047 -3.564 1 98.69 34 ALA B C 1
ATOM 2497 O O . ALA B 1 34 ? -12.797 11.055 -3.59 1 98.69 34 ALA B O 1
ATOM 2498 N N . GLY B 1 35 ? -14.531 12.18 -2.676 1 98.06 35 GLY B N 1
ATOM 2499 C CA . GLY B 1 35 ? -14.859 11.125 -1.734 1 98.06 35 GLY B CA 1
ATOM 2500 C C . GLY B 1 35 ? -14.234 11.32 -0.367 1 98.06 35 GLY B C 1
ATOM 2501 O O . GLY B 1 35 ? -14.203 10.398 0.446 1 98.06 35 GLY B O 1
ATOM 2502 N N . CYS B 1 36 ? -13.75 12.508 -0.093 1 98.31 36 CYS B N 1
ATOM 2503 C CA . CYS B 1 36 ? -13.164 12.781 1.216 1 98.31 36 CYS B CA 1
ATOM 2504 C C . CYS B 1 36 ? -14.242 12.82 2.295 1 98.31 36 CYS B C 1
ATOM 2506 O O . CYS B 1 36 ? -15.398 13.125 2.012 1 98.31 36 CYS B O 1
ATOM 2508 N N . ASP B 1 37 ? -13.812 12.516 3.477 1 98.12 37 ASP B N 1
ATOM 2509 C CA . ASP B 1 37 ? -14.711 12.531 4.629 1 98.12 37 ASP B CA 1
ATOM 2510 C C . ASP B 1 37 ? -14.711 13.906 5.305 1 98.12 37 ASP B C 1
ATOM 2512 O O . ASP B 1 37 ? -15.664 14.266 5.988 1 98.12 37 ASP B O 1
ATOM 2516 N N . ALA B 1 38 ? -13.594 14.648 5.074 1 98.56 38 ALA B N 1
ATOM 2517 C CA . ALA B 1 38 ? -13.469 15.938 5.75 1 98.56 38 ALA B CA 1
ATOM 2518 C C . ALA B 1 38 ? -12.555 16.875 4.969 1 98.56 38 ALA B C 1
ATOM 2520 O O . ALA B 1 38 ? -11.734 16.422 4.164 1 98.56 38 ALA B O 1
ATOM 2521 N N . VAL B 1 39 ? -12.742 18.141 5.227 1 98.81 39 VAL B N 1
ATOM 2522 C CA . VAL B 1 39 ? -11.797 19.188 4.848 1 98.81 39 VAL B CA 1
ATOM 2523 C C . VAL B 1 39 ? -11.242 19.859 6.102 1 98.81 39 VAL B C 1
ATOM 2525 O O . VAL B 1 39 ? -11.938 19.984 7.109 1 98.81 39 VAL B O 1
ATOM 2528 N N . LYS B 1 40 ? -10.055 20.188 5.984 1 98.81 40 LYS B N 1
ATOM 2529 C CA . LYS B 1 40 ? -9.414 20.812 7.137 1 98.81 40 LYS B CA 1
ATOM 2530 C C . LYS B 1 40 ? -8.812 22.172 6.766 1 98.81 40 LYS B C 1
ATOM 2532 O O . LYS B 1 40 ? -8.242 22.312 5.688 1 98.81 40 LYS B O 1
ATOM 2537 N N . PHE B 1 41 ? -8.953 23.125 7.648 1 98.75 41 PHE B N 1
ATOM 2538 C CA . PHE B 1 41 ? -8.398 24.469 7.504 1 98.75 41 PHE B CA 1
ATOM 2539 C C . PHE B 1 41 ? -7.422 24.781 8.633 1 98.75 41 PHE B C 1
ATOM 2541 O O . PHE B 1 41 ? -7.02 23.875 9.383 1 98.75 41 PHE B O 1
ATOM 2548 N N . GLN B 1 42 ? -6.934 26 8.672 1 98.31 42 GLN B N 1
ATOM 2549 C CA . GLN B 1 42 ? -6.105 26.531 9.742 1 98.31 42 GLN B CA 1
ATOM 2550 C C . GLN B 1 42 ? -6.684 27.844 10.289 1 98.31 42 GLN B C 1
ATOM 2552 O O . GLN B 1 42 ? -7.242 28.641 9.539 1 98.31 42 GLN B O 1
ATOM 2557 N N . LYS B 1 43 ? -6.59 28.031 11.531 1 98.56 43 LYS B N 1
ATOM 2558 C CA . LYS B 1 43 ? -7.055 29.25 12.164 1 98.56 43 LYS B CA 1
ATOM 2559 C C . LYS B 1 43 ? -6.004 29.812 13.109 1 98.56 43 LYS B C 1
ATOM 2561 O O . LYS B 1 43 ? -5.445 29.094 13.938 1 98.56 43 LYS B O 1
ATOM 2566 N N . ARG B 1 44 ? -5.648 31.031 12.969 1 97.62 44 ARG B N 1
ATOM 2567 C CA . ARG B 1 44 ? -4.684 31.672 13.859 1 97.62 44 ARG B CA 1
ATOM 2568 C C . ARG B 1 44 ? -5.062 33.125 14.133 1 97.62 44 ARG B C 1
ATOM 2570 O O . ARG B 1 44 ? -5.793 33.719 13.352 1 97.62 44 ARG B O 1
ATOM 2577 N N . THR B 1 45 ? -4.73 33.594 15.289 1 97.88 45 THR B N 1
ATOM 2578 C CA . THR B 1 45 ? -4.66 35.031 15.531 1 97.88 45 THR B CA 1
ATOM 2579 C C . THR B 1 45 ? -3.287 35.594 15.148 1 97.88 45 THR B C 1
ATOM 2581 O O . THR B 1 45 ? -2.295 35.312 15.828 1 97.88 45 THR B O 1
ATOM 2584 N N . VAL B 1 46 ? -3.314 36.406 14.094 1 97.44 46 VAL B N 1
ATOM 2585 C CA . VAL B 1 46 ? -2.078 36.781 13.422 1 97.44 46 VAL B CA 1
ATOM 2586 C C . VAL B 1 46 ? -1.146 37.469 14.414 1 97.44 46 VAL B C 1
ATOM 2588 O O . VAL B 1 46 ? 0.04 37.156 14.5 1 97.44 46 VAL B O 1
ATOM 2591 N N . GLU B 1 47 ? -1.677 38.312 15.273 1 96.44 47 GLU B N 1
ATOM 2592 C CA . GLU B 1 47 ? -0.876 39.125 16.172 1 96.44 47 GLU B CA 1
ATOM 2593 C C . GLU B 1 47 ? -0.371 38.312 17.359 1 96.44 47 GLU B C 1
ATOM 2595 O O . GLU B 1 47 ? 0.502 38.75 18.109 1 96.44 47 GLU B O 1
ATOM 2600 N N . ILE B 1 48 ? -0.87 37.094 17.5 1 95.81 48 ILE B N 1
ATOM 2601 C CA . ILE B 1 48 ? -0.412 36.219 18.578 1 95.81 48 ILE B CA 1
ATOM 2602 C C . ILE B 1 48 ? 0.636 35.25 18.031 1 95.81 48 ILE B C 1
ATOM 2604 O O . ILE B 1 48 ? 1.652 35 18.688 1 95.81 48 ILE B O 1
ATOM 2608 N N . VAL B 1 49 ? 0.429 34.75 16.859 1 95.38 49 VAL B N 1
ATOM 2609 C CA . VAL B 1 49 ? 1.269 33.719 16.266 1 95.38 49 VAL B CA 1
ATOM 2610 C C . VAL B 1 49 ? 2.572 34.312 15.758 1 95.38 49 VAL B C 1
ATOM 2612 O O . VAL B 1 49 ? 3.627 33.688 15.812 1 95.38 49 VAL B O 1
ATOM 2615 N N . TYR B 1 50 ? 2.496 35.594 15.32 1 95.12 50 TYR B N 1
ATOM 2616 C CA . TYR B 1 50 ? 3.674 36.25 14.742 1 95.12 50 TYR B CA 1
ATOM 2617 C C . TYR B 1 50 ? 4.082 37.469 15.57 1 95.12 50 TYR B C 1
ATOM 2619 O O . TYR B 1 50 ? 3.227 38.219 16.047 1 95.12 50 TYR B O 1
ATOM 2627 N N . THR B 1 51 ? 5.367 37.656 15.609 1 95.06 51 THR B N 1
ATOM 2628 C CA . THR B 1 51 ? 5.875 38.812 16.328 1 95.06 51 THR B CA 1
ATOM 2629 C C . THR B 1 51 ? 5.656 40.094 15.5 1 95.06 51 THR B C 1
ATOM 2631 O O . THR B 1 51 ? 5.488 40.031 14.281 1 95.06 51 THR B O 1
ATOM 2634 N N . ALA B 1 52 ? 5.723 41.156 16.219 1 96.62 52 ALA B N 1
ATOM 2635 C CA . ALA B 1 52 ? 5.609 42.438 15.531 1 96.62 52 ALA B CA 1
ATOM 2636 C C . ALA B 1 52 ? 6.711 42.625 14.492 1 96.62 52 ALA B C 1
ATOM 2638 O O . ALA B 1 52 ? 6.484 43.188 13.422 1 96.62 52 ALA B O 1
ATOM 2639 N N . GLU B 1 53 ? 7.863 42.156 14.844 1 96.5 53 GLU B N 1
ATOM 2640 C CA . GLU B 1 53 ? 9 42.219 13.93 1 96.5 53 GLU B CA 1
ATOM 2641 C C . GLU B 1 53 ? 8.75 41.438 12.664 1 96.5 53 GLU B C 1
ATOM 2643 O O . GLU B 1 53 ? 9.008 41.906 11.555 1 96.5 53 GLU B O 1
ATOM 2648 N N . GLU B 1 54 ? 8.273 40.219 12.812 1 95.5 54 GLU B N 1
ATOM 2649 C CA . GLU B 1 54 ? 7.973 39.375 11.664 1 95.5 54 GLU B CA 1
ATOM 2650 C C . GLU B 1 54 ? 6.887 40 10.797 1 95.5 54 GLU B C 1
ATOM 2652 O O . GLU B 1 54 ? 6.969 39.969 9.562 1 95.5 54 GLU B O 1
ATOM 2657 N N . LEU B 1 55 ? 5.91 40.594 11.367 1 97.38 55 LEU B N 1
ATOM 2658 C CA . LEU B 1 55 ? 4.793 41.188 10.641 1 97.38 55 LEU B CA 1
ATOM 2659 C C . LEU B 1 55 ? 5.238 42.438 9.883 1 97.38 55 LEU B C 1
ATOM 2661 O O . LEU B 1 55 ? 4.703 42.75 8.82 1 97.38 55 LEU B O 1
ATOM 2665 N N . ALA B 1 56 ? 6.258 43.062 10.414 1 97.62 56 ALA B N 1
ATOM 2666 C CA . ALA B 1 56 ? 6.727 44.281 9.805 1 97.62 56 ALA B CA 1
ATOM 2667 C C . ALA B 1 56 ? 7.734 44.031 8.695 1 97.62 56 ALA B C 1
ATOM 2669 O O . ALA B 1 56 ? 8.055 44.906 7.906 1 97.62 56 ALA B O 1
ATOM 2670 N N . ARG B 1 57 ? 8.195 42.812 8.664 1 97.44 57 ARG B N 1
ATOM 2671 C CA . ARG B 1 57 ? 9.203 42.469 7.66 1 97.44 57 ARG B CA 1
ATOM 2672 C C . ARG B 1 57 ? 8.688 42.781 6.254 1 97.44 57 ARG B C 1
ATOM 2674 O O . ARG B 1 57 ? 7.551 42.438 5.918 1 97.44 57 ARG B O 1
ATOM 2681 N N . ALA B 1 58 ? 9.602 43.375 5.426 1 97.25 58 ALA B N 1
ATOM 2682 C CA . ALA B 1 58 ? 9.242 43.688 4.043 1 97.25 58 ALA B CA 1
ATOM 2683 C C . ALA B 1 58 ? 9.109 42.438 3.211 1 97.25 58 ALA B C 1
ATOM 2685 O O . ALA B 1 58 ? 10.023 41.594 3.17 1 97.25 58 ALA B O 1
ATOM 2686 N N . ARG B 1 59 ? 7.934 42.312 2.584 1 95.94 59 ARG B N 1
ATOM 2687 C CA . ARG B 1 59 ? 7.602 41.188 1.692 1 95.94 59 ARG B CA 1
ATOM 2688 C C . ARG B 1 59 ? 6.477 41.594 0.738 1 95.94 59 ARG B C 1
ATOM 2690 O O . ARG B 1 59 ? 5.297 41.5 1.098 1 95.94 59 ARG B O 1
ATOM 2697 N N . GLU B 1 60 ? 6.875 41.906 -0.481 1 96.12 60 GLU B N 1
ATOM 2698 C CA . GLU B 1 60 ? 5.859 42.281 -1.461 1 96.12 60 GLU B CA 1
ATOM 2699 C C . GLU B 1 60 ? 4.957 41.125 -1.798 1 96.12 60 GLU B C 1
ATOM 2701 O O . GLU B 1 60 ? 5.438 40.031 -2.102 1 96.12 60 GLU B O 1
ATOM 2706 N N . ASN B 1 61 ? 3.615 41.25 -1.745 1 94.88 61 ASN B N 1
ATOM 2707 C CA . ASN B 1 61 ? 2.639 40.219 -2.059 1 94.88 61 ASN B CA 1
ATOM 2708 C C . ASN B 1 61 ? 1.309 40.812 -2.508 1 94.88 61 ASN B C 1
ATOM 2710 O O . ASN B 1 61 ? 1.178 42.031 -2.615 1 94.88 61 ASN B O 1
ATOM 2714 N N . VAL B 1 62 ? 0.355 40.062 -2.758 1 94.94 62 VAL B N 1
ATOM 2715 C CA . VAL B 1 62 ? -0.894 40.5 -3.381 1 94.94 62 VAL B CA 1
ATOM 2716 C C . VAL B 1 62 ? -1.714 41.312 -2.391 1 94.94 62 VAL B C 1
ATOM 2718 O O . VAL B 1 62 ? -2.609 42.062 -2.787 1 94.94 62 VAL B O 1
ATOM 2721 N N . PHE B 1 63 ? -1.418 41.25 -1.064 1 97.19 63 PHE B N 1
ATOM 2722 C CA . PHE B 1 63 ? -2.227 41.938 -0.049 1 97.19 63 PHE B CA 1
ATOM 2723 C C . PHE B 1 63 ? -1.544 43.188 0.435 1 97.19 63 PHE B C 1
ATOM 2725 O O . PHE B 1 63 ? -2.148 44 1.157 1 97.19 63 PHE B O 1
ATOM 2732 N N . GLY B 1 64 ? -0.247 43.344 0.088 1 97.62 64 GLY B N 1
ATOM 2733 C CA . GLY B 1 64 ? 0.476 44.531 0.522 1 97.62 64 GLY B CA 1
ATOM 2734 C C . GLY B 1 64 ? 1.978 44.312 0.583 1 97.62 64 GLY B C 1
ATOM 2735 O O . GLY B 1 64 ? 2.492 43.312 0.084 1 97.62 64 GLY B O 1
ATOM 2736 N N . PRO B 1 65 ? 2.717 45.219 1.214 1 97.81 65 PRO B N 1
ATOM 2737 C CA . PRO B 1 65 ? 4.18 45.219 1.127 1 97.81 65 PRO B CA 1
ATOM 2738 C C . PRO B 1 65 ? 4.844 44.5 2.291 1 97.81 65 PRO B C 1
ATOM 2740 O O . PRO B 1 65 ? 6.074 44.406 2.348 1 97.81 65 PRO B O 1
ATOM 2743 N N . THR B 1 66 ? 4.066 43.969 3.246 1 97.88 66 THR B N 1
ATOM 2744 C CA . THR B 1 66 ? 4.699 43.375 4.414 1 97.88 66 THR B CA 1
ATOM 2745 C C . THR B 1 66 ? 4.238 41.938 4.594 1 97.88 66 THR B C 1
ATOM 2747 O O . THR B 1 66 ? 3.223 41.531 4.027 1 97.88 66 THR B O 1
ATOM 2750 N N . ASN B 1 67 ? 5.031 41.219 5.398 1 97 67 ASN B N 1
ATOM 2751 C CA . ASN B 1 67 ? 4.609 39.875 5.762 1 97 67 ASN B CA 1
ATOM 2752 C C . ASN B 1 67 ? 3.283 39.875 6.516 1 97 67 ASN B C 1
ATOM 2754 O O . ASN B 1 67 ? 2.48 38.969 6.379 1 97 67 ASN B O 1
ATOM 2758 N N . GLY B 1 68 ? 3.107 40.906 7.285 1 97.75 68 GLY B N 1
ATOM 2759 C CA . GLY B 1 68 ? 1.857 41.062 8.016 1 97.75 68 GLY B CA 1
ATOM 2760 C C . GLY B 1 68 ? 0.65 41.188 7.102 1 97.75 68 GLY B C 1
ATOM 2761 O O . GLY B 1 68 ? -0.409 40.625 7.387 1 97.75 68 GLY B O 1
ATOM 2762 N N . ASP B 1 69 ? 0.831 41.875 6.023 1 97.88 69 ASP B N 1
ATOM 2763 C CA . ASP B 1 69 ? -0.247 42 5.047 1 97.88 69 ASP B CA 1
ATOM 2764 C C . ASP B 1 69 ? -0.631 40.625 4.488 1 97.88 69 ASP B C 1
ATOM 2766 O O . ASP B 1 69 ? -1.817 40.312 4.363 1 97.88 69 ASP B O 1
ATOM 2770 N N . LEU B 1 70 ? 0.369 39.906 4.238 1 97.25 70 LEU B N 1
ATOM 2771 C CA . LEU B 1 70 ? 0.138 38.562 3.699 1 97.25 70 LEU B CA 1
ATOM 2772 C C . LEU B 1 70 ? -0.614 37.719 4.703 1 97.25 70 LEU B C 1
ATOM 2774 O O . LEU B 1 70 ? -1.615 37.062 4.352 1 97.25 70 LEU B O 1
ATOM 2778 N N . LYS B 1 71 ? -0.114 37.688 5.953 1 97.31 71 LYS B N 1
ATOM 2779 C CA . LYS B 1 71 ? -0.711 36.844 6.98 1 97.31 71 LYS B CA 1
ATOM 2780 C C . LYS B 1 71 ? -2.158 37.25 7.254 1 97.31 71 LYS B C 1
ATOM 2782 O O . LYS B 1 71 ? -3.033 36.375 7.383 1 97.31 71 LYS B O 1
ATOM 2787 N N . ARG B 1 72 ? -2.438 38.5 7.297 1 97.81 72 ARG B N 1
ATOM 2788 C CA . ARG B 1 72 ? -3.789 39 7.535 1 97.81 72 ARG B CA 1
ATOM 2789 C C . ARG B 1 72 ? -4.691 38.719 6.34 1 97.81 72 ARG B C 1
ATOM 2791 O O . ARG B 1 72 ? -5.871 38.406 6.508 1 97.81 72 ARG B O 1
ATOM 2798 N N . GLY B 1 73 ? -4.125 38.875 5.168 1 97.19 73 GLY B N 1
ATOM 2799 C CA . GLY B 1 73 ? -4.887 38.625 3.955 1 97.19 73 GLY B CA 1
ATOM 2800 C C . GLY B 1 73 ? -5.289 37.156 3.809 1 97.19 73 GLY B C 1
ATOM 2801 O O . GLY B 1 73 ? -6.332 36.844 3.229 1 97.19 73 GLY B O 1
ATOM 2802 N N . LEU B 1 74 ? -4.523 36.219 4.367 1 97.06 74 LEU B N 1
ATOM 2803 C CA . LEU B 1 74 ? -4.75 34.781 4.262 1 97.06 74 LEU B CA 1
ATOM 2804 C C . LEU B 1 74 ? -5.688 34.312 5.363 1 97.06 74 LEU B C 1
ATOM 2806 O O . LEU B 1 74 ? -6.195 33.188 5.301 1 97.06 74 LEU B O 1
ATOM 2810 N N . GLU B 1 75 ? -5.895 35.156 6.355 1 97.94 75 GLU B N 1
ATOM 2811 C CA . GLU B 1 75 ? -6.652 34.719 7.527 1 97.94 75 GLU B CA 1
ATOM 2812 C C . GLU B 1 75 ? -8.141 35 7.348 1 97.94 75 GLU B C 1
ATOM 2814 O O . GLU B 1 75 ? -8.555 36.156 7.145 1 97.94 75 GLU B O 1
ATOM 2819 N N . PHE B 1 76 ? -8.93 33.938 7.41 1 98.25 76 PHE B N 1
ATOM 2820 C CA . PHE B 1 76 ? -10.383 34.062 7.348 1 98.25 76 PHE B CA 1
ATOM 2821 C C . PHE B 1 76 ? -10.945 34.469 8.703 1 98.25 76 PHE B C 1
ATOM 2823 O O . PHE B 1 76 ? -10.367 34.156 9.742 1 98.25 76 PHE B O 1
ATOM 2830 N N . GLY B 1 77 ? -12.047 35.188 8.68 1 97.75 77 GLY B N 1
ATOM 2831 C CA . GLY B 1 77 ? -12.773 35.562 9.883 1 97.75 77 GLY B CA 1
ATOM 2832 C C . GLY B 1 77 ? -14.109 34.844 10.008 1 97.75 77 GLY B C 1
ATOM 2833 O O . GLY B 1 77 ? -14.328 33.812 9.398 1 97.75 77 GLY B O 1
ATOM 2834 N N . ARG B 1 78 ? -14.938 35.375 10.859 1 98.31 78 ARG B N 1
ATOM 2835 C CA . ARG B 1 78 ? -16.219 34.75 11.211 1 98.31 78 ARG B CA 1
ATOM 2836 C C . ARG B 1 78 ? -17.094 34.562 9.977 1 98.31 78 ARG B C 1
ATOM 2838 O O . ARG B 1 78 ? -17.672 33.5 9.781 1 98.31 78 ARG B O 1
ATOM 2845 N N . ALA B 1 79 ? -17.125 35.531 9.117 1 98.44 79 ALA B N 1
ATOM 2846 C CA . ALA B 1 79 ? -18 35.469 7.941 1 98.44 79 ALA B CA 1
ATOM 2847 C C . ALA B 1 79 ? -17.594 34.312 7.031 1 98.44 79 ALA B C 1
ATOM 2849 O O . ALA B 1 79 ? -18.453 33.562 6.539 1 98.44 79 ALA B O 1
ATOM 2850 N N . GLU B 1 80 ? -16.328 34.219 6.758 1 98.62 80 GLU B N 1
ATOM 2851 C CA . GLU B 1 80 ? -15.82 33.156 5.898 1 98.62 80 GLU B CA 1
ATOM 2852 C C . GLU B 1 80 ? -16.078 31.781 6.516 1 98.62 80 GLU B C 1
ATOM 2854 O O . GLU B 1 80 ? -16.531 30.859 5.832 1 98.62 80 GLU B O 1
ATOM 2859 N N . TYR B 1 81 ? -15.852 31.594 7.824 1 98.81 81 TYR B N 1
ATOM 2860 C CA . TYR B 1 81 ? -16.031 30.297 8.461 1 98.81 81 TYR B CA 1
ATOM 2861 C C . TYR B 1 81 ? -17.5 29.953 8.586 1 98.81 81 TYR B C 1
ATOM 2863 O O . TYR B 1 81 ? -17.875 28.766 8.547 1 98.81 81 TYR B O 1
ATOM 2871 N N . ASP B 1 82 ? -18.375 31 8.727 1 98.88 82 ASP B N 1
ATOM 2872 C CA . ASP B 1 82 ? -19.812 30.734 8.656 1 98.88 82 ASP B CA 1
ATOM 2873 C C . ASP B 1 82 ? -20.203 30.141 7.312 1 98.88 82 ASP B C 1
ATOM 2875 O O . ASP B 1 82 ? -21 29.203 7.25 1 98.88 82 ASP B O 1
ATOM 2879 N N . ALA B 1 83 ? -19.641 30.688 6.262 1 98.81 83 ALA B N 1
ATOM 2880 C CA . ALA B 1 83 ? -19.906 30.172 4.918 1 98.81 83 ALA B CA 1
ATOM 2881 C C . ALA B 1 83 ? -19.344 28.766 4.75 1 98.81 83 ALA B C 1
ATOM 2883 O O . ALA B 1 83 ? -20 27.906 4.141 1 98.81 83 ALA B O 1
ATOM 2884 N N . ILE B 1 84 ? -18.203 28.5 5.246 1 98.88 84 ILE B N 1
ATOM 2885 C CA . ILE B 1 84 ? -17.578 27.188 5.211 1 98.88 84 ILE B CA 1
ATOM 2886 C C . ILE B 1 84 ? -18.453 26.188 5.945 1 98.88 84 ILE B C 1
ATOM 2888 O O . ILE B 1 84 ? -18.75 25.109 5.422 1 98.88 84 ILE B O 1
ATOM 2892 N N . ASP B 1 85 ? -18.906 26.547 7.133 1 98.88 85 ASP B N 1
ATOM 2893 C CA . ASP B 1 85 ? -19.75 25.688 7.949 1 98.88 85 ASP B CA 1
ATOM 2894 C C . ASP B 1 85 ? -21.047 25.328 7.215 1 98.88 85 ASP B C 1
ATOM 2896 O O . ASP B 1 85 ? -21.422 24.156 7.16 1 98.88 85 ASP B O 1
ATOM 2900 N N . ARG B 1 86 ? -21.641 26.328 6.676 1 98.69 86 ARG B N 1
ATOM 2901 C CA . ARG B 1 86 ? -22.891 26.141 5.949 1 98.69 86 ARG B CA 1
ATOM 2902 C C . ARG B 1 86 ? -22.688 25.219 4.746 1 98.69 86 ARG B C 1
ATOM 2904 O O . ARG B 1 86 ? -23.469 24.297 4.516 1 98.69 86 ARG B O 1
ATOM 2911 N N . THR B 1 87 ? -21.656 25.516 3.988 1 98.81 87 THR B N 1
ATOM 2912 C CA . THR B 1 87 ? -21.375 24.734 2.787 1 98.81 87 THR B CA 1
ATOM 2913 C C . THR B 1 87 ? -21.062 23.281 3.141 1 98.81 87 THR B C 1
ATOM 2915 O O . THR B 1 87 ? -21.594 22.359 2.504 1 98.81 87 THR B O 1
ATOM 2918 N N . ALA B 1 88 ? -20.25 23.062 4.125 1 98.69 88 ALA B N 1
ATOM 2919 C CA . ALA B 1 88 ? -19.906 21.719 4.551 1 98.69 88 ALA B CA 1
ATOM 2920 C C . ALA B 1 88 ? -21.125 20.953 5.023 1 98.69 88 ALA B C 1
ATOM 2922 O O . ALA B 1 88 ? -21.297 19.766 4.699 1 98.69 88 ALA B O 1
ATOM 2923 N N . ARG B 1 89 ? -21.984 21.578 5.785 1 98.31 89 ARG B N 1
ATOM 2924 C CA . ARG B 1 89 ? -23.219 20.953 6.262 1 98.31 89 ARG B CA 1
ATOM 2925 C C . ARG B 1 89 ? -24.109 20.547 5.094 1 98.31 89 ARG B C 1
ATOM 2927 O O . ARG B 1 89 ? -24.641 19.438 5.07 1 98.31 89 ARG B O 1
ATOM 2934 N N . ASN B 1 90 ? -24.234 21.422 4.184 1 98.56 90 ASN B N 1
ATOM 2935 C CA . ASN B 1 90 ? -25.078 21.156 3.018 1 98.56 90 ASN B CA 1
ATOM 2936 C C . ASN B 1 90 ? -24.531 19.969 2.217 1 98.56 90 ASN B C 1
ATOM 2938 O O . ASN B 1 90 ? -25.312 19.172 1.684 1 98.56 90 ASN B O 1
ATOM 2942 N N . LEU B 1 91 ? -23.266 19.859 2.104 1 98.62 91 LEU B N 1
ATOM 2943 C CA . LEU B 1 91 ? -22.625 18.797 1.316 1 98.62 91 LEU B CA 1
ATOM 2944 C C . LEU B 1 91 ? -22.438 17.547 2.148 1 98.62 91 LEU B C 1
ATOM 2946 O O . LEU B 1 91 ? -22.016 16.5 1.627 1 98.62 91 LEU B O 1
ATOM 2950 N N . GLN B 1 92 ? -22.656 17.641 3.41 1 97.81 92 GLN B N 1
ATOM 2951 C CA . GLN B 1 92 ? -22.484 16.516 4.34 1 97.81 92 GLN B CA 1
ATOM 2952 C C . GLN B 1 92 ? -21.047 16.031 4.359 1 97.81 92 GLN B C 1
ATOM 2954 O O . GLN B 1 92 ? -20.781 14.836 4.215 1 97.81 92 GLN B O 1
ATOM 2959 N N . ILE B 1 93 ? -20.188 16.922 4.488 1 98.25 93 ILE B N 1
ATOM 2960 C CA . ILE B 1 93 ? -18.766 16.656 4.695 1 98.25 93 ILE B CA 1
ATOM 2961 C C . ILE B 1 93 ? -18.297 17.328 5.988 1 98.25 93 ILE B C 1
ATOM 2963 O O . ILE B 1 93 ? -18.719 18.438 6.305 1 98.25 93 ILE B O 1
ATOM 2967 N N . ASP B 1 94 ? -17.484 16.672 6.746 1 98.25 94 ASP B N 1
ATOM 2968 C CA . ASP B 1 94 ? -16.953 17.266 7.961 1 98.25 94 ASP B CA 1
ATOM 2969 C C . ASP B 1 94 ? -15.969 18.391 7.637 1 98.25 94 ASP B C 1
ATOM 2971 O O . ASP B 1 94 ? -15.312 18.359 6.59 1 98.25 94 ASP B O 1
ATOM 2975 N N . TRP B 1 95 ? -15.938 19.344 8.484 1 98.69 95 TRP B N 1
ATOM 2976 C CA . TRP B 1 95 ? -14.844 20.312 8.438 1 98.69 95 TRP B CA 1
ATOM 2977 C C . TRP B 1 95 ? -14.328 20.609 9.836 1 98.69 95 TRP B C 1
ATOM 2979 O O . TRP B 1 95 ? -15.055 20.453 10.82 1 98.69 95 TRP B O 1
ATOM 2989 N N . PHE B 1 96 ? -13.109 20.859 9.945 1 98.69 96 PHE B N 1
ATOM 2990 C CA . PHE B 1 96 ? -12.469 21.344 11.156 1 98.69 96 PHE B CA 1
ATOM 2991 C C . PHE B 1 96 ? -11.188 22.094 10.82 1 98.69 96 PHE B C 1
ATOM 2993 O O . PHE B 1 96 ? -10.914 22.391 9.656 1 98.69 96 PHE B O 1
ATOM 3000 N N . ALA B 1 97 ? -10.445 22.531 11.828 1 98.81 97 ALA B N 1
ATOM 3001 C CA . ALA B 1 97 ? -9.25 23.312 11.57 1 98.81 97 ALA B CA 1
ATOM 3002 C C . ALA B 1 97 ? -8.195 23.078 12.648 1 98.81 97 ALA B C 1
ATOM 3004 O O . ALA B 1 97 ? -8.492 22.5 13.695 1 98.81 97 ALA B O 1
ATOM 3005 N N . SER B 1 98 ? -7.047 23.422 12.344 1 98.75 98 SER B N 1
ATOM 3006 C CA . SER B 1 98 ? -5.961 23.5 13.312 1 98.75 98 SER B CA 1
ATOM 3007 C C . SER B 1 98 ? -5.852 24.906 13.898 1 98.75 98 SER B C 1
ATOM 3009 O O . SER B 1 98 ? -5.461 25.844 13.203 1 98.75 98 SER B O 1
ATOM 3011 N N . PRO B 1 99 ? -6.184 25.062 15.164 1 98.69 99 PRO B N 1
ATOM 3012 C CA . PRO B 1 99 ? -5.887 26.344 15.812 1 98.69 99 PRO B CA 1
ATOM 3013 C C . PRO B 1 99 ? -4.414 26.5 16.188 1 98.69 99 PRO B C 1
ATOM 3015 O O . PRO B 1 99 ? -3.781 25.516 16.609 1 98.69 99 PRO B O 1
ATOM 3018 N N . TRP B 1 100 ? -3.941 27.734 16.094 1 98.38 100 TRP B N 1
ATOM 3019 C CA . TRP B 1 100 ? -2.525 27.969 16.359 1 98.38 100 TRP B CA 1
ATOM 3020 C C . TRP B 1 100 ? -2.334 28.797 17.625 1 98.38 100 TRP B C 1
ATOM 3022 O O . TRP B 1 100 ? -1.219 29.234 17.922 1 98.38 100 TRP B O 1
ATOM 3032 N N . ASP B 1 101 ? -3.434 29.094 18.312 1 98 101 ASP B N 1
ATOM 3033 C CA . ASP B 1 101 ? -3.439 29.844 19.578 1 98 101 ASP B CA 1
ATOM 3034 C C . ASP B 1 101 ? -4.758 29.641 20.312 1 98 101 ASP B C 1
ATOM 3036 O O . ASP B 1 101 ? -5.727 29.141 19.75 1 98 101 ASP B O 1
ATOM 3040 N N . GLU B 1 102 ? -4.797 30 21.547 1 98.31 102 GLU B N 1
ATOM 3041 C CA . GLU B 1 102 ? -5.949 29.75 22.406 1 98.31 102 GLU B CA 1
ATOM 3042 C C . GLU B 1 102 ? -7.188 30.484 21.906 1 98.31 102 GLU B C 1
ATOM 3044 O O . GLU B 1 102 ? -8.273 29.906 21.828 1 98.31 102 GLU B O 1
ATOM 3049 N N . PRO B 1 103 ? -7.078 31.781 21.484 1 98.62 103 PRO B N 1
ATOM 3050 C CA . PRO B 1 103 ? -8.266 32.438 20.938 1 98.62 103 PRO B CA 1
ATOM 3051 C C . PRO B 1 103 ? -8.82 31.719 19.703 1 98.62 103 PRO B C 1
ATOM 3053 O O . PRO B 1 103 ? -10.039 31.719 19.484 1 98.62 103 PRO B O 1
ATOM 3056 N N . SER B 1 104 ? -7.953 31.141 18.906 1 98.69 104 SER B N 1
ATOM 3057 C CA . SER B 1 104 ? -8.406 30.391 17.734 1 98.69 104 SER B CA 1
ATOM 3058 C C . SER B 1 104 ? -9.148 29.125 18.141 1 98.69 104 SER B C 1
ATOM 3060 O O . SER B 1 104 ? -10.078 28.688 17.453 1 98.69 104 SER B O 1
ATOM 3062 N N . VAL B 1 105 ? -8.75 28.469 19.266 1 98.75 105 VAL B N 1
ATOM 3063 C CA . VAL B 1 105 ? -9.508 27.359 19.812 1 98.75 105 VAL B CA 1
ATOM 3064 C C . VAL B 1 105 ? -10.922 27.812 20.172 1 98.75 105 VAL B C 1
ATOM 3066 O O . VAL B 1 105 ? -11.906 27.188 19.766 1 98.75 105 VAL B O 1
ATOM 3069 N N . ASP B 1 106 ? -10.977 28.938 20.906 1 98.62 106 ASP B N 1
ATOM 3070 C CA . ASP B 1 106 ? -12.266 29.484 21.297 1 98.62 106 ASP B CA 1
ATOM 3071 C C . ASP B 1 106 ? -13.133 29.781 20.078 1 98.62 106 ASP B C 1
ATOM 3073 O O . ASP B 1 106 ? -14.336 29.516 20.078 1 98.62 106 ASP B O 1
ATOM 3077 N N . PHE B 1 107 ? -12.523 30.359 19.094 1 98.56 107 PHE B N 1
ATOM 3078 C CA . PHE B 1 107 ? -13.211 30.656 17.844 1 98.56 107 PHE B CA 1
ATOM 3079 C C . PHE B 1 107 ? -13.852 29.406 17.25 1 98.56 107 PHE B C 1
ATOM 3081 O O . PHE B 1 107 ? -15.016 29.438 16.844 1 98.56 107 PHE B O 1
ATOM 3088 N N . LEU B 1 108 ? -13.125 28.328 17.188 1 98.5 108 LEU B N 1
ATOM 3089 C CA . LEU B 1 108 ? -13.57 27.094 16.547 1 98.5 108 LEU B CA 1
ATOM 3090 C C . LEU B 1 108 ? -14.656 26.422 17.375 1 98.5 108 LEU B C 1
ATOM 3092 O O . LEU B 1 108 ? -15.5 25.703 16.828 1 98.5 108 LEU B O 1
ATOM 3096 N N . MET B 1 109 ? -14.648 26.641 18.703 1 98.12 109 MET B N 1
ATOM 3097 C CA . MET B 1 109 ? -15.633 26.016 19.594 1 98.12 109 MET B CA 1
ATOM 3098 C C . MET B 1 109 ? -17.016 26.594 19.359 1 98.12 109 MET B C 1
ATOM 3100 O O . MET B 1 109 ? -18.016 26.031 19.812 1 98.12 109 MET B O 1
ATOM 3104 N N . ALA B 1 110 ? -17.062 27.688 18.641 1 97.44 110 ALA B N 1
ATOM 3105 C CA . ALA B 1 110 ? -18.359 28.266 18.281 1 97.44 110 ALA B CA 1
ATOM 3106 C C . ALA B 1 110 ? -19.062 27.406 17.234 1 97.44 110 ALA B C 1
ATOM 3108 O O . ALA B 1 110 ? -20.266 27.594 17 1 97.44 110 ALA B O 1
ATOM 3109 N N . TYR B 1 111 ? -18.359 26.531 16.609 1 98.38 111 TYR B N 1
ATOM 3110 C CA . TYR B 1 111 ? -18.906 25.641 15.586 1 98.38 111 TYR B CA 1
ATOM 3111 C C . TYR B 1 111 ? -19 24.219 16.109 1 98.38 111 TYR B C 1
ATOM 3113 O O . TYR B 1 111 ? -18.375 23.875 17.125 1 98.38 111 TYR B O 1
ATOM 3121 N N . GLU B 1 112 ? -19.812 23.406 15.484 1 97.12 112 GLU B N 1
ATOM 3122 C CA . GLU B 1 112 ? -19.969 22.016 15.867 1 97.12 112 GLU B CA 1
ATOM 3123 C C . GLU B 1 112 ? -19.078 21.094 15.031 1 97.12 112 GLU B C 1
ATOM 3125 O O . GLU B 1 112 ? -19.547 20.109 14.469 1 97.12 112 GLU B O 1
ATOM 3130 N N . THR B 1 113 ? -17.844 21.453 14.984 1 97 113 THR B N 1
ATOM 3131 C CA . THR B 1 113 ? -16.875 20.609 14.281 1 97 113 THR B CA 1
ATOM 3132 C C . THR B 1 113 ? -16.578 19.344 15.07 1 97 113 THR B C 1
ATOM 3134 O O . THR B 1 113 ? -16.562 19.359 16.312 1 97 113 THR B O 1
ATOM 3137 N N . PRO B 1 114 ? -16.328 18.234 14.406 1 97.5 114 PRO B N 1
ATOM 3138 C CA . PRO B 1 114 ? -16.141 16.984 15.133 1 97.5 114 PRO B CA 1
ATOM 3139 C C . PRO B 1 114 ? -14.781 16.906 15.836 1 97.5 114 PRO B C 1
ATOM 3141 O O . PRO B 1 114 ? -14.625 16.156 16.812 1 97.5 114 PRO B O 1
ATOM 3144 N N . TYR B 1 115 ? -13.789 17.75 15.344 1 98.31 115 TYR B N 1
ATOM 3145 C CA . TYR B 1 115 ? -12.438 17.609 15.875 1 98.31 115 TYR B CA 1
ATOM 3146 C C . TYR B 1 115 ? -11.734 18.969 15.945 1 98.31 115 TYR B C 1
ATOM 3148 O O . TYR B 1 115 ? -12.141 19.922 15.273 1 98.31 115 TYR B O 1
ATOM 3156 N N . ILE B 1 116 ? -10.758 19.016 16.812 1 98.56 116 ILE B N 1
ATOM 3157 C CA . ILE B 1 116 ? -9.68 20 16.75 1 98.56 116 ILE B CA 1
ATOM 3158 C C . ILE B 1 116 ? -8.383 19.312 16.328 1 98.56 116 ILE B C 1
ATOM 3160 O O . ILE B 1 116 ? -8.008 18.281 16.875 1 98.56 116 ILE B O 1
ATOM 3164 N N . LYS B 1 117 ? -7.801 19.844 15.32 1 98.75 117 LYS B N 1
ATOM 3165 C CA . LYS B 1 117 ? -6.527 19.281 14.867 1 98.75 117 LYS B CA 1
ATOM 3166 C C . LYS B 1 117 ? -5.352 20.016 15.5 1 98.75 117 LYS B C 1
ATOM 3168 O O . LYS B 1 117 ? -5.285 21.25 15.461 1 98.75 117 LYS B O 1
ATOM 3173 N N . ILE B 1 118 ? -4.465 19.281 16.109 1 98.75 118 ILE B N 1
ATOM 3174 C CA . ILE B 1 118 ? -3.23 19.859 16.625 1 98.75 118 ILE B CA 1
ATOM 3175 C C . ILE B 1 118 ? -2.096 19.641 15.633 1 98.75 118 ILE B C 1
ATOM 3177 O O . ILE B 1 118 ? -1.691 18.516 15.367 1 98.75 118 ILE B O 1
ATOM 3181 N N . ALA B 1 119 ? -1.616 20.75 15.109 1 98.19 119 ALA B N 1
ATOM 3182 C CA . ALA B 1 119 ? -0.502 20.688 14.164 1 98.19 119 ALA B CA 1
ATOM 3183 C C . ALA B 1 119 ? 0.768 20.188 14.852 1 98.19 119 ALA B C 1
ATOM 3185 O O . ALA B 1 119 ? 0.971 20.422 16.047 1 98.19 119 ALA B O 1
ATOM 3186 N N . SER B 1 120 ? 1.635 19.609 14.07 1 98.06 120 SER B N 1
ATOM 3187 C CA . SER B 1 120 ? 2.887 19.047 14.578 1 98.06 120 SER B CA 1
ATOM 3188 C C . SER B 1 120 ? 3.678 20.109 15.352 1 98.06 120 SER B C 1
ATOM 3190 O O . SER B 1 120 ? 4.258 19.812 16.391 1 98.06 120 SER B O 1
ATOM 3192 N N . ALA B 1 121 ? 3.664 21.297 14.898 1 97 121 ALA B N 1
ATOM 3193 C CA . ALA B 1 121 ? 4.461 22.359 15.5 1 97 121 ALA B CA 1
ATOM 3194 C C . ALA B 1 121 ? 3.965 22.703 16.906 1 97 121 ALA B C 1
ATOM 3196 O O . ALA B 1 121 ? 4.711 23.234 17.719 1 97 121 ALA B O 1
ATOM 3197 N N . MET B 1 122 ? 2.719 22.328 17.188 1 97.31 122 MET B N 1
ATOM 3198 C CA . MET B 1 122 ? 2.076 22.797 18.422 1 97.31 122 MET B CA 1
ATOM 3199 C C . MET B 1 122 ? 2.18 21.75 19.516 1 97.31 122 MET B C 1
ATOM 3201 O O . MET B 1 122 ? 1.814 22.016 20.672 1 97.31 122 MET B O 1
ATOM 3205 N N . VAL B 1 123 ? 2.727 20.594 19.234 1 97 123 VAL B N 1
ATOM 3206 C CA . VAL B 1 123 ? 2.641 19.469 20.172 1 97 123 VAL B CA 1
ATOM 3207 C C . VAL B 1 123 ? 3.674 19.641 21.281 1 97 123 VAL B C 1
ATOM 3209 O O . VAL B 1 123 ? 3.68 18.891 22.25 1 97 123 VAL B O 1
ATOM 3212 N N . THR B 1 124 ? 4.52 20.672 21.156 1 96.38 124 THR B N 1
ATOM 3213 C CA . THR B 1 124 ? 5.512 20.891 22.203 1 96.38 124 THR B CA 1
ATOM 3214 C C . THR B 1 124 ? 5.023 21.938 23.203 1 96.38 124 THR B C 1
ATOM 3216 O O . THR B 1 124 ? 5.688 22.219 24.203 1 96.38 124 THR B O 1
ATOM 3219 N N . ASP B 1 125 ? 3.938 22.562 22.953 1 97.31 125 ASP B N 1
ATOM 3220 C CA . ASP B 1 125 ? 3.391 23.656 23.766 1 97.31 125 ASP B CA 1
ATOM 3221 C C . ASP B 1 125 ? 2.422 23.109 24.828 1 97.31 125 ASP B C 1
ATOM 3223 O O . ASP B 1 125 ? 1.222 22.984 24.562 1 97.31 125 ASP B O 1
ATOM 3227 N N . ARG B 1 126 ? 2.936 22.844 26 1 97.75 126 ARG B N 1
ATOM 3228 C CA . ARG B 1 126 ? 2.148 22.219 27.062 1 97.75 126 ARG B CA 1
ATOM 3229 C C . ARG B 1 126 ? 0.868 23 27.328 1 97.75 126 ARG B C 1
ATOM 3231 O O . ARG B 1 126 ? -0.219 22.422 27.391 1 97.75 126 ARG B O 1
ATOM 3238 N N . GLN B 1 127 ? 1.014 24.266 27.547 1 97.44 127 GLN B N 1
ATOM 3239 C CA . GLN B 1 127 ? -0.141 25.109 27.875 1 97.44 127 GLN B CA 1
ATOM 3240 C C . GLN B 1 127 ? -1.2 25.031 26.781 1 97.44 127 GLN B C 1
ATOM 3242 O O . GLN B 1 127 ? -2.395 24.938 27.078 1 97.44 127 GLN B O 1
ATOM 3247 N N . PHE B 1 128 ? -0.769 25.094 25.562 1 98.19 128 PHE B N 1
ATOM 3248 C CA . PHE B 1 128 ? -1.688 25 24.438 1 98.19 128 PHE B CA 1
ATOM 3249 C C .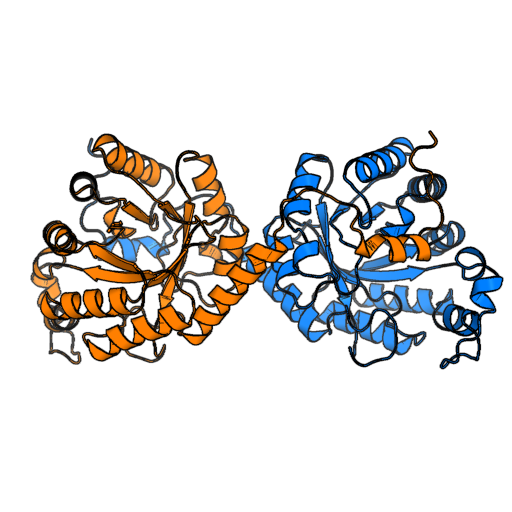 PHE B 1 128 ? -2.385 23.656 24.406 1 98.19 128 PHE B C 1
ATOM 3251 O O . PHE B 1 128 ? -3.594 23.578 24.172 1 98.19 128 PHE B O 1
ATOM 3258 N N . LEU B 1 129 ? -1.615 22.594 24.609 1 98.56 129 LEU B N 1
ATOM 3259 C CA . LEU B 1 129 ? -2.174 21.25 24.609 1 98.56 129 LEU B CA 1
ATOM 3260 C C . LEU B 1 129 ? -3.232 21.094 25.688 1 98.56 129 LEU B C 1
ATOM 3262 O O . LEU B 1 129 ? -4.305 20.531 25.453 1 98.56 129 LEU B O 1
ATOM 3266 N N . GLU B 1 130 ? -2.934 21.609 26.859 1 98.56 130 GLU B N 1
ATOM 3267 C CA . GLU B 1 130 ? -3.887 21.562 27.969 1 98.56 130 GLU B CA 1
ATOM 3268 C C . GLU B 1 130 ? -5.141 22.375 27.641 1 98.56 130 GLU B C 1
ATOM 3270 O O . GLU B 1 130 ? -6.25 21.969 28 1 98.56 130 GLU B O 1
ATOM 3275 N N . TYR B 1 131 ? -4.898 23.5 27.016 1 98.62 131 TYR B N 1
ATOM 3276 C CA . TYR B 1 131 ? -6.02 24.344 26.609 1 98.62 131 TYR B CA 1
ATOM 3277 C C . TYR B 1 131 ? -6.934 23.609 25.641 1 98.62 131 TYR B C 1
ATOM 3279 O O . TYR B 1 131 ? -8.156 23.625 25.797 1 98.62 131 TYR B O 1
ATOM 3287 N N . CYS B 1 132 ? -6.383 22.969 24.625 1 98.69 132 CYS B N 1
ATOM 3288 C CA . CYS B 1 132 ? -7.148 22.203 23.656 1 98.69 132 CYS B CA 1
ATOM 3289 C C . CYS B 1 132 ? -7.871 21.031 24.328 1 98.69 132 CYS B C 1
ATOM 3291 O O . CYS B 1 132 ? -9.031 20.766 24.016 1 98.69 132 CYS B O 1
ATOM 3293 N N . ALA B 1 133 ? -7.191 20.391 25.219 1 98.56 133 ALA B N 1
ATOM 3294 C CA . ALA B 1 133 ? -7.797 19.281 25.953 1 98.56 133 ALA B CA 1
ATOM 3295 C C . ALA B 1 133 ? -9.031 19.734 26.734 1 98.56 133 ALA B C 1
ATOM 3297 O O . ALA B 1 133 ? -10.055 19.062 26.734 1 98.56 133 ALA B O 1
ATOM 3298 N N . ALA B 1 134 ? -8.93 20.844 27.297 1 98.12 134 ALA B N 1
ATOM 3299 C CA . ALA B 1 134 ? -9.977 21.375 28.156 1 98.12 134 ALA B CA 1
ATOM 3300 C C . ALA B 1 134 ? -11.188 21.812 27.328 1 98.12 134 ALA B C 1
ATOM 3302 O O . ALA B 1 134 ? -12.297 21.922 27.859 1 98.12 134 ALA B O 1
ATOM 3303 N N . ALA B 1 135 ? -10.969 22.047 26.047 1 97.69 135 ALA B N 1
ATOM 3304 C CA . ALA B 1 135 ? -12.055 22.5 25.188 1 97.69 135 ALA B CA 1
ATOM 3305 C C . ALA B 1 135 ? -13.109 21.422 25.016 1 97.69 135 ALA B C 1
ATOM 3307 O O . ALA B 1 135 ? -14.25 21.703 24.625 1 97.69 135 ALA B O 1
ATOM 3308 N N . GLY B 1 136 ? -12.727 20.141 25.188 1 96.75 136 GLY B N 1
ATOM 3309 C CA . GLY B 1 136 ? -13.695 19.062 25.25 1 96.75 136 GLY B CA 1
ATOM 3310 C C . GLY B 1 136 ? -13.969 18.406 23.906 1 96.75 136 GLY B C 1
ATOM 3311 O O . GLY B 1 136 ? -14.719 17.438 23.828 1 96.75 136 GLY B O 1
ATOM 3312 N N . ARG B 1 137 ? -13.453 18.938 22.875 1 97.81 137 ARG B N 1
ATOM 3313 C CA . ARG B 1 137 ? -13.578 18.344 21.547 1 97.81 137 ARG B CA 1
ATOM 3314 C C . ARG B 1 137 ? -12.492 17.312 21.297 1 97.81 137 ARG B C 1
ATOM 3316 O O . ARG B 1 137 ? -11.336 17.516 21.672 1 97.81 137 ARG B O 1
ATOM 3323 N N . PRO B 1 138 ? -12.875 16.078 20.719 1 98.44 138 PRO B N 1
ATOM 3324 C CA . PRO B 1 138 ? -11.82 15.109 20.406 1 98.44 138 PRO B CA 1
ATOM 3325 C C . PRO B 1 138 ? -10.695 15.719 19.562 1 98.44 138 PRO B C 1
ATOM 3327 O O . PRO B 1 138 ? -10.961 16.531 18.672 1 98.44 138 PRO B O 1
ATOM 3330 N N . LEU B 1 139 ? -9.469 15.266 19.844 1 98.81 139 LEU B N 1
ATOM 3331 C CA . LEU B 1 139 ? -8.289 15.859 19.219 1 98.81 139 LEU B CA 1
ATOM 3332 C C . LEU B 1 139 ? -7.695 14.922 18.172 1 98.81 139 LEU B C 1
ATOM 3334 O O . LEU B 1 139 ? -7.625 13.711 18.391 1 98.81 139 LEU B O 1
ATOM 3338 N N . LEU B 1 140 ? -7.395 15.445 17.031 1 98.81 140 LEU B N 1
ATOM 3339 C CA . LEU B 1 140 ? -6.484 14.828 16.062 1 98.81 140 LEU B CA 1
ATOM 3340 C C . LEU B 1 140 ? -5.086 15.422 16.188 1 98.81 140 LEU B C 1
ATOM 3342 O O . LEU B 1 140 ? -4.914 16.641 16.078 1 98.81 140 LEU B O 1
ATOM 3346 N N . VAL B 1 141 ? -4.055 14.578 16.391 1 98.88 141 VAL B N 1
ATOM 3347 C CA . VAL B 1 141 ? -2.754 15.109 16.766 1 98.88 141 VAL B CA 1
ATOM 3348 C C . VAL B 1 141 ? -1.685 14.609 15.805 1 98.88 141 VAL B C 1
ATOM 3350 O O . VAL B 1 141 ? -1.436 13.406 15.711 1 98.88 141 VAL B O 1
ATOM 3353 N N . SER B 1 142 ? -1.049 15.492 15.094 1 98.62 142 SER B N 1
ATOM 3354 C CA . SER B 1 142 ? 0.098 15.133 14.266 1 98.62 142 SER B CA 1
ATOM 3355 C C . SER B 1 142 ? 1.395 15.18 15.07 1 98.62 142 SER B C 1
ATOM 3357 O O . SER B 1 142 ? 1.538 15.992 15.984 1 98.62 142 SER B O 1
ATOM 3359 N N . THR B 1 143 ? 2.35 14.422 14.617 1 97.94 143 THR B N 1
ATOM 3360 C CA . THR B 1 143 ? 3.506 14.227 15.484 1 97.94 143 THR B CA 1
ATOM 3361 C C . THR B 1 143 ? 4.801 14.516 14.734 1 97.94 143 THR B C 1
ATOM 3363 O O . THR B 1 143 ? 5.848 13.945 15.039 1 97.94 143 THR B O 1
ATOM 3366 N N . GLY B 1 144 ? 4.766 15.305 13.68 1 97.69 144 GLY B N 1
ATOM 3367 C CA . GLY B 1 144 ? 5.98 15.719 13 1 97.69 144 GLY B CA 1
ATOM 3368 C C . GLY B 1 144 ? 6.918 16.516 13.875 1 97.69 144 GLY B C 1
ATOM 3369 O O . GLY B 1 144 ? 6.516 17.016 14.93 1 97.69 144 GLY B O 1
ATOM 3370 N N . MET B 1 145 ? 8.156 16.516 13.508 1 97.5 145 MET B N 1
ATOM 3371 C CA . MET B 1 145 ? 9.188 17.25 14.242 1 97.5 145 MET B CA 1
ATOM 3372 C C . MET B 1 145 ? 9.305 16.75 15.672 1 97.5 145 MET B C 1
ATOM 3374 O O . MET B 1 145 ? 9.391 17.547 16.609 1 97.5 145 MET B O 1
ATOM 3378 N N . SER B 1 146 ? 9.125 15.508 15.898 1 97.38 146 SER B N 1
ATOM 3379 C CA . SER B 1 146 ? 9.172 14.922 17.234 1 97.38 146 SER B CA 1
ATOM 3380 C C . SER B 1 146 ? 9.758 13.508 17.188 1 97.38 146 SER B C 1
ATOM 3382 O O . SER B 1 146 ? 9.547 12.773 16.219 1 97.38 146 SER B O 1
ATOM 3384 N N . ASP B 1 147 ? 10.531 13.117 18.219 1 97.25 147 ASP B N 1
ATOM 3385 C CA . ASP B 1 147 ? 10.875 11.719 18.438 1 97.25 147 ASP B CA 1
ATOM 3386 C C . ASP B 1 147 ? 9.852 11.047 19.359 1 97.25 147 ASP B C 1
ATOM 3388 O O . ASP B 1 147 ? 8.891 11.68 19.797 1 97.25 147 ASP B O 1
ATOM 3392 N N . LEU B 1 148 ? 10.023 9.789 19.609 1 98.25 148 LEU B N 1
ATOM 3393 C CA . LEU B 1 148 ? 9.031 9.016 20.344 1 98.25 148 LEU B CA 1
ATOM 3394 C C . LEU B 1 148 ? 8.875 9.547 21.766 1 98.25 148 LEU B C 1
ATOM 3396 O O . LEU B 1 148 ? 7.77 9.555 22.312 1 98.25 148 LEU B O 1
ATOM 3400 N N . GLY B 1 149 ? 9.992 9.938 22.391 1 97.94 149 GLY B N 1
ATOM 3401 C CA . GLY B 1 149 ? 9.914 10.508 23.734 1 97.94 149 GLY B CA 1
ATOM 3402 C C . GLY B 1 149 ? 9.055 11.75 23.797 1 97.94 149 GLY B C 1
ATOM 3403 O O . GLY B 1 149 ? 8.234 11.898 24.719 1 97.94 149 GLY B O 1
ATOM 3404 N N . MET B 1 150 ? 9.195 12.625 22.875 1 97.44 150 MET B N 1
ATOM 3405 C CA . MET B 1 150 ? 8.398 13.844 22.797 1 97.44 150 MET B CA 1
ATOM 3406 C C . MET B 1 150 ? 6.922 13.516 22.594 1 97.44 150 MET B C 1
ATOM 3408 O O . MET B 1 150 ? 6.055 14.102 23.234 1 97.44 150 MET B O 1
ATOM 3412 N N . ILE B 1 151 ? 6.641 12.547 21.75 1 98.5 151 ILE B N 1
ATOM 3413 C CA . ILE B 1 151 ? 5.266 12.148 21.469 1 98.5 151 ILE B CA 1
ATOM 3414 C C . ILE B 1 151 ? 4.617 11.594 22.734 1 98.5 151 ILE B C 1
ATOM 3416 O O . ILE B 1 151 ? 3.48 11.945 23.062 1 98.5 151 ILE B O 1
ATOM 3420 N N . ARG B 1 152 ? 5.336 10.805 23.453 1 98.31 152 ARG B N 1
ATOM 3421 C CA . ARG B 1 152 ? 4.828 10.258 24.719 1 98.31 152 ARG B CA 1
ATOM 3422 C C . ARG B 1 152 ? 4.449 11.367 25.688 1 98.31 152 ARG B C 1
ATOM 3424 O O . ARG B 1 152 ? 3.393 11.312 26.312 1 98.31 152 ARG B O 1
ATOM 3431 N N . ARG B 1 153 ? 5.301 12.32 25.781 1 98.06 153 ARG B N 1
ATOM 3432 C CA . ARG B 1 153 ? 5.039 13.422 26.688 1 98.06 153 ARG B CA 1
ATOM 3433 C C . ARG B 1 153 ? 3.809 14.211 26.25 1 98.06 153 ARG B C 1
ATOM 3435 O O . ARG B 1 153 ? 2.988 14.602 27.094 1 98.06 153 ARG B O 1
ATOM 3442 N N . SER B 1 154 ? 3.691 14.461 24.953 1 98.25 154 SER B N 1
ATOM 3443 C CA . SER B 1 154 ? 2.539 15.195 24.438 1 98.25 154 SER B CA 1
ATOM 3444 C C . SER B 1 154 ? 1.239 14.445 24.719 1 98.25 154 SER B C 1
ATOM 3446 O O . SER B 1 154 ? 0.255 15.039 25.156 1 98.25 154 SER B O 1
ATOM 3448 N N . VAL B 1 155 ? 1.236 13.125 24.438 1 98.69 155 VAL B N 1
ATOM 3449 C CA . VAL B 1 155 ? 0.066 12.289 24.672 1 98.69 155 VAL B CA 1
ATOM 3450 C C . VAL B 1 155 ? -0.285 12.305 26.156 1 98.69 155 VAL B C 1
ATOM 3452 O O . VAL B 1 15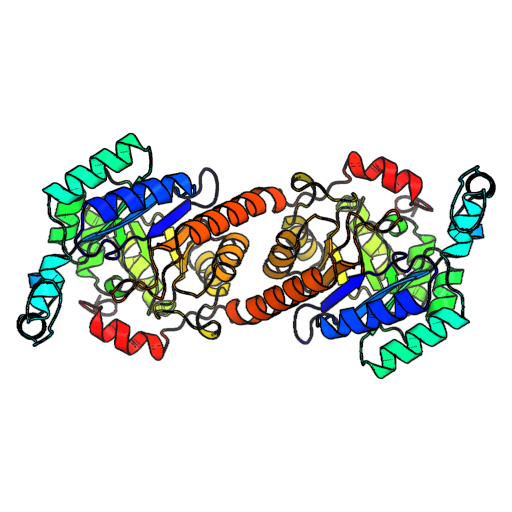5 ? -1.449 12.484 26.531 1 98.69 155 VAL B O 1
ATOM 3455 N N . ASP B 1 156 ? 0.74 12.211 27 1 98.12 156 ASP B N 1
ATOM 3456 C CA . ASP B 1 156 ? 0.54 12.219 28.453 1 98.12 156 ASP B CA 1
ATOM 3457 C C . ASP B 1 156 ? -0.098 13.523 28.906 1 98.12 156 ASP B C 1
ATOM 3459 O O . ASP B 1 156 ? -1.045 13.516 29.703 1 98.12 156 ASP B O 1
ATOM 3463 N N . ILE B 1 157 ? 0.386 14.609 28.438 1 98.12 157 ILE B N 1
ATOM 3464 C CA . ILE B 1 157 ? -0.107 15.93 28.812 1 98.12 157 ILE B CA 1
ATOM 3465 C C . ILE B 1 157 ? -1.582 16.062 28.453 1 98.12 157 ILE B C 1
ATOM 3467 O O . ILE B 1 157 ? -2.398 16.5 29.266 1 98.12 157 ILE B O 1
ATOM 3471 N N . ILE B 1 158 ? -1.948 15.648 27.234 1 98.62 158 ILE B N 1
ATOM 3472 C CA . ILE B 1 158 ? -3.314 15.766 26.734 1 98.62 158 ILE B CA 1
ATOM 3473 C C . ILE B 1 158 ? -4.246 14.898 27.578 1 98.62 158 ILE B C 1
ATOM 3475 O O . ILE B 1 158 ? -5.293 15.359 28.031 1 98.62 158 ILE B O 1
ATOM 3479 N N . GLU B 1 159 ? -3.812 13.711 27.812 1 98.38 159 GLU B N 1
ATOM 3480 C CA . GLU B 1 159 ? -4.676 12.766 28.516 1 98.38 159 GLU B CA 1
ATOM 3481 C C . GLU B 1 159 ? -4.816 13.141 29.984 1 98.38 159 GLU B C 1
ATOM 3483 O O . GLU B 1 159 ? -5.906 13.047 30.547 1 98.38 159 GLU B O 1
ATOM 3488 N N . LYS B 1 160 ? -3.746 13.562 30.625 1 97.75 160 LYS B N 1
ATOM 3489 C CA . LYS B 1 160 ? -3.805 13.977 32.031 1 97.75 160 LYS B CA 1
ATOM 3490 C C . LYS B 1 160 ? -4.707 15.195 32.188 1 97.75 160 LYS B C 1
ATOM 3492 O O . LYS B 1 160 ? -5.348 15.359 33.219 1 97.75 160 LYS B O 1
ATOM 3497 N N . ALA B 1 161 ? -4.762 16 31.172 1 98 161 ALA B N 1
ATOM 3498 C CA . ALA B 1 161 ? -5.598 17.203 31.219 1 98 161 ALA B CA 1
ATOM 3499 C C . ALA B 1 161 ? -7.051 16.859 30.906 1 98 161 ALA B C 1
ATOM 3501 O O . ALA B 1 161 ? -7.91 17.75 30.859 1 98 161 ALA B O 1
ATOM 3502 N N . GLY B 1 162 ? -7.344 15.625 30.609 1 98 162 GLY B N 1
ATOM 3503 C CA . GLY B 1 162 ? -8.703 15.164 30.375 1 98 162 GLY B CA 1
ATOM 3504 C C . GLY B 1 162 ? -9.086 15.188 28.906 1 98 162 GLY B C 1
ATOM 3505 O O . GLY B 1 162 ? -10.258 14.984 28.562 1 98 162 GLY B O 1
ATOM 3506 N N . GLY B 1 163 ? -8.117 15.453 28.062 1 98.44 163 GLY B N 1
ATOM 3507 C CA . GLY B 1 163 ? -8.391 15.492 26.641 1 98.44 163 GLY B CA 1
ATOM 3508 C C . GLY B 1 163 ? -8.547 14.109 26.031 1 98.44 163 GLY B C 1
ATOM 3509 O O . GLY B 1 163 ? -7.977 13.141 26.516 1 98.44 163 GLY B O 1
ATOM 3510 N N . GLN B 1 164 ? -9.352 14.039 24.969 1 98 164 GLN B N 1
ATOM 3511 C CA . GLN B 1 164 ? -9.523 12.812 24.203 1 98 164 GLN B CA 1
ATOM 3512 C C . GLN B 1 164 ? -8.773 12.883 22.875 1 98 164 GLN B C 1
ATOM 3514 O O . GLN B 1 164 ? -9.055 13.75 22.047 1 98 164 GLN B O 1
ATOM 3519 N N . ILE B 1 165 ? -7.891 11.984 22.719 1 98.56 165 ILE B N 1
ATOM 3520 C CA . ILE B 1 165 ? -7.215 11.875 21.438 1 98.56 165 ILE B CA 1
ATOM 3521 C C . ILE B 1 165 ? -7.961 10.875 20.547 1 98.56 165 ILE B C 1
ATOM 3523 O O . ILE B 1 165 ? -7.965 9.672 20.828 1 98.56 165 ILE B O 1
ATOM 3527 N N . ALA B 1 166 ? -8.562 11.398 19.516 1 98.12 166 ALA B N 1
ATOM 3528 C CA . ALA B 1 166 ? -9.312 10.547 18.594 1 98.12 166 ALA B CA 1
ATOM 3529 C C . ALA B 1 166 ? -8.367 9.805 17.656 1 98.12 166 ALA B C 1
ATOM 3531 O O . ALA B 1 166 ? -8.672 8.695 17.203 1 98.12 166 ALA B O 1
ATOM 3532 N N . CYS B 1 167 ? -7.238 10.453 17.297 1 98.5 167 CYS B N 1
ATOM 3533 C CA . CYS B 1 167 ? -6.27 9.859 16.391 1 98.5 167 CYS B CA 1
ATOM 3534 C C . CYS B 1 167 ? -4.918 10.547 16.5 1 98.5 167 CYS B C 1
ATOM 3536 O O . CYS B 1 167 ? -4.844 11.773 16.625 1 98.5 167 CYS B O 1
ATOM 3538 N N . LEU B 1 168 ? -3.916 9.805 16.562 1 98.69 168 LEU B N 1
ATOM 3539 C CA . LEU B 1 168 ? -2.527 10.242 16.516 1 98.69 168 LEU B CA 1
ATOM 3540 C C . LEU B 1 168 ? -1.939 10.008 15.125 1 98.69 168 LEU B C 1
ATOM 3542 O O . LEU B 1 168 ? -2.002 8.898 14.594 1 98.69 168 LEU B O 1
ATOM 3546 N N . TYR B 1 169 ? -1.375 11.062 14.508 1 98.81 169 TYR B N 1
ATOM 3547 C CA . TYR B 1 169 ? -0.93 10.938 13.125 1 98.81 169 TYR B CA 1
ATOM 3548 C C . TYR B 1 169 ? 0.589 10.852 13.039 1 98.81 169 TYR B C 1
ATOM 3550 O O . TYR B 1 169 ? 1.294 11.758 13.5 1 98.81 169 TYR B O 1
ATOM 3558 N N . HIS B 1 170 ? 1.073 9.766 12.406 1 98.88 170 HIS B N 1
ATOM 3559 C CA . HIS B 1 170 ? 2.455 9.781 11.945 1 98.88 170 HIS B CA 1
ATOM 3560 C C . HIS B 1 170 ? 2.662 10.844 10.875 1 98.88 170 HIS B C 1
ATOM 3562 O O . HIS B 1 170 ? 1.859 10.961 9.945 1 98.88 170 HIS B O 1
ATOM 3568 N N . CYS B 1 171 ? 3.707 11.617 11.055 1 98.12 171 CYS B N 1
ATOM 3569 C CA . CYS B 1 171 ? 3.955 12.75 10.172 1 98.12 171 CYS B CA 1
ATOM 3570 C C . CYS B 1 171 ? 5.43 13.141 10.18 1 98.12 171 CYS B C 1
ATOM 3572 O O . CYS B 1 171 ? 6.082 13.078 11.227 1 98.12 171 CYS B O 1
ATOM 3574 N N . THR B 1 172 ? 5.957 13.398 9.031 1 96.75 172 THR B N 1
ATOM 3575 C CA . THR B 1 172 ? 7.211 14.125 8.867 1 96.75 172 THR B CA 1
ATOM 3576 C C . THR B 1 172 ? 6.965 15.508 8.266 1 96.75 172 THR B C 1
ATOM 3578 O O . THR B 1 172 ? 6.371 15.625 7.195 1 96.75 172 THR B O 1
ATOM 3581 N N . SER B 1 173 ? 7.453 16.469 8.969 1 95.31 173 SER B N 1
ATOM 3582 C CA . SER B 1 173 ? 7.066 17.828 8.625 1 95.31 173 SER B CA 1
ATOM 3583 C C . SER B 1 173 ? 8.125 18.516 7.762 1 95.31 173 SER B C 1
ATOM 3585 O O . SER B 1 173 ? 8.703 19.531 8.156 1 95.31 173 SER B O 1
ATOM 3587 N N . THR B 1 174 ? 8.414 18.016 6.613 1 93.94 174 THR B N 1
ATOM 3588 C CA . THR B 1 174 ? 9.133 18.641 5.504 1 93.94 174 THR B CA 1
ATOM 3589 C C . THR B 1 174 ? 8.242 18.719 4.266 1 93.94 174 THR B C 1
ATOM 3591 O O . THR B 1 174 ? 7.332 17.906 4.094 1 93.94 174 THR B O 1
ATOM 3594 N N . TYR B 1 175 ? 8.469 19.781 3.385 1 89.81 175 TYR B N 1
ATOM 3595 C CA . TYR B 1 175 ? 7.473 20.109 2.373 1 89.81 175 TYR B CA 1
ATOM 3596 C C . TYR B 1 175 ? 8.133 20.391 1.025 1 89.81 175 TYR B C 1
ATOM 3598 O O . TYR B 1 175 ? 8.539 21.516 0.743 1 89.81 175 TYR B O 1
ATOM 3606 N N . PRO B 1 176 ? 8.211 19.484 0.157 1 93.38 176 PRO B N 1
ATOM 3607 C CA . PRO B 1 176 ? 7.711 18.109 0.281 1 93.38 176 PRO B CA 1
ATOM 3608 C C . PRO B 1 176 ? 8.648 17.219 1.084 1 93.38 176 PRO B C 1
ATOM 3610 O O . PRO B 1 176 ? 9.852 17.484 1.166 1 93.38 176 PRO B O 1
ATOM 3613 N N . THR B 1 177 ? 8.023 16.25 1.671 1 96.44 177 THR B N 1
ATOM 3614 C CA . THR B 1 177 ? 8.836 15.281 2.393 1 96.44 177 THR B CA 1
ATOM 3615 C C . THR B 1 177 ? 9.602 14.383 1.419 1 96.44 177 THR B C 1
ATOM 3617 O O . THR B 1 177 ? 9.016 13.836 0.482 1 96.44 177 THR B O 1
ATOM 3620 N N . LEU B 1 178 ? 10.93 14.258 1.661 1 96.75 178 LEU B N 1
ATOM 3621 C CA . LEU B 1 178 ? 11.727 13.344 0.854 1 96.75 178 LEU B CA 1
ATOM 3622 C C . LEU B 1 178 ? 11.375 11.891 1.174 1 96.75 178 LEU B C 1
ATOM 3624 O O . LEU B 1 178 ? 11.055 11.57 2.316 1 96.75 178 LEU B O 1
ATOM 3628 N N . ASP B 1 179 ? 11.516 11.055 0.166 1 98.12 179 ASP B N 1
ATOM 3629 C CA . ASP B 1 179 ? 11.172 9.648 0.328 1 98.12 179 ASP B CA 1
ATOM 3630 C C . ASP B 1 179 ? 11.883 9.039 1.536 1 98.12 179 ASP B C 1
ATOM 3632 O O . ASP B 1 179 ? 11.266 8.32 2.33 1 98.12 179 ASP B O 1
ATOM 3636 N N . GLU B 1 180 ? 13.133 9.367 1.775 1 97.81 180 GLU B N 1
ATOM 3637 C CA . GLU B 1 180 ? 13.969 8.773 2.814 1 97.81 180 GLU B CA 1
ATOM 3638 C C . GLU B 1 180 ? 13.547 9.242 4.203 1 97.81 180 GLU B C 1
ATOM 3640 O O . GLU B 1 180 ? 13.961 8.672 5.211 1 97.81 180 GLU B O 1
ATOM 3645 N N . GLU B 1 181 ? 12.633 10.242 4.211 1 97.88 181 GLU B N 1
ATOM 3646 C CA . GLU B 1 181 ? 12.227 10.82 5.488 1 97.88 181 GLU B CA 1
ATOM 3647 C C . GLU B 1 181 ? 10.797 10.43 5.844 1 97.88 181 GLU B C 1
ATOM 3649 O O . GLU B 1 181 ? 10.344 10.656 6.965 1 97.88 181 GLU B O 1
ATOM 3654 N N . ILE B 1 182 ? 10.055 9.836 4.938 1 98.31 182 ILE B N 1
ATOM 3655 C CA . ILE B 1 182 ? 8.641 9.547 5.137 1 98.31 182 ILE B CA 1
ATOM 3656 C C . ILE B 1 182 ? 8.477 8.539 6.273 1 98.31 182 ILE B C 1
ATOM 3658 O O . ILE B 1 182 ? 7.695 8.758 7.199 1 98.31 182 ILE B O 1
ATOM 3662 N N . ASN B 1 183 ? 9.25 7.406 6.219 1 98.44 183 ASN B N 1
ATOM 3663 C CA . ASN B 1 183 ? 9.344 6.414 7.289 1 98.44 183 ASN B CA 1
ATOM 3664 C C . ASN B 1 183 ? 7.973 5.891 7.695 1 98.44 183 ASN B C 1
ATOM 3666 O O . ASN B 1 183 ? 7.598 5.961 8.867 1 98.44 183 ASN B O 1
ATOM 3670 N N . LEU B 1 184 ? 7.262 5.215 6.809 1 98.81 184 LEU B N 1
ATOM 3671 C CA . LEU B 1 184 ? 5.887 4.777 7.016 1 98.81 184 LEU B CA 1
ATOM 3672 C C . LEU B 1 184 ? 5.801 3.773 8.164 1 98.81 184 LEU B C 1
ATOM 3674 O O . LEU B 1 184 ? 4.75 3.625 8.789 1 98.81 184 LEU B O 1
ATOM 3678 N N . LEU B 1 185 ? 6.93 3.123 8.492 1 98.69 185 LEU B N 1
ATOM 3679 C CA . LEU B 1 185 ? 6.902 2.168 9.594 1 98.69 185 LEU B CA 1
ATOM 3680 C C . LEU B 1 185 ? 6.734 2.883 10.93 1 98.69 185 LEU B C 1
ATOM 3682 O O . LEU B 1 185 ? 6.457 2.246 11.945 1 98.69 185 LEU B O 1
ATOM 3686 N N . GLY B 1 186 ? 6.859 4.191 10.898 1 98.75 186 GLY B N 1
ATOM 3687 C CA . GLY B 1 186 ? 6.477 4.973 12.062 1 98.75 186 GLY B CA 1
ATOM 3688 C C . GLY B 1 186 ? 5.039 4.742 12.492 1 98.75 186 GLY B C 1
ATOM 3689 O O . GLY B 1 186 ? 4.715 4.855 13.68 1 98.75 186 GLY B O 1
ATOM 3690 N N . ILE B 1 187 ? 4.164 4.379 11.578 1 98.81 187 ILE B N 1
ATOM 3691 C CA . ILE B 1 187 ? 2.775 4.047 11.883 1 98.81 187 ILE B CA 1
ATOM 3692 C C . ILE B 1 187 ? 2.725 2.855 12.828 1 98.81 187 ILE B C 1
ATOM 3694 O O . ILE B 1 187 ? 2.039 2.896 13.852 1 98.81 187 ILE B O 1
ATOM 3698 N N . LYS B 1 188 ? 3.496 1.849 12.516 1 98.62 188 LYS B N 1
ATOM 3699 C CA . LYS B 1 188 ? 3.545 0.655 13.359 1 98.62 188 LYS B CA 1
ATOM 3700 C C . LYS B 1 188 ? 4.152 0.966 14.719 1 98.62 188 LYS B C 1
ATOM 3702 O O . LYS B 1 188 ? 3.705 0.439 15.742 1 98.62 188 LYS B O 1
ATOM 3707 N N . THR B 1 189 ? 5.176 1.784 14.727 1 98.88 189 THR B N 1
ATOM 3708 C CA . THR B 1 189 ? 5.801 2.191 15.984 1 98.88 189 THR B CA 1
ATOM 3709 C C . THR B 1 189 ? 4.785 2.869 16.906 1 98.88 189 THR B C 1
ATOM 3711 O O . THR B 1 189 ? 4.699 2.543 18.078 1 98.88 189 THR B O 1
ATOM 3714 N N . LEU B 1 190 ? 4.016 3.73 16.359 1 98.88 190 LEU B N 1
ATOM 3715 C CA . LEU B 1 190 ? 3.01 4.434 17.156 1 98.88 190 LEU B CA 1
ATOM 3716 C C . LEU B 1 190 ? 1.914 3.477 17.609 1 98.88 190 LEU B C 1
ATOM 3718 O O . LEU B 1 190 ? 1.444 3.564 18.75 1 98.88 190 LEU B O 1
ATOM 3722 N N . GLN B 1 191 ? 1.46 2.568 16.719 1 98.69 191 GLN B N 1
ATOM 3723 C CA . GLN B 1 191 ? 0.455 1.58 17.094 1 98.69 191 GLN B CA 1
ATOM 3724 C C . GLN B 1 191 ? 0.92 0.746 18.281 1 98.69 191 GLN B C 1
ATOM 3726 O O . GLN B 1 191 ? 0.131 0.437 19.172 1 98.69 191 GLN B O 1
ATOM 3731 N N . LYS B 1 192 ? 2.189 0.393 18.281 1 98.62 192 LYS B N 1
ATOM 3732 C CA . LYS B 1 192 ? 2.756 -0.406 19.375 1 98.62 192 LYS B CA 1
ATOM 3733 C C . LYS B 1 192 ? 2.904 0.422 20.641 1 98.62 192 LYS B C 1
ATOM 3735 O O . LYS B 1 192 ? 2.613 -0.059 21.734 1 98.62 192 LYS B O 1
ATOM 3740 N N . ALA B 1 193 ? 3.342 1.653 20.516 1 98.75 193 ALA B N 1
ATOM 3741 C CA . ALA B 1 193 ? 3.611 2.518 21.656 1 98.75 193 ALA B CA 1
ATOM 3742 C C . ALA B 1 193 ? 2.314 2.973 22.328 1 98.75 193 ALA B C 1
ATOM 3744 O O . ALA B 1 193 ? 2.271 3.193 23.531 1 98.75 193 ALA B O 1
ATOM 3745 N N . PHE B 1 194 ? 1.261 3.125 21.547 1 98.75 194 PHE B N 1
ATOM 3746 C CA . PHE B 1 194 ? -0.019 3.625 22.031 1 98.75 194 PHE B CA 1
ATOM 3747 C C . PHE B 1 194 ? -1.16 2.721 21.578 1 98.75 194 PHE B C 1
ATOM 3749 O O . PHE B 1 194 ? -2.029 3.143 20.812 1 98.75 194 PHE B O 1
ATOM 3756 N N . PRO B 1 195 ? -1.288 1.543 22.109 1 98.25 195 PRO B N 1
ATOM 3757 C CA . PRO B 1 195 ? -2.271 0.565 21.641 1 98.25 195 PRO B CA 1
ATOM 3758 C C . PRO B 1 195 ? -3.711 1.006 21.891 1 98.25 195 PRO B C 1
ATOM 3760 O O . PRO B 1 195 ? -4.645 0.461 21.297 1 98.25 195 PRO B O 1
ATOM 3763 N N . HIS B 1 196 ? -3.871 2.01 22.766 1 97.94 196 HIS B N 1
ATOM 3764 C CA . HIS B 1 196 ? -5.215 2.469 23.094 1 97.94 196 HIS B CA 1
ATOM 3765 C C . HIS B 1 196 ? -5.664 3.584 22.156 1 97.94 196 HIS B C 1
ATOM 3767 O O . HIS B 1 196 ? -6.801 4.055 22.25 1 97.94 196 HIS B O 1
ATOM 3773 N N . LEU B 1 197 ? -4.797 4.02 21.219 1 98.12 197 LEU B N 1
ATOM 3774 C CA . LEU B 1 197 ? -5.121 5.125 20.328 1 98.12 197 LEU B CA 1
ATOM 3775 C C . LEU B 1 197 ? -5.191 4.645 18.875 1 98.12 197 LEU B C 1
ATOM 3777 O O . LEU B 1 197 ? -4.484 3.713 18.484 1 98.12 197 LEU B O 1
ATOM 3781 N N . GLU B 1 198 ? -6.074 5.289 18.094 1 97.56 198 GLU B N 1
ATOM 3782 C CA . GLU B 1 198 ? -6.047 5.125 16.641 1 97.56 198 GLU B CA 1
ATOM 3783 C C . GLU B 1 198 ? -4.871 5.875 16.031 1 97.56 198 GLU B C 1
ATOM 3785 O O . GLU B 1 198 ? -4.531 6.977 16.469 1 97.56 198 GLU B O 1
ATOM 3790 N N . ILE B 1 199 ? -4.254 5.285 15 1 98.62 199 ILE B N 1
ATOM 3791 C CA . ILE B 1 199 ? -3.084 5.891 14.375 1 98.62 199 ILE B CA 1
ATOM 3792 C C . ILE B 1 199 ? -3.389 6.211 12.914 1 98.62 199 ILE B C 1
ATOM 3794 O O . ILE B 1 199 ? -3.908 5.367 12.188 1 98.62 199 ILE B O 1
ATOM 3798 N N . GLY B 1 200 ? -3.186 7.426 12.516 1 98.62 200 GLY B N 1
ATOM 3799 C CA . GLY B 1 200 ? -3.332 7.867 11.141 1 98.62 200 GLY B CA 1
ATOM 3800 C C . GLY B 1 200 ? -2.023 8.305 10.508 1 98.62 200 GLY B C 1
ATOM 3801 O O . GLY B 1 200 ? -0.951 8.07 11.07 1 98.62 200 GLY B O 1
ATOM 3802 N N . PHE B 1 201 ? -2.131 8.867 9.297 1 98.88 201 PHE B N 1
ATOM 3803 C CA . PHE B 1 201 ? -0.979 9.359 8.555 1 98.88 201 PHE B CA 1
ATOM 3804 C C . PHE B 1 201 ? -1.266 10.734 7.961 1 98.88 201 PHE B C 1
ATOM 3806 O O . PHE B 1 201 ? -2.289 10.938 7.301 1 98.88 201 PHE B O 1
ATOM 3813 N N . SER B 1 202 ? -0.498 11.719 8.297 1 98.69 202 SER B N 1
ATOM 3814 C CA . SER B 1 202 ? -0.523 13.047 7.703 1 98.69 202 SER B CA 1
ATOM 3815 C C . SER B 1 202 ? 0.708 13.289 6.836 1 98.69 202 SER B C 1
ATOM 3817 O O . SER B 1 202 ? 1.805 13.508 7.352 1 98.69 202 SER B O 1
ATOM 3819 N N . GLY B 1 203 ? 0.495 13.266 5.535 1 97.44 203 GLY B N 1
ATOM 3820 C CA . GLY B 1 203 ? 1.629 13.234 4.625 1 97.44 203 GLY B CA 1
ATOM 3821 C C . GLY B 1 203 ? 1.83 14.547 3.881 1 97.44 203 GLY B C 1
ATOM 3822 O O . GLY B 1 203 ? 0.883 15.312 3.691 1 97.44 203 GLY B O 1
ATOM 3823 N N . HIS B 1 204 ? 3.084 14.773 3.438 1 97.25 204 HIS B N 1
ATOM 3824 C CA . HIS B 1 204 ? 3.496 15.93 2.645 1 97.25 204 HIS B CA 1
ATOM 3825 C C . HIS B 1 204 ? 4.359 15.508 1.462 1 97.25 204 HIS B C 1
ATOM 3827 O O . HIS B 1 204 ? 5.145 16.297 0.945 1 97.25 204 HIS B O 1
ATOM 3833 N N . GLU B 1 205 ? 4.27 14.273 1.123 1 96.88 205 GLU B N 1
ATOM 3834 C CA . GLU B 1 205 ? 5.117 13.688 0.086 1 96.88 205 GLU B CA 1
ATOM 3835 C C . GLU B 1 205 ? 4.578 13.992 -1.307 1 96.88 205 GLU B C 1
ATOM 3837 O O . GLU B 1 205 ? 3.443 14.461 -1.449 1 96.88 205 GLU B O 1
ATOM 3842 N N . GLN B 1 206 ? 5.441 13.703 -2.25 1 95.81 206 GLN B N 1
ATOM 3843 C CA . GLN B 1 206 ? 4.996 13.773 -3.637 1 95.81 206 GLN B CA 1
ATOM 3844 C C . GLN B 1 206 ? 4.25 12.5 -4.035 1 95.81 206 GLN B C 1
ATOM 3846 O O . GLN B 1 206 ? 4.645 11.398 -3.652 1 95.81 206 GLN B O 1
ATOM 3851 N N . GLY B 1 207 ? 3.16 12.734 -4.77 1 96.81 207 GLY B N 1
ATOM 3852 C CA . GLY B 1 207 ? 2.42 11.594 -5.281 1 96.81 207 GLY B CA 1
ATOM 3853 C C . GLY B 1 207 ? 1.557 10.922 -4.227 1 96.81 207 GLY B C 1
ATOM 3854 O O . GLY B 1 207 ? 1.467 11.398 -3.094 1 96.81 207 GLY B O 1
ATOM 3855 N N . ILE B 1 208 ? 0.925 9.805 -4.594 1 98.62 208 ILE B N 1
ATOM 3856 C CA . ILE B 1 208 ? -0.093 9.266 -3.703 1 98.62 208 ILE B CA 1
ATOM 3857 C C . ILE B 1 208 ? 0.364 7.91 -3.162 1 98.62 208 ILE B C 1
ATOM 3859 O O . ILE B 1 208 ? -0.231 7.375 -2.223 1 98.62 208 ILE B O 1
ATOM 3863 N N . LEU B 1 209 ? 1.536 7.336 -3.65 1 98.81 209 LEU B N 1
ATOM 3864 C CA . LEU B 1 209 ? 1.934 5.977 -3.309 1 98.81 209 LEU B CA 1
ATOM 3865 C C . LEU B 1 209 ? 2.141 5.828 -1.806 1 98.81 209 LEU B C 1
ATOM 3867 O O . LEU B 1 209 ? 1.58 4.926 -1.183 1 98.81 209 LEU B O 1
ATOM 3871 N N . PRO B 1 210 ? 2.9 6.75 -1.167 1 98.81 210 PRO B N 1
ATOM 3872 C CA . PRO B 1 210 ? 3.111 6.566 0.271 1 98.81 210 PRO B CA 1
ATOM 3873 C C . PRO B 1 210 ? 1.808 6.609 1.067 1 98.81 210 PRO B C 1
ATOM 3875 O O . PRO B 1 210 ? 1.669 5.902 2.068 1 98.81 210 PRO B O 1
ATOM 3878 N N . SER B 1 211 ? 0.834 7.406 0.599 1 98.88 211 SER B N 1
ATOM 3879 C CA . SER B 1 211 ? -0.452 7.496 1.282 1 98.88 211 SER B CA 1
ATOM 3880 C C . SER B 1 211 ? -1.23 6.188 1.169 1 98.88 211 SER B C 1
ATOM 3882 O O . SER B 1 211 ? -1.851 5.742 2.137 1 98.88 211 SER B O 1
ATOM 3884 N N . ILE B 1 212 ? -1.18 5.59 -0.007 1 98.94 212 ILE B N 1
ATOM 3885 C CA . ILE B 1 212 ? -1.813 4.293 -0.201 1 98.94 212 ILE B CA 1
ATOM 3886 C C . ILE B 1 212 ? -1.178 3.264 0.731 1 98.94 212 ILE B C 1
ATOM 3888 O O . ILE B 1 212 ? -1.883 2.506 1.402 1 98.94 212 ILE B O 1
ATOM 3892 N N . CYS B 1 213 ? 0.147 3.27 0.782 1 98.94 213 CYS B N 1
ATOM 3893 C CA . CYS B 1 213 ? 0.882 2.332 1.623 1 98.94 213 CYS B CA 1
ATOM 3894 C C . CYS B 1 213 ? 0.592 2.582 3.1 1 98.94 213 CYS B C 1
ATOM 3896 O O . CYS B 1 213 ? 0.527 1.64 3.891 1 98.94 213 CYS B O 1
ATOM 3898 N N . ALA B 1 214 ? 0.403 3.85 3.463 1 98.94 214 ALA B N 1
ATOM 3899 C CA . ALA B 1 214 ? 0.056 4.172 4.844 1 98.94 214 ALA B CA 1
ATOM 3900 C C . ALA B 1 214 ? -1.268 3.527 5.242 1 98.94 214 ALA B C 1
ATOM 3902 O O . ALA B 1 214 ? -1.366 2.898 6.297 1 98.94 214 ALA B O 1
ATOM 3903 N N . ALA B 1 215 ? -2.268 3.689 4.406 1 98.69 215 ALA B N 1
ATOM 3904 C CA . ALA B 1 215 ? -3.549 3.033 4.656 1 98.69 215 ALA B CA 1
ATOM 3905 C C . ALA B 1 215 ? -3.385 1.518 4.727 1 98.69 215 ALA B C 1
ATOM 3907 O O . ALA B 1 215 ? -3.984 0.862 5.582 1 98.69 215 ALA B O 1
ATOM 3908 N N . THR B 1 216 ? -2.531 1.011 3.861 1 98.75 216 THR B N 1
ATOM 3909 C CA . THR B 1 216 ? -2.266 -0.422 3.805 1 98.75 216 THR B CA 1
ATOM 3910 C C . THR B 1 216 ? -1.639 -0.907 5.109 1 98.75 216 THR B C 1
ATOM 3912 O O . THR B 1 216 ? -1.935 -2.01 5.574 1 98.75 216 THR B O 1
ATOM 3915 N N . LEU B 1 217 ? -0.835 -0.073 5.742 1 98.56 217 LEU B N 1
ATOM 3916 C CA . LEU B 1 217 ? -0.131 -0.425 6.973 1 98.56 217 LEU B CA 1
ATOM 3917 C C . LEU B 1 217 ? -1.032 -0.232 8.188 1 98.56 217 LEU B C 1
ATOM 3919 O O . LEU B 1 217 ? -0.614 -0.483 9.32 1 98.56 217 LEU B O 1
ATOM 3923 N N . GLY B 1 218 ? -2.244 0.286 7.969 1 97.31 218 GLY B N 1
ATOM 3924 C CA . GLY B 1 218 ? -3.213 0.31 9.055 1 97.31 218 GLY B CA 1
ATOM 3925 C C . GLY B 1 218 ? -3.559 1.713 9.516 1 97.31 218 GLY B C 1
ATOM 3926 O O . GLY B 1 218 ? -4.215 1.891 10.539 1 97.31 218 GLY B O 1
ATOM 3927 N N . ALA B 1 219 ? -3.076 2.723 8.805 1 98.5 219 ALA B N 1
ATOM 3928 C CA . ALA B 1 219 ? -3.531 4.066 9.148 1 98.5 219 ALA B CA 1
ATOM 3929 C C . ALA B 1 219 ? -5.047 4.188 9 1 98.5 219 ALA B C 1
ATOM 3931 O O . ALA B 1 219 ? -5.598 3.934 7.93 1 98.5 219 ALA B O 1
ATOM 3932 N N . CYS B 1 220 ? -5.695 4.59 10.07 1 97.94 220 CYS B N 1
ATOM 3933 C CA . CYS B 1 220 ? -7.156 4.648 10.062 1 97.94 220 CYS B CA 1
ATOM 3934 C C . CYS B 1 220 ? -7.645 5.953 9.445 1 97.94 220 CYS B C 1
ATOM 3936 O O . CYS B 1 220 ? -8.836 6.105 9.156 1 97.94 220 CYS B O 1
ATOM 3938 N N . SER B 1 221 ? -6.719 6.879 9.234 1 98.69 221 SER B N 1
ATOM 3939 C CA . SER B 1 221 ? -6.992 8.172 8.617 1 98.69 221 SER B CA 1
ATOM 3940 C C . SER B 1 221 ? -5.793 8.664 7.812 1 98.69 221 SER B C 1
ATOM 3942 O O . SER B 1 221 ? -4.645 8.438 8.195 1 98.69 221 SER B O 1
ATOM 3944 N N . VAL B 1 222 ? -6.07 9.281 6.68 1 98.88 222 VAL B N 1
ATOM 3945 C CA . VAL B 1 222 ? -5.031 9.852 5.832 1 98.88 222 VAL B CA 1
ATOM 3946 C C . VAL B 1 222 ? -5.348 11.32 5.543 1 98.88 222 VAL B C 1
ATOM 3948 O O . VAL B 1 222 ? -6.469 11.648 5.145 1 98.88 222 VAL B O 1
ATOM 3951 N N . GLU B 1 223 ? -4.406 12.125 5.836 1 98.81 223 GLU B N 1
ATOM 3952 C CA . GLU B 1 223 ? -4.523 13.562 5.598 1 98.81 223 GLU B CA 1
ATOM 3953 C C . GLU B 1 223 ? -3.473 14.047 4.602 1 98.81 223 GLU B C 1
ATOM 3955 O O . GLU B 1 223 ? -2.285 13.75 4.75 1 98.81 223 GLU B O 1
ATOM 3960 N N . ARG B 1 224 ? -3.902 14.727 3.561 1 98.69 224 ARG B N 1
ATOM 3961 C CA . ARG B 1 224 ? -3.02 15.312 2.557 1 98.69 224 ARG B CA 1
ATOM 3962 C C . ARG B 1 224 ? -3.428 16.734 2.232 1 98.69 224 ARG B C 1
ATOM 3964 O O . ARG B 1 224 ? -4.617 17.047 2.125 1 98.69 224 ARG B O 1
ATOM 3971 N N . HIS B 1 225 ? -2.406 17.625 2.041 1 98.56 225 HIS B N 1
ATOM 3972 C CA . HIS B 1 225 ? -2.699 18.938 1.478 1 98.56 225 HIS B CA 1
ATOM 3973 C C . HIS B 1 225 ? -3.275 18.828 0.07 1 98.56 225 HIS B C 1
ATOM 3975 O O . HIS B 1 225 ? -2.828 17.984 -0.718 1 98.56 225 HIS B O 1
ATOM 3981 N N . VAL B 1 226 ? -4.234 19.734 -0.212 1 98.69 226 VAL B N 1
ATOM 3982 C CA . VAL B 1 226 ? -4.828 19.75 -1.545 1 98.69 226 VAL B CA 1
ATOM 3983 C C . VAL B 1 226 ? -4.793 21.156 -2.121 1 98.69 226 VAL B C 1
ATOM 3985 O O . VAL B 1 226 ? -4.652 22.141 -1.379 1 98.69 226 VAL B O 1
ATOM 3988 N N . THR B 1 227 ? -4.902 21.25 -3.416 1 98.31 227 THR B N 1
ATOM 3989 C CA . THR B 1 227 ? -4.961 22.516 -4.137 1 98.31 227 THR B CA 1
ATOM 3990 C C . THR B 1 227 ? -5.77 22.375 -5.422 1 98.31 227 THR B C 1
ATOM 3992 O O . THR B 1 227 ? -5.961 21.25 -5.918 1 98.31 227 THR B O 1
ATOM 3995 N N . LEU B 1 228 ? -6.301 23.469 -5.867 1 97.75 228 LEU B N 1
ATOM 3996 C CA . LEU B 1 228 ? -6.945 23.484 -7.176 1 97.75 228 LEU B CA 1
ATOM 3997 C C . LEU B 1 228 ? -5.906 23.516 -8.297 1 97.75 228 LEU B C 1
ATOM 3999 O O . LEU B 1 228 ? -6.156 23 -9.391 1 97.75 228 LEU B O 1
ATOM 4003 N N . ASP B 1 229 ? -4.789 24.156 -7.949 1 95.88 229 ASP B N 1
ATOM 4004 C CA . ASP B 1 229 ? -3.707 24.328 -8.914 1 95.88 229 ASP B CA 1
ATOM 4005 C C . ASP B 1 229 ? -2.352 24.391 -8.211 1 95.88 229 ASP B C 1
ATOM 4007 O O . ASP B 1 229 ? -2.055 25.375 -7.52 1 95.88 229 ASP B O 1
ATOM 4011 N N . ARG B 1 230 ? -1.499 23.453 -8.555 1 94.12 230 ARG B N 1
ATOM 4012 C CA . ARG B 1 230 ? -0.216 23.359 -7.871 1 94.12 230 ARG B CA 1
ATOM 4013 C C . ARG B 1 230 ? 0.708 24.5 -8.266 1 94.12 230 ARG B C 1
ATOM 4015 O O . ARG B 1 230 ? 1.664 24.812 -7.555 1 94.12 230 ARG B O 1
ATOM 4022 N N . SER B 1 231 ? 0.475 25.156 -9.336 1 93.31 231 SER B N 1
ATOM 4023 C CA . SER B 1 231 ? 1.321 26.25 -9.828 1 93.31 231 SER B CA 1
ATOM 4024 C C . SER B 1 231 ? 0.921 27.578 -9.211 1 93.31 231 SER B C 1
ATOM 4026 O O . SER B 1 231 ? 1.577 28.594 -9.438 1 93.31 231 SER B O 1
ATOM 4028 N N . ASP B 1 232 ? -0.145 27.578 -8.469 1 93.56 232 ASP B N 1
ATOM 4029 C CA . ASP B 1 232 ? -0.569 28.812 -7.797 1 93.56 232 ASP B CA 1
ATOM 4030 C C . ASP B 1 232 ? 0.476 29.266 -6.785 1 93.56 232 ASP B C 1
ATOM 4032 O O . ASP B 1 232 ? 1.379 28.516 -6.43 1 93.56 232 ASP B O 1
ATOM 4036 N N . TRP B 1 233 ? 0.379 30.5 -6.363 1 91.75 233 TRP B N 1
ATOM 4037 C CA . TRP B 1 233 ? 1.329 31 -5.375 1 91.75 233 TRP B CA 1
ATOM 4038 C C . TRP B 1 233 ? 0.972 30.5 -3.979 1 91.75 233 TRP B C 1
ATOM 4040 O O . TRP B 1 233 ? -0.191 30.188 -3.699 1 91.75 233 TRP B O 1
ATOM 4050 N N . GLY B 1 234 ? 1.955 30.391 -3.125 1 90 234 GLY B N 1
ATOM 4051 C CA . GLY B 1 234 ? 1.754 29.938 -1.758 1 90 234 GLY B CA 1
ATOM 4052 C C . GLY B 1 234 ? 2.762 28.891 -1.321 1 90 234 GLY B C 1
ATOM 4053 O O . GLY B 1 234 ? 3.301 28.156 -2.152 1 90 234 GLY B O 1
ATOM 4054 N N . SER B 1 235 ? 2.893 28.734 -0.092 1 82.31 235 SER B N 1
ATOM 4055 C CA . SER B 1 235 ? 3.971 27.938 0.473 1 82.31 235 SER B CA 1
ATOM 4056 C C . SER B 1 235 ? 3.654 26.438 0.386 1 82.31 235 SER B C 1
ATOM 4058 O O . SER B 1 235 ? 4.562 25.609 0.298 1 82.31 235 SER B O 1
ATOM 4060 N N . ASP B 1 236 ? 2.361 26.109 0.366 1 87.44 236 ASP B N 1
ATOM 4061 C CA . ASP B 1 236 ? 2.02 24.703 0.535 1 87.44 236 ASP B CA 1
ATOM 4062 C C . ASP B 1 236 ? 1.595 24.078 -0.791 1 87.44 236 ASP B C 1
ATOM 4064 O O . ASP B 1 236 ? 1.368 22.859 -0.869 1 87.44 236 ASP B O 1
ATOM 4068 N N . GLN B 1 237 ? 1.52 24.891 -1.854 1 88.81 237 GLN B N 1
ATOM 4069 C CA . GLN B 1 237 ? 0.95 24.422 -3.115 1 88.81 237 GLN B CA 1
ATOM 4070 C C . GLN B 1 237 ? 1.754 23.266 -3.689 1 88.81 237 GLN B C 1
ATOM 4072 O O . GLN B 1 237 ? 1.182 22.266 -4.129 1 88.81 237 GLN B O 1
ATOM 4077 N N . LYS B 1 238 ? 3.057 23.359 -3.545 1 86.75 238 LYS B N 1
ATOM 4078 C CA . LYS B 1 238 ? 3.941 22.391 -4.191 1 86.75 238 LYS B CA 1
ATOM 4079 C C . LYS B 1 238 ? 3.832 21.031 -3.531 1 86.75 238 LYS B C 1
ATOM 4081 O O . LYS B 1 238 ? 4 20 -4.191 1 86.75 238 LYS B O 1
ATOM 4086 N N . ALA B 1 239 ? 3.494 21 -2.283 1 90.62 239 ALA B N 1
ATOM 4087 C CA . ALA B 1 239 ? 3.402 19.75 -1.547 1 90.62 239 ALA B CA 1
ATOM 4088 C C . ALA B 1 239 ? 1.968 19.234 -1.521 1 90.62 239 ALA B C 1
ATOM 4090 O O . ALA B 1 239 ? 1.661 18.266 -0.81 1 90.62 239 ALA B O 1
ATOM 4091 N N . SER B 1 240 ? 1.105 19.844 -2.299 1 97.31 240 SER B N 1
ATOM 4092 C CA . SER B 1 240 ? -0.318 19.531 -2.266 1 97.31 240 SER B CA 1
ATOM 4093 C C . SER B 1 240 ? -0.711 18.641 -3.438 1 97.31 240 SER B C 1
ATOM 4095 O O . SER B 1 240 ? -0.098 18.703 -4.504 1 97.31 240 SER B O 1
ATOM 4097 N N . LEU B 1 241 ? -1.66 17.797 -3.232 1 98.38 241 LEU B N 1
ATOM 4098 C CA . LEU B 1 241 ? -2.311 17.062 -4.309 1 98.38 241 LEU B CA 1
ATOM 4099 C C . LEU B 1 241 ? -3.344 17.938 -5.02 1 98.38 241 LEU B C 1
ATOM 4101 O O . LEU B 1 241 ? -4.094 18.672 -4.371 1 98.38 241 LEU B O 1
ATOM 4105 N N . GLU B 1 242 ? -3.307 17.859 -6.309 1 98.5 242 GLU B N 1
ATOM 4106 C CA . GLU B 1 242 ? -4.484 18.391 -6.988 1 98.5 242 GLU B CA 1
ATOM 4107 C C . GLU B 1 242 ? -5.703 17.5 -6.754 1 98.5 242 GLU B C 1
ATOM 4109 O O . GLU B 1 242 ? -5.562 16.328 -6.402 1 98.5 242 GLU B O 1
ATOM 4114 N N . MET B 1 243 ? -6.891 18.078 -7.02 1 98.62 243 MET B N 1
ATOM 4115 C CA . MET B 1 243 ? -8.125 17.422 -6.594 1 98.62 243 MET B CA 1
ATOM 4116 C C . MET B 1 243 ? -8.305 16.094 -7.316 1 98.62 243 MET B C 1
ATOM 4118 O O . MET B 1 243 ? -8.805 15.125 -6.734 1 98.62 243 MET B O 1
ATOM 4122 N N . ALA B 1 244 ? -7.895 16.031 -8.547 1 98.5 244 ALA B N 1
ATOM 4123 C CA . ALA B 1 244 ? -7.98 14.766 -9.281 1 98.5 244 ALA B CA 1
ATOM 4124 C C . ALA B 1 244 ? -7.086 13.703 -8.656 1 98.5 244 ALA B C 1
ATOM 4126 O O . ALA B 1 244 ? -7.445 12.523 -8.609 1 98.5 244 ALA B O 1
ATOM 4127 N N . GLU B 1 245 ? -5.914 14.062 -8.211 1 98.69 245 GLU B N 1
ATOM 4128 C CA . GLU B 1 245 ? -5.008 13.148 -7.531 1 98.69 245 GLU B CA 1
ATOM 4129 C C . GLU B 1 245 ? -5.59 12.68 -6.203 1 98.69 245 GLU B C 1
ATOM 4131 O O . GLU B 1 245 ? -5.438 11.516 -5.824 1 98.69 245 GLU B O 1
ATOM 4136 N N . MET B 1 246 ? -6.254 13.625 -5.508 1 98.88 246 MET B N 1
ATOM 4137 C CA . MET B 1 246 ? -6.918 13.25 -4.262 1 98.88 246 MET B CA 1
ATOM 4138 C C . MET B 1 246 ? -8.031 12.234 -4.523 1 98.88 246 MET B C 1
ATOM 4140 O O . MET B 1 246 ? -8.18 11.273 -3.775 1 98.88 246 MET B O 1
ATOM 4144 N N . ALA B 1 247 ? -8.766 12.453 -5.566 1 98.88 247 ALA B N 1
ATOM 4145 C CA . ALA B 1 247 ? -9.82 11.508 -5.938 1 98.88 247 ALA B CA 1
ATOM 4146 C C . ALA B 1 247 ? -9.234 10.133 -6.242 1 98.88 247 ALA B C 1
ATOM 4148 O O . ALA B 1 247 ? -9.797 9.109 -5.832 1 98.88 247 ALA B O 1
ATOM 4149 N N . GLU B 1 248 ? -8.141 10.164 -6.949 1 98.88 248 GLU B N 1
ATOM 4150 C CA . GLU B 1 248 ? -7.461 8.906 -7.242 1 98.88 248 GLU B CA 1
ATOM 4151 C C . GLU B 1 248 ? -7.016 8.211 -5.961 1 98.88 248 GLU B C 1
ATOM 4153 O O . GLU B 1 248 ? -7.191 6.996 -5.816 1 98.88 248 GLU B O 1
ATOM 4158 N N . LEU B 1 249 ? -6.453 8.961 -5.078 1 98.88 249 LEU B N 1
ATOM 4159 C CA . LEU B 1 249 ? -6.008 8.406 -3.803 1 98.88 249 LEU B CA 1
ATOM 4160 C C . LEU B 1 249 ? -7.176 7.785 -3.045 1 98.88 249 LEU B C 1
ATOM 4162 O O . LEU B 1 249 ? -7.078 6.645 -2.578 1 98.88 249 LEU B O 1
ATOM 4166 N N . VAL B 1 250 ? -8.281 8.477 -2.945 1 98.75 250 VAL B N 1
ATOM 4167 C CA . VAL B 1 250 ? -9.453 7.965 -2.248 1 98.75 250 VAL B CA 1
ATOM 4168 C C . VAL B 1 250 ? -9.93 6.672 -2.908 1 98.75 250 VAL B C 1
ATOM 4170 O O . VAL B 1 250 ? -10.203 5.684 -2.225 1 98.75 250 VAL B O 1
ATOM 4173 N N . GLY B 1 251 ? -10 6.734 -4.207 1 98.69 251 GLY B N 1
ATOM 4174 C CA . GLY B 1 251 ? -10.414 5.547 -4.934 1 98.69 251 GLY B CA 1
ATOM 4175 C C . GLY B 1 251 ? -9.539 4.34 -4.652 1 98.69 251 GLY B C 1
ATOM 4176 O O . GLY B 1 251 ? -10.039 3.232 -4.453 1 98.69 251 GLY B O 1
ATOM 4177 N N . LYS B 1 252 ? -8.227 4.52 -4.664 1 98.81 252 LYS B N 1
ATOM 4178 C CA . LYS B 1 252 ? -7.281 3.434 -4.41 1 98.81 252 LYS B CA 1
ATOM 4179 C C . LYS B 1 252 ? -7.41 2.914 -2.982 1 98.81 252 LYS B C 1
ATOM 4181 O O . LYS B 1 252 ? -7.348 1.705 -2.748 1 98.81 252 LYS B O 1
ATOM 4186 N N . VAL B 1 253 ? -7.602 3.797 -2.037 1 98.81 253 VAL B N 1
ATOM 4187 C CA . VAL B 1 253 ? -7.766 3.391 -0.646 1 98.81 253 VAL B CA 1
ATOM 4188 C C . VAL B 1 253 ? -9.055 2.59 -0.488 1 98.81 253 VAL B C 1
ATOM 4190 O O . VAL B 1 253 ? -9.078 1.567 0.203 1 98.81 253 VAL B O 1
ATOM 4193 N N . ARG B 1 254 ? -10.172 3.051 -1.087 1 98.5 254 ARG B N 1
ATOM 4194 C CA . ARG B 1 254 ? -11.43 2.314 -1.029 1 98.5 254 ARG B CA 1
ATOM 4195 C C . ARG B 1 254 ? -11.281 0.927 -1.647 1 98.5 254 ARG B C 1
ATOM 4197 O O . ARG B 1 254 ? -11.805 -0.054 -1.118 1 98.5 254 ARG B O 1
ATOM 4204 N N . ARG B 1 255 ? -10.547 0.811 -2.797 1 98.56 255 ARG B N 1
ATOM 4205 C CA . ARG B 1 255 ? -10.305 -0.506 -3.379 1 98.56 255 ARG B CA 1
ATOM 4206 C C . ARG B 1 255 ? -9.484 -1.381 -2.436 1 98.56 255 ARG B C 1
ATOM 4208 O O . ARG B 1 255 ? -9.781 -2.566 -2.27 1 98.56 255 ARG B O 1
ATOM 4215 N N . PHE B 1 256 ? -8.477 -0.806 -1.845 1 98.62 256 PHE B N 1
ATOM 4216 C CA . PHE B 1 256 ? -7.691 -1.57 -0.885 1 98.62 256 PHE B CA 1
ATOM 4217 C C . PHE B 1 256 ? -8.578 -2.154 0.205 1 98.62 256 PHE B C 1
ATOM 4219 O O . PHE B 1 256 ? -8.398 -3.303 0.613 1 98.62 256 PHE B O 1
ATOM 4226 N N . GLU B 1 257 ? -9.492 -1.361 0.678 1 98.31 257 GLU B N 1
ATOM 4227 C CA . GLU B 1 257 ? -10.367 -1.804 1.757 1 98.31 257 GLU B CA 1
ATOM 4228 C C . GLU B 1 257 ? -11.156 -3.045 1.352 1 98.31 257 GLU B C 1
ATOM 4230 O O . GLU B 1 257 ? -11.516 -3.865 2.201 1 98.31 257 GLU B O 1
ATOM 4235 N N . VAL B 1 258 ? -11.375 -3.188 0.102 1 98.38 258 VAL B N 1
ATOM 4236 C CA . VAL B 1 258 ? -12.055 -4.379 -0.397 1 98.38 258 VAL B CA 1
ATOM 4237 C C . VAL B 1 258 ? -11.062 -5.531 -0.519 1 98.38 258 VAL B C 1
ATOM 4239 O O . VAL B 1 258 ? -11.297 -6.621 0.007 1 98.38 258 VAL B O 1
ATOM 4242 N N . VAL B 1 259 ? -9.867 -5.289 -1.124 1 98.5 259 VAL B N 1
ATOM 4243 C CA . VAL B 1 259 ? -8.945 -6.367 -1.464 1 98.5 259 VAL B CA 1
ATOM 4244 C C . VAL B 1 259 ? -8.203 -6.828 -0.211 1 98.5 259 VAL B C 1
ATOM 4246 O O . VAL B 1 259 ? -7.629 -7.922 -0.189 1 98.5 259 VAL B O 1
ATOM 4249 N N . ARG B 1 260 ? -8.164 -6.027 0.805 1 97.88 260 ARG B N 1
ATOM 4250 C CA . ARG B 1 260 ? -7.52 -6.383 2.066 1 97.88 260 ARG B CA 1
ATOM 4251 C C . ARG B 1 260 ? -8.133 -7.645 2.66 1 97.88 260 ARG B C 1
ATOM 4253 O O . ARG B 1 260 ? -7.422 -8.492 3.201 1 97.88 260 ARG B O 1
ATOM 4260 N N . GLY B 1 261 ? -9.523 -7.805 2.584 1 97.38 261 GLY B N 1
ATOM 4261 C CA . GLY B 1 261 ? -10.258 -8.969 3.062 1 97.38 261 GLY B CA 1
ATOM 4262 C C . GLY B 1 261 ? -10.195 -9.125 4.57 1 97.38 261 GLY B C 1
ATOM 4263 O O . GLY B 1 261 ? -9.953 -8.156 5.293 1 97.38 261 GLY B O 1
ATOM 4264 N N . ASP B 1 262 ? -10.531 -10.344 5.094 1 97.56 262 ASP B N 1
ATOM 4265 C CA . ASP B 1 262 ? -10.664 -10.562 6.531 1 97.56 262 ASP B CA 1
ATOM 4266 C C . ASP B 1 262 ? -9.555 -11.469 7.055 1 97.56 262 ASP B C 1
ATOM 4268 O O . ASP B 1 262 ? -9.477 -11.742 8.258 1 97.56 262 ASP B O 1
ATOM 4272 N N . GLY B 1 263 ? -8.68 -12 6.168 1 98.06 263 GLY B N 1
ATOM 4273 C CA . GLY B 1 263 ? -7.527 -12.797 6.559 1 98.06 263 GLY B CA 1
ATOM 4274 C C . GLY B 1 263 ? -7.859 -14.258 6.785 1 98.06 263 GLY B C 1
ATOM 4275 O O . GLY B 1 263 ? -6.969 -15.07 7.051 1 98.06 263 GLY B O 1
ATOM 4276 N N . VAL B 1 264 ? -9.141 -14.617 6.668 1 98.31 264 VAL B N 1
ATOM 4277 C CA . VAL B 1 264 ? -9.508 -16.031 6.809 1 98.31 264 VAL B CA 1
ATOM 4278 C C . VAL B 1 264 ? -9.25 -16.766 5.5 1 98.31 264 VAL B C 1
ATOM 4280 O O . VAL B 1 264 ? -9.867 -16.453 4.477 1 98.31 264 VAL B O 1
ATOM 4283 N N . LEU B 1 265 ? -8.336 -17.688 5.527 1 97.88 265 LEU B N 1
ATOM 4284 C CA . LEU B 1 265 ? -8.008 -18.453 4.328 1 97.88 265 LEU B CA 1
ATOM 4285 C C . LEU B 1 265 ? -9.086 -19.484 4.031 1 97.88 265 LEU B C 1
ATOM 4287 O O . LEU B 1 265 ? -9.391 -20.328 4.883 1 97.88 265 LEU B O 1
ATOM 4291 N N . ARG B 1 266 ? -9.648 -19.312 2.822 1 96.19 266 ARG B N 1
ATOM 4292 C CA . ARG B 1 266 ? -10.773 -20.156 2.412 1 96.19 266 ARG B CA 1
ATOM 4293 C C . ARG B 1 266 ? -10.508 -20.781 1.052 1 96.19 266 ARG B C 1
ATOM 4295 O O . ARG B 1 266 ? -9.797 -20.219 0.221 1 96.19 266 ARG B O 1
ATOM 4302 N N . PHE B 1 267 ? -10.984 -22.031 0.962 1 97.12 267 PHE B N 1
ATOM 4303 C CA . PHE B 1 267 ? -11.164 -22.609 -0.367 1 97.12 267 PHE B CA 1
ATOM 4304 C C . PHE B 1 267 ? -12.445 -22.078 -1.016 1 97.12 267 PHE B C 1
ATOM 4306 O O . PHE B 1 267 ? -13.531 -22.594 -0.757 1 97.12 267 PHE B O 1
ATOM 4313 N N . TYR B 1 268 ? -12.297 -21.094 -1.904 1 96.75 268 TYR B N 1
ATOM 4314 C CA . TYR B 1 268 ? -13.445 -20.375 -2.443 1 96.75 268 TYR B CA 1
ATOM 4315 C C . TYR B 1 268 ? -14.234 -21.25 -3.404 1 96.75 268 TYR B C 1
ATOM 4317 O O . TYR B 1 268 ? -13.664 -22.094 -4.094 1 96.75 268 TYR B O 1
ATOM 4325 N N . GLU B 1 269 ? -15.523 -20.984 -3.482 1 97.06 269 GLU B N 1
ATOM 4326 C CA . GLU B 1 269 ? -16.406 -21.703 -4.395 1 97.06 269 GLU B CA 1
ATOM 4327 C C . GLU B 1 269 ? -15.945 -21.562 -5.844 1 97.06 269 GLU B C 1
ATOM 4329 O O . GLU B 1 269 ? -15.969 -22.516 -6.613 1 97.06 269 GLU B O 1
ATOM 4334 N N . ASP B 1 270 ? -15.43 -20.344 -6.172 1 96.62 270 ASP B N 1
ATOM 4335 C CA . ASP B 1 270 ? -15.008 -20.062 -7.543 1 96.62 270 ASP B CA 1
ATOM 4336 C C . ASP B 1 270 ? -13.703 -20.781 -7.875 1 96.62 270 ASP B C 1
ATOM 4338 O O . ASP B 1 270 ? -13.328 -20.891 -9.047 1 96.62 270 ASP B O 1
ATOM 4342 N N . GLU B 1 271 ? -12.977 -21.297 -6.855 1 97.31 271 GLU B N 1
ATOM 4343 C CA . GLU B 1 271 ? -11.727 -22.016 -7.07 1 97.31 271 GLU B CA 1
ATOM 4344 C C . GLU B 1 271 ? -11.984 -23.5 -7.328 1 97.31 271 GLU B C 1
ATOM 4346 O O . GLU B 1 271 ? -11.125 -24.203 -7.863 1 97.31 271 GLU B O 1
ATOM 4351 N N . LYS B 1 272 ? -13.141 -24 -6.957 1 96.75 272 LYS B N 1
ATOM 4352 C CA . LYS B 1 272 ? -13.422 -25.438 -6.977 1 96.75 272 LYS B CA 1
ATOM 4353 C C . LYS B 1 272 ? -13.352 -25.984 -8.398 1 96.75 272 LYS B C 1
ATOM 4355 O O . LYS B 1 272 ? -12.695 -27 -8.641 1 96.75 272 LYS B O 1
ATOM 4360 N N . PRO B 1 273 ? -14.031 -25.281 -9.367 1 96 273 PRO B N 1
ATOM 4361 C CA . PRO B 1 273 ? -13.906 -25.797 -10.727 1 96 273 PRO B CA 1
ATOM 4362 C C . PRO B 1 273 ? -12.469 -25.797 -11.234 1 96 273 PRO B C 1
ATOM 4364 O O . PRO B 1 273 ? -12.078 -26.656 -12.023 1 96 273 PRO B O 1
ATOM 4367 N N . ILE B 1 274 ? -11.688 -24.859 -10.789 1 95.06 274 ILE B N 1
ATOM 4368 C CA . ILE B 1 274 ? -10.281 -24.766 -11.172 1 95.06 274 ILE B CA 1
ATOM 4369 C C . ILE B 1 274 ? -9.5 -25.922 -10.539 1 95.06 274 ILE B C 1
ATOM 4371 O O . ILE B 1 274 ? -8.695 -26.578 -11.203 1 95.06 274 ILE B O 1
ATOM 4375 N N . ALA B 1 275 ? -9.789 -26.172 -9.297 1 96.12 275 ALA B N 1
ATOM 4376 C CA . ALA B 1 275 ? -9.164 -27.297 -8.594 1 96.12 275 ALA B CA 1
ATOM 4377 C C . ALA B 1 275 ? -9.492 -28.625 -9.273 1 96.12 275 ALA B C 1
ATOM 4379 O O . ALA B 1 275 ? -8.609 -29.469 -9.453 1 96.12 275 ALA B O 1
ATOM 4380 N N . GLU B 1 276 ? -10.703 -28.781 -9.641 1 94.12 276 GLU B N 1
ATOM 4381 C CA . GLU B 1 276 ? -11.141 -30 -10.305 1 94.12 276 GLU B CA 1
ATOM 4382 C C . GLU B 1 276 ? -10.391 -30.219 -11.617 1 94.12 276 GLU B C 1
ATOM 4384 O O . GLU B 1 276 ? -10.055 -31.344 -11.977 1 94.12 276 GLU B O 1
ATOM 4389 N N . LYS B 1 277 ? -10.125 -29.125 -12.203 1 90.88 277 LYS B N 1
ATOM 4390 C CA . LYS B 1 277 ? -9.477 -29.188 -13.508 1 90.88 277 LYS B CA 1
ATOM 4391 C C . LYS B 1 277 ? -7.973 -29.406 -13.359 1 90.88 277 LYS B C 1
ATOM 4393 O O . LYS B 1 277 ? -7.363 -30.125 -14.148 1 90.88 277 LYS B O 1
ATOM 4398 N N . LEU B 1 278 ? -7.348 -28.812 -12.305 1 93.19 278 LEU B N 1
ATOM 4399 C CA . LEU B 1 278 ? -5.895 -28.688 -12.32 1 93.19 278 LEU B CA 1
ATOM 4400 C C . LEU B 1 278 ? -5.254 -29.641 -11.312 1 93.19 278 LEU B C 1
ATOM 4402 O O . LEU B 1 278 ? -4.086 -30 -11.453 1 93.19 278 LEU B O 1
ATOM 4406 N N . ARG B 1 279 ? -5.98 -30 -10.281 1 94.69 279 ARG B N 1
ATOM 4407 C CA . ARG B 1 279 ? -5.383 -30.859 -9.266 1 94.69 279 ARG B CA 1
ATOM 4408 C C . ARG B 1 279 ? -5.164 -32.281 -9.812 1 94.69 279 ARG B C 1
ATOM 4410 O O . ARG B 1 279 ? -6.055 -32.844 -10.445 1 94.69 279 ARG B O 1
ATOM 4417 N N . ARG B 1 280 ? -4.051 -32.781 -9.562 1 90.5 280 ARG B N 1
ATOM 4418 C CA . ARG B 1 280 ? -3.732 -34.125 -9.984 1 90.5 280 ARG B CA 1
ATOM 4419 C C . ARG B 1 280 ? -4.258 -35.156 -8.984 1 90.5 280 ARG B C 1
ATOM 4421 O O . ARG B 1 280 ? -4.934 -36.125 -9.359 1 90.5 280 ARG B O 1
ATOM 4428 N N . ASN B 1 281 ? -3.844 -34.938 -7.691 1 89.44 281 ASN B N 1
ATOM 4429 C CA . ASN B 1 281 ? -4.285 -35.781 -6.594 1 89.44 281 ASN B CA 1
ATOM 4430 C C . ASN B 1 281 ? -4.605 -34.969 -5.344 1 89.44 281 ASN B C 1
ATOM 4432 O O . ASN B 1 281 ? -4.07 -33.875 -5.156 1 89.44 281 ASN B O 1
ATOM 4436 N N . ASP B 1 282 ? -5.57 -35.438 -4.609 1 90.62 282 ASP B N 1
ATOM 4437 C CA . ASP B 1 282 ? -5.875 -34.875 -3.303 1 90.62 282 ASP B CA 1
ATOM 4438 C C . ASP B 1 282 ? -5.648 -35.906 -2.189 1 90.62 282 ASP B C 1
ATOM 4440 O O . ASP B 1 282 ? -6.59 -36.562 -1.758 1 90.62 282 ASP B O 1
ATOM 4444 N N . THR B 1 283 ? -4.391 -35.969 -1.71 1 91.81 283 THR B N 1
ATOM 4445 C CA . THR B 1 283 ? -3.998 -37 -0.756 1 91.81 283 THR B CA 1
ATOM 4446 C C . THR B 1 283 ? -3.389 -36.375 0.496 1 91.81 283 THR B C 1
ATOM 4448 O O . THR B 1 283 ? -2.48 -36.969 1.102 1 91.81 283 THR B O 1
ATOM 4451 N N . LEU B 1 284 ? -3.809 -35.219 0.792 1 88.19 284 LEU B N 1
ATOM 4452 C CA . LEU B 1 284 ? -3.252 -34.562 1.969 1 88.19 284 LEU B CA 1
ATOM 4453 C C . LEU B 1 284 ? -3.635 -35.312 3.242 1 88.19 284 LEU B C 1
ATOM 4455 O O . LEU B 1 284 ? -2.838 -35.406 4.18 1 88.19 284 LEU B O 1
ATOM 4459 N N . SER B 1 285 ? -5.016 -35.688 3.381 1 74.06 285 SER B N 1
ATOM 4460 C CA . SER B 1 285 ? -5.559 -36.281 4.594 1 74.06 285 SER B CA 1
ATOM 4461 C C . SER B 1 285 ? -5.043 -37.719 4.781 1 74.06 285 SER B C 1
ATOM 4463 O O . SER B 1 285 ? -5.078 -38.25 5.887 1 74.06 285 SER B O 1
ATOM 4465 N N . ALA B 1 286 ? -4.609 -38.5 3.785 1 60.34 286 ALA B N 1
ATOM 4466 C CA . ALA B 1 286 ? -4.348 -39.938 3.916 1 60.34 286 ALA B CA 1
ATOM 4467 C C . ALA B 1 286 ? -3.188 -40.188 4.875 1 60.34 286 ALA B C 1
ATOM 4469 O O . ALA B 1 286 ? -2.99 -41.312 5.328 1 60.34 286 ALA B O 1
ATOM 4470 N N . ALA B 1 287 ? -2.25 -39.375 5.352 1 45.38 287 ALA B N 1
ATOM 4471 C CA . ALA B 1 287 ? -1.312 -40 6.285 1 45.38 287 ALA B CA 1
ATOM 4472 C C . ALA B 1 287 ? -1.904 -40.062 7.688 1 45.38 287 ALA B C 1
ATOM 4474 O O . ALA B 1 287 ? -2.576 -39.125 8.141 1 45.38 287 ALA B O 1
#

Radius of gyration: 28.26 Å; Cα contacts (8 Å, |Δi|>4): 1238; chains: 2; bounding box: 48×85×69 Å

InterPro domains:
  IPR013132 PseI/NeuA/B-like [PF03102] (27-263)
  IPR013785 Aldolase-type TIM barrel [G3DSA:3.20.20.70] (1-284)
  IPR051690 PseI/Nans/NeuA/B acid synthases [PTHR42966] (4-280)

Secondary structure (DSSP, 8-state):
-TTTTS-EEEEEEETTTTT-HHHHHHHHHHHHHHT-SEEEEEE--HHHHS-HHHHHSEEEETTEEEHHHHHHHH---HHHHHHHHHHHHHHT-EEEEEESSHHHHHHHHTS--S-EEE-GGGTT-HHHHHHHHHT-S-EEEE--S--HHHHHHHHHHHHHTT--EEEEEE----SSBPHHHH-TTHHHHHHHH-TTS-EEEEE-BSSSHHHHHHHHTT-SEEEEEEES-TTSSSSSGGGPEEHHHHHHHHHHHHHHHHHT--------GGGHHHHHHH-S---STT-/-TTTTS-EEEEEEETTTTT-HHHHHHHHHHHHHHT-SEEEEEE--HHHHS-HHHHHSEEEETTEEEHHHHHHHH---HHHHHHHHHHHHHHT-EEEEEESSHHHHHHHHTS--S-EEE-GGGTT-HHHHHHHHHT-S-EEEE--S--HHHHHHHHHHHHHTT--EEEEEE----SSBPHHHH-TTHHHHHHHH-TTS-EEEEE-BSSSHHHHHHHHTT-SEEEEEEES-TTSSSSSGGGSEEHHHHHHHHHHHHHHHHHT--------GGGHHHHHHH-S---STT-